Protein AF-C0Q904-F1 (afdb_monomer_lite)

Sequence (671 aa):
MKKGIFNGLVIVTSMVLMISLWGCGSSSTTSKAVPSDNLTGDTSMFPNNDLIASAQYLLDNGASNVNASANSTPIIIDTRSAAAYALGHIPGAINTEWGNFVVWNEPPEKAVLQPVADLETTLGSLGLTREATIVIYDDTLASWGSSGRIFWMLEYLGCTHVKILNGGWDKWEADKLPAQTSVNVLAPAVFTAVLNTDINPDKDHILDRMGDSDFVTVDTRTDAEFNGWTLYGEARGGHISGAVHLPYEWYFNSDHSILGYADLQDLFDSHGISDDKEIVPYCTAGIRSGFFYYLARLMGYDRVSNYDASMWDWAAANSAVYPMEALAHYERLVYPALVNQMMAEEPDLVIVETGWGPVGDNYNSGHLPGAVWVNTDEIEYDCFNPRDNWPVDAGDPPCWDRSTTMEEDLAKGLTPGDALPRNWWNIYPDQYLLPAIAYMGIQKDTPVIVYGEDVTAAARIISTLMYAGVEDVRLLNGGKTAWTTAGFSLSTEPAQRVSLEEFDPDTPGRTTAIYPEYKSEIPHVREVVNGDVTDAVIVDVRSMDEYLGKSAPYGYIPTDGRIPGAVWGLAGSSPWTMEDYTDDQDTTLRSYEEIKTFWVSQGLTPDKHLSFYCGTGWRSSLAWFYAYLMGYPQVSNFDSGWFEWSMGEGSAYAGADPVLNPIVDDDLTLP

InterPro domains:
  IPR001307 Thiosulphate sulfurtransferase, conserved site [PS00380] (363-374)
  IPR001763 Rhodanese-like domain [PF00581] (72-174)
  IPR001763 Rhodanese-like domain [PF00581] (206-316)
  IPR001763 Rhodanese-like domain [PF00581] (361-485)
  IPR001763 Rhodanese-like domain [PF00581] (535-646)
  IPR001763 Rhodanese-like domain [PS50206] (70-181)
  IPR001763 Rhodanese-like domain [PS50206] (211-323)
  IPR001763 Rhodanese-like domain [PS50206] (345-492)
  IPR001763 Rhodanese-like domain [PS50206] (532-654)
  IPR001763 Rhodanese-like domain [SM00450] (55-178)
  IPR001763 Rhodanese-like domain [SM00450] (201-320)
  IPR001763 Rhodanese-like domain [SM00450] (334-489)
  IPR001763 Rhodanese-like domain [SM00450] (514-651)
  IPR036873 Rhodanese-like domain superfamily [G3DSA:3.40.250.10] (46-191)
  IPR036873 Rhodanese-like domain superfamily [G3DSA:3.40.250.10] (199-323)
  IPR036873 Rhodanese-like domain superfamily [G3DSA:3.40.250.10] (327-502)
  IPR036873 Rhodanese-like domain superfamily [G3DSA:3.40.250.10] (516-657)
  IPR036873 Rhodanese-like domain superfamily [SSF52821] (55-196)
  IPR036873 Rhodanese-like domain superfamily [SSF52821] (202-318)
  IPR036873 Rhodanese-like domain superfamily [SSF52821] (333-558)

Radius of gyration: 30.44 Å; chains: 1; bounding box: 101×52×107 Å

pLDDT: mean 87.37, std 17.59, range [23.61, 98.81]

Secondary structure (DSSP, 8-state):
------------------------------PPPPP-SS----GGGSTTGGGEE-HHHHHHHSTT-TTS-TTTPPEEEE-S-HHHHHH-B-TT-EE--GGGGEEEETTTTEEEEPPHHHHHHHHHHTT--TTS-EEEE--GGGGTTHHHHHHHHHHHTT---EEEETTHHHHHHHTT---B-SPP-PPP--------GGG---HHHHHHHTT-TTEEEEE-S-HHHHHT--SS--SS-SEETTPEE--GGGGB-TTSPBPPHHHHHHHHHHTT--TTSEEEEE-SSSSHHHHHHHHHHHTT-SSB---TTHHHHHHHS-TTTS-EE--TTGGGEE-HHHHHHHHHH-TT-EEEEEESSS--HHHHH-B-TTPEEEEGGGTB-SBB--GGGPSPP-TTTT-PBP---HHHHHHTT--TT--B---TTPBPPHHHHHHHHHHTT--TT-EEEEEESSHHHHHHHHHHHHHTT-SEEEEETTHHHHHHHTTPPPB-SPPPP---S-S----TTS-----GGGEE-HHHHHHHHTTS--SEEEEE-S-HHHHTTS----TT-------TTPEE----SSTT--TTTB-TTT-PBPPHHHHHHHHHHTT--TTSEEEEE-SSSHHHHHHHHHHHHTT-SSEEEETTHHHHHTT-TT----SS---------S-TT--

Organism: Desulforapulum autotrophicum (strain ATCC 43914 / DSM 3382 / VKM B-1955 / HRM2) (NCBI:txid177437)

Structure (mmCIF, N/CA/C/O backbone):
data_AF-C0Q904-F1
#
_entry.id   AF-C0Q904-F1
#
loop_
_atom_site.group_PDB
_atom_site.id
_atom_site.type_symbol
_atom_site.label_atom_id
_atom_site.label_alt_id
_atom_site.label_comp_id
_atom_site.label_asym_id
_atom_site.label_entity_id
_atom_site.label_seq_id
_atom_site.pdbx_PDB_ins_code
_atom_site.Cartn_x
_atom_site.Cartn_y
_atom_site.Cartn_z
_atom_site.occupancy
_atom_site.B_iso_or_equiv
_atom_site.auth_seq_id
_atom_site.auth_comp_id
_atom_site.auth_asym_id
_atom_site.auth_atom_id
_atom_site.pdbx_PDB_model_num
ATOM 1 N N . MET A 1 1 ? -63.313 -25.591 -65.771 1.00 35.56 1 MET A N 1
ATOM 2 C CA . MET A 1 1 ? -62.363 -26.690 -66.048 1.00 35.56 1 MET A CA 1
ATOM 3 C C . MET A 1 1 ? -61.285 -26.654 -64.972 1.00 35.56 1 MET A C 1
ATOM 5 O O . MET A 1 1 ? -60.695 -25.609 -64.785 1.00 35.56 1 MET A O 1
ATOM 9 N N . LYS A 1 2 ? -61.168 -27.757 -64.224 1.00 32.22 2 LYS A N 1
ATOM 10 C CA . LYS A 1 2 ? -60.064 -28.254 -63.373 1.00 32.22 2 LYS A CA 1
ATOM 11 C C . LYS A 1 2 ? -58.960 -27.291 -62.857 1.00 32.22 2 LYS A C 1
ATOM 13 O O . LYS A 1 2 ? -58.192 -26.794 -63.660 1.00 32.22 2 LYS A O 1
ATOM 18 N N . LYS A 1 3 ? -58.819 -27.300 -61.512 1.00 32.22 3 LYS A N 1
ATOM 19 C CA . LYS A 1 3 ? -57.593 -27.401 -60.666 1.00 32.22 3 LYS A CA 1
ATOM 20 C C . LYS A 1 3 ? -56.482 -26.345 -60.878 1.00 32.22 3 LYS A C 1
ATOM 22 O O . LYS A 1 3 ? -55.980 -26.226 -61.976 1.00 32.22 3 LYS A O 1
ATOM 27 N N . GLY A 1 4 ? -55.950 -25.644 -59.877 1.00 30.78 4 GLY A N 1
ATOM 28 C CA . GLY A 1 4 ? -56.151 -25.662 -58.432 1.00 30.78 4 GLY A CA 1
ATOM 29 C C . GLY A 1 4 ? -55.091 -24.802 -57.717 1.00 30.78 4 GLY A C 1
ATOM 30 O O . GLY A 1 4 ? -54.062 -24.489 -58.299 1.00 30.78 4 GLY A O 1
ATOM 31 N N . ILE A 1 5 ? -55.380 -24.538 -56.439 1.00 33.69 5 ILE A N 1
ATOM 32 C CA . ILE A 1 5 ? -54.463 -24.324 -55.304 1.00 33.69 5 ILE A CA 1
ATOM 33 C C . ILE A 1 5 ? -53.802 -22.933 -55.163 1.00 33.69 5 ILE A C 1
ATOM 35 O O . ILE A 1 5 ? -52.884 -22.553 -55.879 1.00 33.69 5 ILE A O 1
ATOM 39 N N . PHE A 1 6 ? -54.305 -22.226 -54.143 1.00 33.75 6 PHE A N 1
ATOM 40 C CA . PHE A 1 6 ? -53.702 -21.117 -53.401 1.00 33.75 6 PHE A CA 1
ATOM 41 C C . PHE A 1 6 ? -52.274 -21.437 -52.939 1.00 33.75 6 PHE A C 1
ATOM 43 O O . PHE A 1 6 ? -52.057 -22.513 -52.395 1.00 33.75 6 PHE A O 1
ATOM 50 N N . ASN A 1 7 ? -51.366 -20.460 -53.005 1.00 28.38 7 ASN A N 1
ATOM 51 C CA . ASN A 1 7 ? -50.303 -20.316 -52.011 1.00 28.38 7 ASN A CA 1
ATOM 52 C C . ASN A 1 7 ? -50.032 -18.830 -51.763 1.00 28.38 7 ASN A C 1
ATOM 54 O O . ASN A 1 7 ? -49.841 -18.050 -52.695 1.00 28.38 7 ASN A O 1
ATOM 58 N N . GLY A 1 8 ? -50.116 -18.466 -50.484 1.00 29.12 8 GLY A N 1
ATOM 59 C CA . GLY A 1 8 ? -49.934 -17.121 -49.969 1.00 29.12 8 GLY A CA 1
ATOM 60 C C . GLY A 1 8 ? -48.483 -16.660 -50.037 1.00 29.12 8 GLY A C 1
ATOM 61 O O . GLY A 1 8 ? -47.540 -17.445 -49.972 1.00 29.12 8 GLY A O 1
ATOM 62 N N . LEU A 1 9 ? -48.354 -15.347 -50.165 1.00 27.05 9 LEU A N 1
ATOM 63 C CA . LEU A 1 9 ? -47.123 -14.583 -50.097 1.00 27.05 9 LEU A CA 1
ATOM 64 C C . LEU A 1 9 ? -46.535 -14.705 -48.679 1.00 27.05 9 LEU A C 1
ATOM 66 O O . LEU A 1 9 ? -47.099 -14.165 -47.730 1.00 27.05 9 LEU A O 1
ATOM 70 N N . VAL A 1 10 ? -45.424 -15.427 -48.529 1.00 27.17 10 VAL A N 1
ATOM 71 C CA . VAL A 1 10 ? -44.617 -15.410 -47.302 1.00 27.17 10 VAL A CA 1
ATOM 72 C C . VAL A 1 10 ? -43.613 -14.268 -47.438 1.00 27.17 10 VAL A C 1
ATOM 74 O O . VAL A 1 10 ? -42.671 -14.350 -48.221 1.00 27.17 10 VAL A O 1
ATOM 77 N N . ILE A 1 11 ? -43.838 -13.190 -46.688 1.00 28.50 11 ILE A N 1
ATOM 78 C CA . ILE A 1 11 ? -42.824 -12.172 -46.406 1.00 28.50 11 ILE A CA 1
ATOM 79 C C . ILE A 1 11 ? -41.986 -12.732 -45.253 1.00 28.50 11 ILE A C 1
ATOM 81 O O . ILE A 1 11 ? -42.456 -12.788 -44.120 1.00 28.50 11 ILE A O 1
ATOM 85 N N . VAL A 1 12 ? -40.771 -13.198 -45.549 1.00 26.67 12 VAL A N 1
ATOM 86 C CA . VAL A 1 12 ? -39.767 -13.506 -44.522 1.00 26.67 12 VAL A CA 1
ATOM 87 C C . VAL A 1 12 ? -39.017 -12.212 -44.227 1.00 26.67 12 VAL A C 1
ATOM 89 O O . VAL A 1 12 ? -38.042 -11.872 -44.894 1.00 26.67 12 VAL A O 1
ATOM 92 N N . THR A 1 13 ? -39.496 -11.461 -43.241 1.00 27.38 13 THR A N 1
ATOM 93 C CA . THR A 1 13 ? -38.712 -10.412 -42.591 1.00 27.38 13 THR A CA 1
ATOM 94 C C . THR A 1 13 ? -37.677 -11.119 -41.722 1.00 27.38 13 THR A C 1
ATOM 96 O O . THR A 1 13 ? -38.003 -11.653 -40.664 1.00 27.38 13 THR A O 1
ATOM 99 N N . SER A 1 14 ? -36.435 -11.185 -42.194 1.00 27.05 14 SER A N 1
ATOM 100 C CA . SER A 1 14 ? -35.316 -11.643 -41.372 1.00 27.05 14 SER A CA 1
ATOM 101 C C . SER A 1 14 ? -34.997 -10.526 -40.381 1.00 27.05 14 SER A C 1
ATOM 103 O O . SER A 1 14 ? -34.345 -9.547 -40.733 1.00 27.05 14 SER A O 1
ATOM 105 N N . MET A 1 15 ? -35.533 -10.632 -39.163 1.00 24.58 15 MET A N 1
ATOM 106 C CA . MET A 1 15 ? -35.057 -9.872 -38.010 1.00 24.58 15 MET A CA 1
ATOM 107 C C . MET A 1 15 ? -33.623 -10.322 -37.729 1.00 24.58 15 MET A C 1
ATOM 109 O O . MET A 1 15 ? -33.401 -11.351 -37.096 1.00 24.58 15 MET A O 1
ATOM 113 N N . VAL A 1 16 ? -32.649 -9.566 -38.230 1.00 27.53 16 VAL A N 1
ATOM 114 C CA . VAL A 1 16 ? -31.307 -9.568 -37.652 1.00 27.53 16 VAL A CA 1
ATOM 115 C C . VAL A 1 16 ? -31.447 -8.856 -36.315 1.00 27.53 16 VAL A C 1
ATOM 117 O O . VAL A 1 16 ? -31.695 -7.652 -36.261 1.00 27.53 16 VAL A O 1
ATOM 120 N N . LEU A 1 17 ? -31.392 -9.642 -35.243 1.00 23.89 17 LEU A N 1
ATOM 121 C CA . LEU A 1 17 ? -31.288 -9.156 -33.878 1.00 23.89 17 LEU A CA 1
ATOM 122 C C . LEU A 1 17 ? -29.962 -8.383 -33.794 1.00 23.89 17 LEU A C 1
ATOM 124 O O . LEU A 1 17 ? -28.893 -8.985 -33.735 1.00 23.89 17 LEU A O 1
ATOM 128 N N . MET A 1 18 ? -30.021 -7.052 -33.852 1.00 24.61 18 MET A N 1
ATOM 129 C CA . MET A 1 18 ? -28.941 -6.212 -33.344 1.00 24.61 18 MET A CA 1
ATOM 130 C C . MET A 1 18 ? -28.882 -6.466 -31.841 1.00 24.61 18 MET A C 1
ATOM 132 O O . MET A 1 18 ? -29.652 -5.890 -31.075 1.00 24.61 18 MET A O 1
ATOM 136 N N . ILE A 1 19 ? -28.008 -7.381 -31.429 1.00 25.58 19 ILE A N 1
ATOM 137 C CA . ILE A 1 19 ? -27.522 -7.414 -30.058 1.00 25.58 19 ILE A CA 1
ATOM 138 C C . ILE A 1 19 ? -26.647 -6.172 -29.943 1.00 25.58 19 ILE A C 1
ATOM 140 O O . ILE A 1 19 ? -25.511 -6.141 -30.406 1.00 25.58 19 ILE A O 1
ATOM 144 N N . SER A 1 20 ? -27.231 -5.107 -29.405 1.00 23.61 20 SER A N 1
ATOM 145 C CA . SER A 1 20 ? -26.484 -3.992 -28.853 1.00 23.61 20 SER A CA 1
ATOM 146 C C . SER A 1 20 ? -25.657 -4.542 -27.694 1.00 23.61 20 SER A C 1
ATOM 148 O O . SER A 1 20 ? -26.155 -4.646 -26.573 1.00 23.61 20 SER A O 1
ATOM 150 N N . LEU A 1 21 ? -24.419 -4.942 -27.984 1.00 25.77 21 LEU A N 1
ATOM 151 C CA . LEU A 1 21 ? -23.355 -5.028 -26.995 1.00 25.77 21 LEU A CA 1
ATOM 152 C C . LEU A 1 21 ? -23.156 -3.604 -26.475 1.00 25.77 21 LEU A C 1
ATOM 154 O O . LEU A 1 21 ? -22.443 -2.796 -27.062 1.00 25.77 21 LEU A O 1
ATOM 158 N N . TRP A 1 22 ? -23.899 -3.261 -25.425 1.00 25.59 22 TRP A N 1
ATOM 159 C CA . TRP A 1 22 ? -23.465 -2.220 -24.513 1.00 25.59 22 TRP A CA 1
ATOM 160 C C . TRP A 1 22 ? -22.077 -2.630 -24.033 1.00 25.59 22 TRP A C 1
ATOM 162 O O . TRP A 1 22 ? -21.904 -3.748 -23.549 1.00 25.59 22 TRP A O 1
ATOM 172 N N . GLY A 1 23 ? -21.099 -1.753 -24.250 1.00 24.03 23 GLY A N 1
ATOM 173 C CA . GLY A 1 23 ? -19.755 -1.926 -23.734 1.00 24.03 23 GLY A CA 1
ATOM 174 C C . GLY A 1 23 ? -19.814 -2.062 -22.218 1.00 24.03 23 GLY A C 1
ATOM 175 O O . GLY A 1 23 ? -20.028 -1.082 -21.512 1.00 24.03 23 GLY A O 1
ATOM 176 N N . CYS A 1 24 ? -19.643 -3.289 -21.738 1.00 29.23 24 CYS A N 1
ATOM 177 C CA . CYS A 1 24 ? -19.060 -3.539 -20.434 1.00 29.23 24 CYS A CA 1
ATOM 178 C C . CYS A 1 24 ? -17.552 -3.429 -20.630 1.00 29.23 24 CYS A C 1
ATOM 180 O O . CYS A 1 24 ? -16.945 -4.254 -21.306 1.00 29.23 24 CYS A O 1
ATOM 182 N N . GLY A 1 25 ? -16.996 -2.356 -20.095 1.00 28.02 25 GLY A N 1
ATOM 183 C CA . GLY A 1 25 ? -15.578 -2.042 -20.146 1.00 28.02 25 GLY A CA 1
ATOM 184 C C . GLY A 1 25 ? -15.286 -0.724 -19.443 1.00 28.02 25 GLY A C 1
ATOM 185 O O . GLY A 1 25 ? -14.413 0.012 -19.874 1.00 28.02 25 GLY A O 1
ATOM 186 N N . SER A 1 26 ? -16.051 -0.377 -18.405 1.00 28.97 26 SER A N 1
ATOM 187 C CA . SER A 1 26 ? -15.464 0.382 -17.311 1.00 28.97 26 SER A CA 1
ATOM 188 C C . SER A 1 26 ? -14.732 -0.660 -16.475 1.00 28.97 26 SER A C 1
ATOM 190 O O . SER A 1 26 ? -15.385 -1.473 -15.817 1.00 28.97 26 SER A O 1
ATOM 192 N N . SER A 1 27 ? -13.404 -0.701 -16.554 1.00 35.72 27 SER A N 1
ATOM 193 C CA . SER A 1 27 ? -12.619 -1.225 -15.443 1.00 35.72 27 SER A CA 1
ATOM 194 C C . SER A 1 27 ? -13.073 -0.429 -14.221 1.00 35.72 27 SER A C 1
ATOM 196 O O . SER A 1 27 ? -12.840 0.773 -14.136 1.00 35.72 27 SER A O 1
ATOM 198 N N . SER A 1 28 ? -13.848 -1.044 -13.328 1.00 38.69 28 SER A N 1
ATOM 199 C CA . SER A 1 28 ? -14.083 -0.459 -12.013 1.00 38.69 28 SER A CA 1
ATOM 200 C C . SER A 1 28 ? -12.754 -0.571 -11.282 1.00 38.69 28 SER A C 1
ATOM 202 O O . SER A 1 28 ? -12.436 -1.610 -10.708 1.00 38.69 28 SER A O 1
ATOM 204 N N . THR A 1 29 ? -11.916 0.447 -11.430 1.00 50.28 29 THR A N 1
ATOM 205 C CA . THR A 1 29 ? -10.682 0.580 -10.673 1.00 50.28 29 THR A CA 1
ATOM 206 C C . THR A 1 29 ? -11.063 0.779 -9.208 1.00 50.28 29 THR A C 1
ATOM 208 O O . THR A 1 29 ? -11.683 1.779 -8.859 1.00 50.28 29 THR A O 1
ATOM 211 N N . THR A 1 30 ? -10.748 -0.204 -8.374 1.00 60.69 30 THR A N 1
ATOM 212 C CA . THR A 1 30 ? -10.757 -0.144 -6.912 1.00 60.69 30 THR A CA 1
ATOM 213 C C . THR A 1 30 ? -9.616 0.757 -6.454 1.00 60.69 30 THR A C 1
ATOM 215 O O . THR A 1 30 ? -8.469 0.329 -6.339 1.00 60.69 30 THR A O 1
ATOM 218 N N . SER A 1 31 ? -9.910 2.044 -6.294 1.00 63.22 31 SER A N 1
ATOM 219 C CA . SER A 1 31 ? -8.989 3.004 -5.687 1.00 63.22 31 SER A CA 1
ATOM 220 C C . SER A 1 31 ? -9.230 3.083 -4.184 1.00 63.22 31 SER A C 1
ATOM 222 O O . SER A 1 31 ? -10.323 2.777 -3.690 1.00 63.22 31 SER A O 1
ATOM 224 N N . LYS A 1 32 ? -8.229 3.569 -3.455 1.00 74.31 32 LYS A N 1
ATOM 225 C CA . LYS A 1 32 ? -8.413 4.072 -2.094 1.00 74.31 32 LYS A CA 1
ATOM 226 C C . LYS A 1 32 ? -9.492 5.153 -2.112 1.00 74.31 32 LYS A C 1
ATOM 228 O O . LYS A 1 32 ? -9.654 5.883 -3.095 1.00 74.31 32 LYS A O 1
ATOM 233 N N . ALA A 1 33 ? -10.278 5.236 -1.043 1.00 64.50 33 ALA A N 1
ATOM 234 C CA . ALA A 1 33 ? -11.308 6.262 -0.950 1.00 64.50 33 ALA A CA 1
ATOM 235 C C . ALA A 1 33 ? -10.673 7.658 -0.905 1.00 64.50 33 ALA A C 1
ATOM 237 O O . ALA A 1 33 ? -9.676 7.867 -0.216 1.00 64.50 33 ALA A O 1
ATOM 238 N N . VAL A 1 34 ? -11.280 8.616 -1.609 1.00 60.59 34 VAL A N 1
ATOM 239 C CA . VAL A 1 34 ? -10.880 10.028 -1.577 1.00 60.59 34 VAL A CA 1
ATOM 240 C C . VAL A 1 34 ? -11.409 10.637 -0.275 1.00 60.59 34 VAL A C 1
ATOM 242 O O . VAL A 1 34 ? -12.630 10.690 -0.097 1.00 60.59 34 VAL A O 1
ATOM 245 N N . PRO A 1 35 ? -10.554 11.143 0.632 1.00 61.97 35 PRO A N 1
ATOM 246 C CA . PRO A 1 35 ? -11.024 11.930 1.764 1.00 61.97 35 PRO A CA 1
ATOM 247 C C . PRO A 1 35 ? -11.843 13.125 1.258 1.00 61.97 35 PRO A C 1
ATOM 249 O O . PRO A 1 35 ? -11.365 13.926 0.452 1.00 61.97 35 PRO A O 1
ATOM 252 N N . SER A 1 36 ? -13.089 13.262 1.711 1.00 58.97 36 SER A N 1
ATOM 253 C CA . SER A 1 36 ? -13.951 14.345 1.243 1.00 58.97 36 SER A CA 1
ATOM 254 C C . SER A 1 36 ? -13.637 15.638 1.991 1.00 58.97 36 SER A C 1
ATOM 256 O O . SER A 1 36 ? -13.922 15.767 3.178 1.00 58.97 36 SER A O 1
ATOM 258 N N . ASP A 1 37 ? -13.128 16.652 1.286 1.00 54.53 37 ASP A N 1
ATOM 259 C CA . ASP A 1 37 ? -13.012 18.015 1.835 1.00 54.53 37 ASP A CA 1
ATOM 260 C C . ASP A 1 37 ? -14.390 18.670 2.052 1.00 54.53 37 ASP A C 1
ATOM 262 O O . ASP A 1 37 ? -14.538 19.615 2.834 1.00 54.53 37 ASP A O 1
ATOM 266 N N . ASN A 1 38 ? -15.433 18.152 1.392 1.00 54.06 38 ASN A N 1
ATOM 267 C CA . ASN A 1 38 ? -16.823 18.513 1.660 1.00 54.06 38 ASN A CA 1
ATOM 268 C C . ASN A 1 38 ? -17.355 17.684 2.830 1.00 54.06 38 ASN A C 1
ATOM 270 O O . ASN A 1 38 ? -18.335 16.952 2.694 1.00 54.06 38 ASN A O 1
ATOM 274 N N . LEU A 1 39 ? -16.707 17.839 3.985 1.00 61.47 39 LEU A N 1
ATOM 275 C CA . LEU A 1 39 ? -17.063 17.186 5.238 1.00 61.47 39 LEU A CA 1
ATOM 276 C C . LEU A 1 39 ? -18.515 17.507 5.602 1.00 61.47 39 LEU A C 1
ATOM 278 O O . LEU A 1 39 ? -18.828 18.535 6.214 1.00 61.47 39 LEU A O 1
ATOM 282 N N . THR A 1 40 ? -19.437 16.618 5.247 1.00 53.47 40 THR A N 1
ATOM 283 C CA . THR A 1 40 ? -20.773 16.661 5.815 1.00 53.47 40 THR A CA 1
ATOM 284 C C . THR A 1 40 ? -20.673 15.996 7.175 1.00 53.47 40 THR A C 1
ATOM 286 O O . THR A 1 40 ? -20.747 14.778 7.280 1.00 53.47 40 THR A O 1
ATOM 289 N N . GLY A 1 41 ? -20.567 16.783 8.249 1.00 58.12 41 GLY A N 1
ATOM 290 C CA . GLY A 1 41 ? -20.734 16.274 9.621 1.00 58.12 41 GLY A CA 1
ATOM 291 C C . GLY A 1 41 ? -22.131 15.681 9.901 1.00 58.12 41 GLY A C 1
ATOM 292 O O . GLY A 1 41 ? -22.477 15.427 11.053 1.00 58.12 41 GLY A O 1
ATOM 293 N N . ASP A 1 42 ? -22.948 15.513 8.859 1.00 72.19 42 ASP A N 1
ATOM 294 C CA . ASP A 1 42 ? -24.256 14.893 8.876 1.00 72.19 42 ASP A CA 1
ATOM 295 C C . ASP A 1 42 ? -24.115 13.371 8.775 1.00 72.19 42 ASP A C 1
ATOM 297 O O . ASP A 1 42 ? -23.965 12.792 7.702 1.00 72.19 42 ASP A O 1
ATOM 301 N N . THR A 1 43 ? -24.192 12.718 9.928 1.00 85.06 43 THR A N 1
ATOM 302 C CA . THR A 1 43 ? -24.182 11.259 10.040 1.00 85.06 43 THR A CA 1
ATOM 303 C C . THR A 1 43 ? -25.569 10.648 9.823 1.00 85.06 43 THR A C 1
ATOM 305 O O . THR A 1 43 ? -25.732 9.440 9.974 1.00 85.06 43 THR A O 1
ATOM 308 N N . SER A 1 44 ? -26.594 11.447 9.493 1.00 87.75 44 SER A N 1
ATOM 309 C CA . SER A 1 44 ? -27.978 10.965 9.408 1.00 87.75 44 SER A CA 1
ATOM 310 C C . SER A 1 44 ? -28.230 10.004 8.249 1.00 87.75 44 SER A C 1
ATOM 312 O O . SER A 1 44 ? -29.189 9.237 8.318 1.00 87.75 44 SER A O 1
ATOM 314 N N . MET A 1 45 ? -27.368 10.013 7.225 1.00 91.38 45 MET A N 1
ATOM 315 C CA . MET A 1 45 ? -27.481 9.115 6.073 1.00 91.38 45 MET A CA 1
ATOM 316 C C . MET A 1 45 ? -27.128 7.660 6.401 1.00 91.38 45 MET A C 1
ATOM 318 O O . MET A 1 45 ? -27.579 6.769 5.688 1.00 91.38 45 MET A O 1
ATOM 322 N N . PHE A 1 46 ? -26.365 7.405 7.469 1.00 95.44 46 PHE A N 1
ATOM 323 C CA . PHE A 1 46 ? -26.073 6.038 7.897 1.00 95.44 46 PHE A CA 1
ATOM 324 C C . PHE A 1 46 ? -27.354 5.336 8.374 1.00 95.44 46 PHE A C 1
ATOM 326 O O . PHE A 1 46 ? -28.046 5.885 9.241 1.00 95.44 46 PHE A O 1
ATOM 333 N N . PRO A 1 47 ? -27.670 4.124 7.875 1.00 97.06 47 PRO A N 1
ATOM 334 C CA . PRO A 1 47 ? -28.857 3.383 8.299 1.00 97.06 47 PRO A CA 1
ATOM 335 C C . PRO A 1 47 ? -28.931 3.158 9.812 1.00 97.06 47 PRO A C 1
ATOM 337 O O . PRO A 1 47 ? -30.003 3.317 10.395 1.00 97.06 47 PRO A O 1
ATOM 340 N N . ASN A 1 48 ? -27.787 2.884 10.447 1.00 97.19 48 ASN A N 1
ATOM 341 C CA . ASN A 1 48 ? -27.664 2.704 11.895 1.00 97.19 48 ASN A CA 1
ATOM 342 C C . ASN A 1 48 ? -26.914 3.886 12.539 1.00 97.19 48 ASN A C 1
ATOM 344 O O . ASN A 1 48 ? -25.951 3.712 13.287 1.00 97.19 48 ASN A O 1
ATOM 348 N N . ASN A 1 49 ? -27.329 5.122 12.230 1.00 95.31 49 ASN A N 1
ATOM 349 C CA . ASN A 1 49 ? -26.707 6.352 12.748 1.00 95.31 49 ASN A CA 1
ATOM 350 C C . ASN A 1 49 ? -26.763 6.514 14.281 1.00 95.31 49 ASN A C 1
ATOM 352 O O . ASN A 1 49 ? -26.141 7.419 14.838 1.00 95.31 49 ASN A O 1
ATOM 356 N N . ASP A 1 50 ? -27.473 5.641 14.989 1.00 94.50 50 ASP A N 1
ATOM 357 C CA . ASP A 1 50 ? -27.426 5.546 16.436 1.00 94.50 50 ASP A CA 1
ATOM 358 C C . ASP A 1 50 ? -26.152 4.857 16.945 1.00 94.50 50 ASP A C 1
ATOM 360 O O . ASP A 1 50 ? -25.876 4.959 18.135 1.00 94.50 50 ASP A O 1
ATOM 364 N N . LEU A 1 51 ? -25.332 4.239 16.095 1.00 97.44 51 LEU A N 1
ATOM 365 C CA . LEU A 1 51 ? -24.034 3.670 16.482 1.00 97.44 51 LEU A CA 1
ATOM 366 C C . LEU A 1 51 ? -22.898 4.707 16.493 1.00 97.44 51 LEU A C 1
ATOM 368 O O . LEU A 1 51 ? -21.815 4.439 17.007 1.00 97.44 51 LEU A O 1
ATOM 372 N N . ILE A 1 52 ? -23.134 5.915 15.981 1.00 96.38 52 ILE A N 1
ATOM 373 C CA . ILE A 1 52 ? -22.130 6.980 15.912 1.00 96.38 52 ILE A CA 1
ATOM 374 C C . ILE A 1 52 ? -22.504 8.146 16.833 1.00 96.38 52 ILE A C 1
ATOM 376 O O . ILE A 1 52 ? -23.656 8.576 16.915 1.00 96.38 52 ILE A O 1
ATOM 380 N N . ALA A 1 53 ? -21.527 8.655 17.579 1.00 95.12 53 ALA A N 1
ATOM 381 C CA . ALA A 1 53 ? -21.677 9.825 18.435 1.00 95.12 53 ALA A CA 1
ATOM 382 C C . ALA A 1 53 ? -20.959 11.027 17.816 1.00 95.12 53 ALA A C 1
ATOM 384 O O . ALA A 1 53 ? -19.823 10.919 17.363 1.00 95.12 53 ALA A O 1
ATOM 385 N N . SER A 1 54 ? -21.598 12.197 17.842 1.00 93.00 54 SER A N 1
ATOM 386 C CA . SER A 1 54 ? -20.937 13.462 17.517 1.00 93.00 54 SER A CA 1
ATOM 387 C C . SER A 1 54 ? -20.308 14.088 18.763 1.00 93.00 54 SER A C 1
ATOM 389 O O . SER A 1 54 ? -20.727 13.823 19.895 1.00 93.00 54 SER A O 1
ATOM 391 N N . ALA A 1 55 ? -19.354 14.999 18.569 1.00 92.69 55 ALA A N 1
ATOM 392 C CA . ALA A 1 55 ? -18.847 15.820 19.665 1.00 92.69 55 ALA A CA 1
ATOM 393 C C . ALA A 1 55 ? -19.983 16.581 20.377 1.00 92.69 55 ALA A C 1
ATOM 395 O O . ALA A 1 55 ? -20.037 16.618 21.607 1.00 92.69 55 ALA A O 1
ATOM 396 N N . GLN A 1 56 ? -20.953 17.103 19.614 1.00 90.44 56 GLN A N 1
ATOM 397 C CA . GLN A 1 56 ? -22.126 17.786 20.165 1.00 90.44 56 GLN A CA 1
ATOM 398 C C . GLN A 1 56 ? -22.974 16.859 21.049 1.00 90.44 56 GLN A C 1
ATOM 400 O O . GLN A 1 56 ? -23.401 17.275 22.122 1.00 90.44 56 GLN A O 1
ATOM 405 N N . TYR A 1 57 ? -23.154 15.590 20.666 1.00 91.25 57 TYR A N 1
ATOM 406 C CA . TYR A 1 57 ? -23.851 14.608 21.501 1.00 91.25 57 TYR A CA 1
ATOM 407 C C . TYR A 1 57 ? -23.192 14.457 22.881 1.00 91.25 57 TYR A C 1
ATOM 409 O O . TYR A 1 57 ? -23.897 14.431 23.892 1.00 91.25 57 TYR A O 1
ATOM 417 N N . LEU A 1 58 ? -21.856 14.401 22.948 1.00 92.19 58 LEU A N 1
ATOM 418 C CA . LEU A 1 58 ? -21.129 14.320 24.219 1.00 92.19 58 LEU A CA 1
ATOM 419 C C . LEU A 1 58 ? -21.157 15.632 25.010 1.00 92.19 58 LEU A C 1
ATOM 421 O O . LEU A 1 58 ? -21.229 15.589 26.234 1.00 92.19 58 LEU A O 1
ATOM 425 N N . LEU A 1 59 ? -21.155 16.791 24.353 1.00 90.06 59 LEU A N 1
ATOM 426 C CA . LEU A 1 59 ? -21.335 18.079 25.035 1.00 90.06 59 LEU A CA 1
ATOM 427 C C . LEU A 1 59 ? -22.741 18.215 25.638 1.00 90.06 59 LEU A C 1
ATOM 429 O O . LEU A 1 59 ? -22.891 18.765 26.728 1.00 90.06 59 LEU A O 1
ATOM 433 N N . ASP A 1 60 ? -23.756 17.678 24.959 1.00 87.00 60 ASP A N 1
ATOM 434 C CA . ASP A 1 60 ? -25.153 17.751 25.390 1.00 87.00 60 ASP A CA 1
ATOM 435 C C . ASP A 1 60 ? -25.518 16.692 26.436 1.00 87.00 60 ASP A C 1
ATOM 437 O O . ASP A 1 60 ? -26.408 16.926 27.252 1.00 87.00 60 ASP A O 1
ATOM 441 N N . ASN A 1 61 ? -24.859 15.532 26.448 1.00 85.12 61 ASN A N 1
ATOM 442 C CA . ASN A 1 61 ? -25.244 14.410 27.317 1.00 85.12 61 ASN A CA 1
ATOM 443 C C . ASN A 1 61 ? -24.154 13.991 28.313 1.00 85.12 61 ASN A C 1
ATOM 445 O O . ASN A 1 61 ? -24.449 13.269 29.265 1.00 85.12 61 ASN A O 1
ATOM 449 N N . GLY A 1 62 ? -22.910 14.424 28.113 1.00 77.62 62 GLY A N 1
ATOM 450 C CA . GLY A 1 62 ? -21.752 14.029 28.910 1.00 77.62 62 GLY A CA 1
ATOM 451 C C . GLY A 1 62 ? -21.653 14.726 30.267 1.00 77.62 62 GLY A C 1
ATOM 452 O O . GLY A 1 62 ? -22.445 15.601 30.622 1.00 77.62 62 GLY A O 1
ATOM 453 N N . ALA A 1 63 ? -20.630 14.342 31.035 1.00 69.12 63 ALA A N 1
ATOM 454 C CA . ALA A 1 63 ? -20.425 14.783 32.417 1.00 69.12 63 ALA A CA 1
ATOM 455 C C . ALA A 1 63 ? -20.214 16.304 32.579 1.00 69.12 63 ALA A C 1
ATOM 457 O O . ALA A 1 63 ? -20.351 16.835 33.681 1.00 69.12 63 ALA A O 1
ATOM 458 N N . SER A 1 64 ? -19.889 17.015 31.496 1.00 63.94 64 SER A N 1
ATOM 459 C CA . SER A 1 64 ? -19.749 18.473 31.468 1.00 63.94 64 SER A CA 1
ATOM 460 C C . SER A 1 64 ? -21.091 19.221 31.418 1.00 63.94 64 SER A C 1
ATOM 462 O O . SER A 1 64 ? -21.128 20.406 31.763 1.00 63.94 64 SER A O 1
ATOM 464 N N . ASN A 1 65 ? -22.201 18.565 31.052 1.00 63.94 65 ASN A N 1
ATOM 465 C CA . ASN A 1 65 ? -23.520 19.192 31.060 1.00 63.94 65 ASN A CA 1
ATOM 466 C C . ASN A 1 65 ? -24.175 19.109 32.447 1.00 63.94 65 ASN A C 1
ATOM 468 O O . ASN A 1 65 ? -24.723 18.084 32.849 1.00 63.94 65 ASN A O 1
ATOM 472 N N . VAL A 1 66 ? -24.221 20.246 33.145 1.00 58.97 66 VAL A N 1
ATOM 473 C CA . VAL A 1 66 ? -24.869 20.391 34.463 1.00 58.97 66 VAL A CA 1
ATOM 474 C C . VAL A 1 66 ? -26.384 20.124 34.465 1.00 58.97 66 VAL A C 1
ATOM 476 O O . VAL A 1 66 ? -26.974 20.012 35.537 1.00 58.97 66 VAL A O 1
ATOM 479 N N . ASN A 1 67 ? -27.017 20.041 33.290 1.00 56.66 67 ASN A N 1
ATOM 480 C CA . ASN A 1 67 ? -28.445 19.761 33.126 1.00 56.66 67 ASN A CA 1
ATOM 481 C C . ASN A 1 67 ? -28.740 18.318 32.673 1.00 56.66 67 ASN A C 1
ATOM 483 O O . ASN A 1 67 ? -29.916 17.964 32.557 1.00 56.66 67 ASN A O 1
ATOM 487 N N . ALA A 1 68 ? -27.722 17.490 32.409 1.00 60.06 68 ALA A N 1
ATOM 488 C CA . ALA A 1 68 ? -27.928 16.087 32.062 1.00 60.06 68 ALA A CA 1
ATOM 489 C C . ALA A 1 68 ? -28.425 15.302 33.289 1.00 60.06 68 ALA A C 1
ATOM 491 O O . ALA A 1 68 ? -27.939 15.479 34.408 1.00 60.06 68 ALA A O 1
ATOM 492 N N . SER A 1 69 ? -29.424 14.435 33.102 1.00 56.19 69 SER A N 1
ATOM 493 C CA . SER A 1 69 ? -29.877 13.557 34.183 1.00 56.19 69 SER A CA 1
ATOM 494 C C . SER A 1 69 ? -28.869 12.422 34.388 1.00 56.19 69 SER A C 1
ATOM 496 O O . SER A 1 69 ? -28.378 11.860 33.414 1.00 56.19 69 SER A O 1
ATOM 498 N N . ALA A 1 70 ? -28.609 12.020 35.636 1.00 56.06 70 ALA A N 1
ATOM 499 C CA . ALA A 1 70 ? -27.661 10.937 35.938 1.00 56.06 70 ALA A CA 1
ATOM 500 C C . ALA A 1 70 ? -28.020 9.583 35.283 1.00 56.06 70 ALA A C 1
ATOM 502 O O . ALA A 1 70 ? -27.152 8.735 35.127 1.00 56.06 70 ALA A O 1
ATOM 503 N N . ASN A 1 71 ? -29.283 9.388 34.878 1.00 52.38 71 ASN A N 1
ATOM 504 C CA . ASN A 1 71 ? -29.754 8.182 34.186 1.00 52.38 71 ASN A CA 1
ATOM 505 C C . ASN A 1 71 ? -29.668 8.280 32.648 1.00 52.38 71 ASN A C 1
ATOM 507 O O . ASN A 1 71 ? -30.038 7.328 31.969 1.00 52.38 71 ASN A O 1
ATOM 511 N N . SER A 1 72 ? -29.238 9.419 32.097 1.00 64.62 72 SER A N 1
ATOM 512 C CA . SER A 1 72 ? -29.101 9.660 30.652 1.00 64.62 72 SER A CA 1
ATOM 513 C C . SER A 1 72 ? -27.670 10.018 30.232 1.00 64.62 72 SER A C 1
ATOM 515 O O . SER A 1 72 ? -27.437 10.295 29.059 1.00 64.62 72 SER A O 1
ATOM 517 N N . THR A 1 73 ? -26.723 10.055 31.172 1.00 84.62 73 THR A N 1
ATOM 518 C CA . THR A 1 73 ? -25.312 10.341 30.888 1.00 84.62 73 THR A CA 1
ATOM 519 C C . THR A 1 73 ? -24.619 9.073 30.379 1.00 84.62 73 THR A C 1
ATOM 521 O O . THR A 1 73 ? -24.637 8.065 31.090 1.00 84.62 73 THR A O 1
ATOM 524 N N . PRO A 1 74 ? -24.010 9.086 29.180 1.00 93.25 74 PRO A N 1
ATOM 525 C CA . PRO A 1 74 ? -23.275 7.936 28.676 1.00 93.25 74 PRO A CA 1
ATOM 526 C C . PRO A 1 74 ? -21.989 7.703 29.480 1.00 93.25 74 PRO A C 1
ATOM 528 O O . PRO A 1 74 ? -21.348 8.652 29.937 1.00 93.25 74 PRO A O 1
ATOM 531 N N . ILE A 1 75 ? -21.579 6.441 29.600 1.00 95.62 75 ILE A N 1
ATOM 532 C CA . ILE A 1 75 ? -20.229 6.081 30.043 1.00 95.62 75 ILE A CA 1
ATOM 533 C C . ILE A 1 75 ? -19.285 6.321 28.866 1.00 95.62 75 ILE A C 1
ATOM 535 O O . ILE A 1 75 ? -19.463 5.727 27.804 1.00 95.62 75 ILE A O 1
ATOM 539 N N . ILE A 1 76 ? -18.296 7.194 29.049 1.00 98.00 76 ILE A N 1
ATOM 540 C CA . ILE A 1 76 ? -17.309 7.516 28.015 1.00 98.00 76 ILE A CA 1
ATOM 541 C C . ILE A 1 76 ? -16.042 6.696 28.282 1.00 98.00 76 ILE A C 1
ATOM 543 O O . ILE A 1 76 ? -15.508 6.734 29.392 1.00 98.00 76 ILE A O 1
ATOM 547 N N . ILE A 1 77 ? -15.571 5.962 27.277 1.00 98.38 77 ILE A N 1
ATOM 548 C CA . ILE A 1 77 ? -14.397 5.089 27.348 1.00 98.38 77 ILE A CA 1
ATOM 549 C C . ILE A 1 77 ? -13.328 5.640 26.408 1.00 98.38 77 ILE A C 1
ATOM 551 O O . ILE A 1 77 ? -13.522 5.666 25.196 1.00 98.38 77 ILE A O 1
ATOM 555 N N . ASP A 1 78 ? -12.209 6.062 26.987 1.00 98.44 78 ASP A N 1
ATOM 556 C CA . ASP A 1 78 ? -10.974 6.368 26.273 1.00 98.44 78 ASP A CA 1
ATOM 557 C C . ASP A 1 78 ? -10.131 5.098 26.163 1.00 98.44 78 ASP A C 1
ATOM 559 O O . ASP A 1 78 ? -9.696 4.552 27.187 1.00 98.44 78 ASP A O 1
ATOM 563 N N . THR A 1 79 ? -9.903 4.635 24.938 1.00 97.88 79 THR A N 1
ATOM 564 C CA . THR A 1 79 ? -9.174 3.389 24.685 1.00 97.88 79 THR A CA 1
ATOM 565 C C . THR A 1 79 ? -7.707 3.589 24.338 1.00 97.88 79 THR A C 1
ATOM 567 O O . THR A 1 79 ? -7.038 2.620 23.970 1.00 97.88 79 THR A O 1
ATOM 570 N N . ARG A 1 80 ? -7.214 4.830 24.411 1.00 97.62 80 ARG A N 1
ATOM 571 C CA . ARG A 1 80 ? -5.804 5.163 24.195 1.00 97.62 80 ARG A CA 1
ATOM 572 C C . ARG A 1 80 ? -4.964 4.711 25.383 1.00 97.62 80 ARG A C 1
ATOM 574 O O . ARG A 1 80 ? -5.482 4.367 26.450 1.00 97.62 80 ARG A O 1
ATOM 581 N N . SER A 1 81 ? -3.645 4.773 25.214 1.00 96.00 81 SER A N 1
ATOM 582 C CA . SER A 1 81 ? -2.714 4.456 26.296 1.00 96.00 81 SER A CA 1
ATOM 583 C C . SER A 1 81 ? -2.974 5.296 27.551 1.00 96.00 81 SER A C 1
ATOM 585 O O . SER A 1 81 ? -3.325 6.479 27.470 1.00 96.00 81 SER A O 1
ATOM 587 N N . ALA A 1 82 ? -2.702 4.728 28.727 1.00 95.56 82 ALA A N 1
ATOM 588 C CA . ALA A 1 82 ? -2.783 5.471 29.989 1.00 95.56 82 ALA A CA 1
ATOM 589 C C . ALA A 1 82 ? -1.939 6.767 29.987 1.00 95.56 82 ALA A C 1
ATOM 591 O O . ALA A 1 82 ? -2.289 7.749 30.649 1.00 95.56 82 ALA A O 1
ATOM 592 N N . ALA A 1 83 ? -0.834 6.789 29.230 1.00 96.12 83 ALA A N 1
ATOM 593 C CA . ALA A 1 83 ? 0.003 7.973 29.055 1.00 96.12 83 ALA A CA 1
ATOM 594 C C . ALA A 1 83 ? -0.709 9.073 28.247 1.00 96.12 83 ALA A C 1
ATOM 596 O O . ALA A 1 83 ? -0.714 10.225 28.681 1.00 96.12 83 ALA A O 1
ATOM 597 N N . ALA A 1 84 ? -1.346 8.726 27.124 1.00 96.38 84 ALA A N 1
ATOM 598 C CA . ALA A 1 84 ? -2.124 9.668 26.317 1.00 96.38 84 ALA A CA 1
ATOM 599 C C . ALA A 1 84 ? -3.329 10.218 27.100 1.00 96.38 84 ALA A C 1
ATOM 601 O O . ALA A 1 84 ? -3.523 11.432 27.164 1.00 96.38 84 ALA A O 1
ATOM 602 N N . TYR A 1 85 ? -4.066 9.349 27.801 1.00 97.56 85 TYR A N 1
ATOM 603 C CA . TYR A 1 85 ? -5.178 9.748 28.672 1.00 97.56 85 TYR A CA 1
ATOM 604 C C . TYR A 1 85 ? -4.755 10.758 29.754 1.00 97.56 85 TYR A C 1
ATOM 606 O O . TYR A 1 85 ? -5.475 11.717 30.047 1.00 97.56 85 TYR A O 1
ATOM 614 N N . ALA A 1 86 ? -3.580 10.564 30.363 1.00 97.12 86 ALA A N 1
ATOM 615 C CA . ALA A 1 86 ? -3.069 11.448 31.409 1.00 97.12 86 ALA A CA 1
ATOM 616 C C . ALA A 1 86 ? -2.653 12.837 30.889 1.00 97.12 86 ALA A C 1
ATOM 618 O O . ALA A 1 86 ? -2.697 13.806 31.653 1.00 97.12 86 ALA A O 1
ATOM 619 N N . LEU A 1 87 ? -2.259 12.945 29.614 1.00 96.88 87 LEU A N 1
ATOM 620 C CA . LEU A 1 87 ? -1.951 14.228 28.970 1.00 96.88 87 LEU A CA 1
ATOM 621 C C . LEU A 1 87 ? -3.217 15.057 28.720 1.00 96.88 87 LEU A C 1
ATOM 623 O O . LEU A 1 87 ? -3.187 16.280 28.866 1.00 96.88 87 LEU A O 1
ATOM 627 N N . GLY A 1 88 ? -4.332 14.395 28.421 1.00 97.38 88 GLY A N 1
ATOM 628 C CA . GLY A 1 88 ? -5.642 15.014 28.270 1.00 97.38 88 GLY A CA 1
ATOM 629 C C . GLY A 1 88 ? -6.662 14.020 27.730 1.00 97.38 88 GLY A C 1
ATOM 630 O O . GLY A 1 88 ? -6.333 13.183 26.896 1.00 97.38 88 GLY A O 1
ATOM 631 N N . HIS A 1 89 ? -7.900 14.107 28.207 1.00 98.00 89 HIS A N 1
ATOM 632 C CA . HIS A 1 89 ? -9.008 13.247 27.786 1.00 98.00 89 HIS A CA 1
ATOM 633 C C . HIS A 1 89 ? -10.350 13.986 27.830 1.00 98.00 89 HIS A C 1
ATOM 635 O O . HIS A 1 89 ? -10.480 15.054 28.436 1.00 98.00 89 HIS A O 1
ATOM 641 N N . ILE A 1 90 ? -11.373 13.408 27.200 1.00 97.56 90 ILE A N 1
ATOM 642 C CA . ILE A 1 90 ? -12.739 13.944 27.207 1.00 97.56 90 ILE A CA 1
ATOM 643 C C . ILE A 1 90 ? -13.291 13.938 28.647 1.00 97.56 90 ILE A C 1
ATOM 645 O O . ILE A 1 90 ? -13.232 12.900 29.311 1.00 97.56 90 ILE A O 1
ATOM 649 N N . PRO A 1 91 ? -13.847 15.052 29.165 1.00 96.00 91 PRO A N 1
ATOM 650 C CA . PRO A 1 91 ? -14.341 15.134 30.536 1.00 96.00 91 PRO A CA 1
ATOM 651 C C . PRO A 1 91 ? -15.321 14.016 30.908 1.00 96.00 91 PRO A C 1
ATOM 653 O O . PRO A 1 91 ? -16.304 13.767 30.212 1.00 96.00 91 PRO A O 1
ATOM 656 N N . GLY A 1 92 ? -15.062 13.365 32.043 1.00 94.38 92 GLY A N 1
ATOM 657 C CA . GLY A 1 92 ? -15.827 12.209 32.521 1.00 94.38 92 GLY A CA 1
ATOM 658 C C . GLY A 1 92 ? -15.430 10.854 31.923 1.00 94.38 92 GLY A C 1
ATOM 659 O O . GLY A 1 92 ? -15.935 9.840 32.402 1.00 94.38 92 GLY A O 1
ATOM 660 N N . ALA A 1 93 ? -14.526 10.799 30.938 1.00 97.69 93 ALA A N 1
ATOM 661 C CA . ALA A 1 93 ? -14.062 9.534 30.374 1.00 97.69 93 ALA A CA 1
ATOM 662 C C . ALA A 1 93 ? -13.238 8.718 31.374 1.00 97.69 93 ALA A C 1
ATOM 664 O O . ALA A 1 93 ? -12.356 9.260 32.052 1.00 97.69 93 ALA A O 1
ATOM 665 N N . ILE A 1 94 ? -13.503 7.414 31.436 1.00 97.75 94 ILE A N 1
ATOM 666 C CA . ILE A 1 94 ? -12.616 6.421 32.055 1.00 97.75 94 ILE A CA 1
ATOM 667 C C . ILE A 1 94 ? -11.636 5.884 31.007 1.00 97.75 94 ILE A C 1
ATOM 669 O O . ILE A 1 94 ? -11.919 5.958 29.814 1.00 97.75 94 ILE A O 1
ATOM 673 N N . ASN A 1 95 ? -10.508 5.327 31.445 1.00 97.94 95 ASN A N 1
ATOM 674 C CA . ASN A 1 95 ? -9.505 4.747 30.554 1.00 97.94 95 ASN A CA 1
ATOM 675 C C . ASN A 1 95 ? -9.446 3.223 30.691 1.00 97.94 95 ASN A C 1
ATOM 677 O O . ASN A 1 95 ? -9.400 2.701 31.806 1.00 97.94 95 ASN A O 1
ATOM 681 N N . THR A 1 96 ? -9.435 2.522 29.560 1.00 97.31 96 THR A N 1
ATOM 682 C CA . THR A 1 96 ? -9.096 1.096 29.484 1.00 97.31 96 THR A CA 1
ATOM 683 C C . THR A 1 96 ? -8.646 0.750 28.075 1.00 97.31 96 THR A C 1
ATOM 685 O O . THR A 1 96 ? -9.272 1.155 27.106 1.00 97.31 96 THR A O 1
ATOM 688 N N . GLU A 1 97 ? -7.599 -0.053 27.955 1.00 95.06 97 GLU A N 1
ATOM 689 C CA . GLU A 1 97 ? -7.049 -0.463 26.665 1.00 95.06 97 GLU A CA 1
ATOM 690 C C . GLU A 1 97 ? -7.630 -1.818 26.245 1.00 95.06 97 GLU A C 1
ATOM 692 O O . GLU A 1 97 ? -7.986 -2.640 27.095 1.00 95.06 97 GLU A O 1
ATOM 697 N N . TRP A 1 98 ? -7.704 -2.078 24.936 1.00 93.19 98 TRP A N 1
ATOM 698 C CA . TRP A 1 98 ? -8.199 -3.353 24.401 1.00 93.19 98 TRP A CA 1
ATOM 699 C C . TRP A 1 98 ? -7.422 -4.558 24.962 1.00 93.19 98 TRP A C 1
ATOM 701 O O . TRP A 1 98 ? -8.002 -5.616 25.211 1.00 93.19 98 TRP A O 1
ATOM 711 N N . GLY A 1 99 ? -6.124 -4.370 25.236 1.00 92.50 99 GLY A N 1
ATOM 712 C CA . GLY A 1 99 ? -5.233 -5.379 25.808 1.00 92.50 99 GLY A CA 1
ATOM 713 C C . GLY A 1 99 ? -5.667 -5.891 27.188 1.00 92.50 99 GLY A C 1
ATOM 714 O O . GLY A 1 99 ? -5.278 -6.989 27.581 1.00 92.50 99 GLY A O 1
ATOM 715 N N . ASN A 1 100 ? -6.517 -5.150 27.908 1.00 94.12 100 ASN A N 1
ATOM 716 C CA . ASN A 1 100 ? -7.062 -5.579 29.199 1.00 94.12 100 ASN A CA 1
ATOM 717 C C . ASN A 1 100 ? -8.131 -6.675 29.072 1.00 94.12 100 ASN A C 1
ATOM 719 O O . ASN A 1 100 ? -8.476 -7.295 30.078 1.00 94.12 100 ASN A O 1
ATOM 723 N N . PHE A 1 101 ? -8.656 -6.913 27.866 1.00 95.38 101 PHE A N 1
ATOM 724 C CA . PHE A 1 101 ? -9.764 -7.837 27.605 1.00 95.38 101 PHE A CA 1
ATOM 725 C C . PHE A 1 101 ? -9.344 -9.115 26.875 1.00 95.38 101 PHE A C 1
ATOM 727 O O . PHE A 1 101 ? -10.192 -9.941 26.537 1.00 95.38 101 PHE A O 1
ATOM 734 N N . VAL A 1 102 ? -8.046 -9.298 26.632 1.00 92.56 102 VAL A N 1
ATOM 735 C CA . VAL A 1 102 ? -7.516 -10.445 25.887 1.00 92.56 102 VAL A CA 1
ATOM 736 C C . VAL A 1 1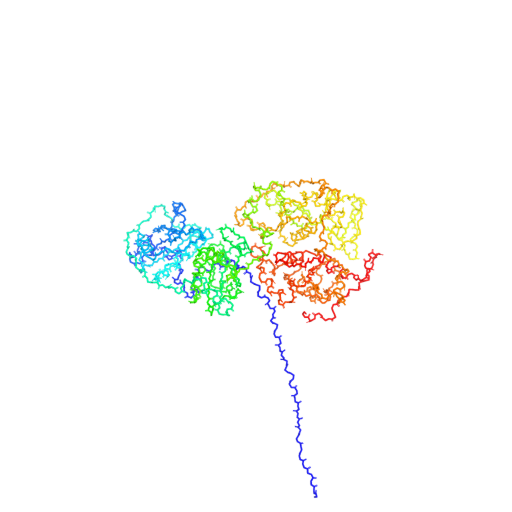02 ? -6.658 -11.344 26.769 1.00 92.56 102 VAL A C 1
ATOM 738 O O . VAL A 1 102 ? -6.124 -10.921 27.800 1.00 92.56 102 VAL A O 1
ATOM 741 N N . VAL A 1 103 ? -6.544 -12.607 26.372 1.00 88.12 103 VAL A N 1
ATOM 742 C CA . VAL A 1 103 ? -5.519 -13.528 26.867 1.00 88.12 103 VAL A CA 1
ATOM 743 C C . VAL A 1 103 ? -4.448 -13.638 25.801 1.00 88.12 103 VAL A C 1
ATOM 745 O O . VAL A 1 103 ? -4.757 -13.913 24.645 1.00 88.12 103 VAL A O 1
ATOM 748 N N . TRP A 1 104 ? -3.199 -13.458 26.220 1.00 81.62 104 TRP A N 1
ATOM 749 C CA . TRP A 1 104 ? -2.016 -13.694 25.406 1.00 81.62 104 TRP A CA 1
ATOM 750 C C . TRP A 1 104 ? -1.595 -15.155 25.565 1.00 81.62 104 TRP A C 1
ATOM 752 O O . TRP A 1 104 ? -1.142 -15.563 26.636 1.00 81.62 104 TRP A O 1
ATOM 762 N N . ASN A 1 105 ? -1.805 -15.963 24.527 1.00 69.94 105 ASN A N 1
ATOM 763 C CA . ASN A 1 105 ? -1.344 -17.352 24.516 1.00 69.94 105 ASN A CA 1
ATOM 764 C C . ASN A 1 105 ? 0.111 -17.427 24.029 1.00 69.94 105 ASN A C 1
ATOM 766 O O . ASN A 1 105 ? 0.455 -16.785 23.052 1.00 69.94 105 ASN A O 1
ATOM 770 N N . GLU A 1 106 ? 0.951 -18.227 24.685 1.00 56.12 106 GLU A N 1
ATOM 771 C CA . GLU A 1 106 ? 2.333 -18.526 24.260 1.00 56.12 106 GLU A CA 1
ATOM 772 C C . GLU A 1 106 ? 2.347 -19.741 23.293 1.00 56.12 106 GLU A C 1
ATOM 774 O O . GLU A 1 106 ? 1.453 -20.587 23.375 1.00 56.12 106 GLU A O 1
ATOM 779 N N . PRO A 1 107 ? 3.350 -19.882 22.400 1.00 57.09 107 PRO A N 1
ATOM 780 C CA . PRO A 1 107 ? 3.172 -19.894 20.945 1.00 57.09 107 PRO A CA 1
ATOM 781 C C . PRO A 1 107 ? 2.193 -20.927 20.346 1.00 57.09 107 PRO A C 1
ATOM 783 O O . PRO A 1 107 ? 2.200 -22.094 20.754 1.00 57.09 107 PRO A O 1
ATOM 786 N N . PRO A 1 108 ? 1.456 -20.564 19.273 1.00 53.56 108 PRO A N 1
ATOM 787 C CA . PRO A 1 108 ? 1.491 -19.267 18.585 1.00 53.56 108 PRO A CA 1
ATOM 788 C C . PRO A 1 108 ? 0.805 -18.165 19.401 1.00 53.56 108 PRO A C 1
ATOM 790 O O . PRO A 1 108 ? -0.208 -18.429 20.054 1.00 53.56 108 PRO A O 1
ATOM 793 N N . GLU A 1 109 ? 1.378 -16.956 19.360 1.00 62.19 109 GLU A N 1
ATOM 794 C CA . GLU A 1 109 ? 0.787 -15.762 19.968 1.00 62.19 109 GLU A CA 1
ATOM 795 C C . GLU A 1 109 ? -0.634 -15.597 19.446 1.00 62.19 109 GLU A C 1
ATOM 797 O O . GLU A 1 109 ? -0.845 -15.527 18.245 1.00 62.19 109 GLU A O 1
ATOM 802 N N . LYS A 1 110 ? -1.625 -15.609 20.336 1.00 67.12 110 LYS A N 1
ATOM 803 C CA . LYS A 1 110 ? -3.006 -15.251 20.004 1.00 67.12 110 LYS A CA 1
ATOM 804 C C . LYS A 1 110 ? -3.486 -14.288 21.067 1.00 67.12 110 LYS A C 1
ATOM 806 O O . LYS A 1 110 ? -3.464 -14.662 22.238 1.00 67.12 110 LYS A O 1
ATOM 811 N N . ALA A 1 111 ? -3.942 -13.108 20.658 1.00 79.44 111 ALA A N 1
ATOM 812 C CA . ALA A 1 111 ? -4.729 -12.221 21.503 1.00 79.44 111 ALA A CA 1
ATOM 813 C C . ALA A 1 111 ? -6.208 -12.435 21.188 1.00 79.44 111 ALA A C 1
ATOM 815 O O . ALA A 1 111 ? -6.772 -11.766 20.323 1.00 79.44 111 ALA A O 1
ATOM 816 N N . VAL A 1 112 ? -6.812 -13.391 21.888 1.00 86.88 112 VAL A N 1
ATOM 817 C CA . VAL A 1 112 ? -8.256 -13.655 21.827 1.00 86.88 112 VAL A CA 1
ATOM 818 C C . VAL A 1 112 ? -8.932 -13.142 23.086 1.00 86.88 112 VAL A C 1
ATOM 820 O O . VAL A 1 112 ? -8.275 -12.989 24.121 1.00 86.88 112 VAL A O 1
ATOM 823 N N . LEU A 1 113 ? -10.240 -12.906 23.017 1.00 93.31 113 LEU A N 1
ATOM 824 C CA . LEU A 1 113 ? -11.033 -12.520 24.182 1.00 93.31 113 LEU A CA 1
ATOM 825 C C . LEU A 1 113 ? -10.780 -13.420 25.402 1.00 93.31 113 LEU A C 1
ATOM 827 O O . LEU A 1 113 ? -10.676 -14.647 25.310 1.00 93.31 113 LEU A O 1
ATOM 831 N N . GLN A 1 114 ? -10.729 -12.788 26.574 1.00 94.50 114 GLN A N 1
ATOM 832 C CA . GLN A 1 114 ? -10.741 -13.484 27.856 1.00 94.50 114 GLN A CA 1
ATOM 833 C C . GLN A 1 114 ? -11.987 -14.365 28.016 1.00 94.50 114 GLN A C 1
ATOM 835 O O . GLN A 1 114 ? -13.032 -14.098 27.411 1.00 94.50 114 GLN A O 1
ATOM 840 N N . PRO A 1 115 ? -11.923 -15.400 28.876 1.00 94.94 115 PRO A N 1
ATOM 841 C CA . PRO A 1 115 ? -13.116 -16.112 29.304 1.00 94.94 115 PRO A CA 1
ATOM 842 C C . PRO A 1 115 ? -14.203 -15.137 29.768 1.00 94.94 115 PRO A C 1
ATOM 844 O O . PRO A 1 115 ? -13.924 -14.161 30.460 1.00 94.94 115 PRO A O 1
ATOM 847 N N . VAL A 1 116 ? -15.463 -15.426 29.436 1.00 97.19 116 VAL A N 1
ATOM 848 C CA . VAL A 1 116 ? -16.594 -14.516 29.701 1.00 97.19 116 VAL A CA 1
ATOM 849 C C . VAL A 1 116 ? -16.673 -14.088 31.170 1.00 97.19 116 VAL A C 1
ATOM 851 O O . VAL A 1 116 ? -16.922 -12.922 31.441 1.00 97.19 116 VAL A O 1
ATOM 854 N N . ALA A 1 117 ? -16.389 -14.986 32.117 1.00 97.75 117 ALA A N 1
ATOM 855 C CA . ALA A 1 117 ? -16.392 -14.659 33.547 1.00 97.75 117 ALA A CA 1
ATOM 856 C C . ALA A 1 117 ? -15.332 -13.606 33.936 1.00 97.75 117 ALA A C 1
ATOM 858 O O . ALA A 1 117 ? -15.560 -12.785 34.830 1.00 97.75 117 ALA A O 1
ATOM 859 N N . ASP A 1 118 ? -14.184 -13.612 33.258 1.00 97.50 118 ASP A N 1
ATOM 860 C CA . ASP A 1 118 ? -13.120 -12.633 33.472 1.00 97.50 118 ASP A CA 1
ATOM 861 C C . ASP A 1 118 ? -13.508 -11.294 32.830 1.00 97.50 118 ASP A C 1
ATOM 863 O O . ASP A 1 118 ? -13.372 -10.256 33.473 1.00 97.50 118 ASP A O 1
ATOM 867 N N . LEU A 1 119 ? -14.112 -11.311 31.634 1.00 98.00 119 LEU A N 1
ATOM 868 C CA . LEU A 1 119 ? -14.678 -10.111 31.001 1.00 98.00 119 LEU A CA 1
ATOM 869 C C . LEU A 1 119 ? -15.771 -9.465 31.865 1.00 98.00 119 LEU A C 1
ATOM 871 O O . LEU A 1 119 ? -15.734 -8.257 32.091 1.00 98.00 119 LEU A O 1
ATOM 875 N N . GLU A 1 120 ? -16.713 -10.253 32.394 1.00 98.38 120 GLU A N 1
ATOM 876 C CA . GLU A 1 120 ? -17.753 -9.781 33.321 1.00 98.38 120 GLU A CA 1
ATOM 877 C C . GLU A 1 120 ? -17.137 -9.117 34.561 1.00 98.38 120 GLU A C 1
ATOM 879 O O . GLU A 1 120 ? -17.583 -8.051 34.995 1.00 98.38 120 GLU A O 1
ATOM 884 N N . THR A 1 121 ? -16.076 -9.715 35.108 1.00 98.06 121 THR A N 1
ATOM 885 C CA . THR A 1 121 ? -15.353 -9.176 36.265 1.00 98.06 121 THR A CA 1
ATOM 886 C C . THR A 1 121 ? -14.648 -7.862 35.923 1.00 98.06 121 THR A C 1
ATOM 888 O O . THR A 1 121 ? -14.803 -6.874 36.645 1.00 98.06 121 THR A O 1
ATOM 891 N N . THR A 1 122 ? -13.904 -7.825 34.816 1.00 97.62 122 THR A N 1
ATOM 892 C CA . THR A 1 122 ? -13.144 -6.653 34.367 1.00 97.62 122 THR A CA 1
ATOM 893 C C . THR A 1 122 ? -14.079 -5.487 34.048 1.00 97.62 122 THR A C 1
ATOM 895 O O . THR A 1 122 ? -13.922 -4.408 34.622 1.00 97.62 122 THR A O 1
ATOM 898 N N . LEU A 1 123 ? -15.112 -5.700 33.226 1.00 98.12 123 LEU A N 1
ATOM 899 C CA . LEU A 1 123 ? -16.096 -4.672 32.864 1.00 98.12 123 LEU A CA 1
ATOM 900 C C . LEU A 1 123 ? -16.895 -4.189 34.083 1.00 98.12 123 LEU A C 1
ATOM 902 O O . LEU A 1 123 ? -17.082 -2.984 34.264 1.00 98.12 123 LEU A O 1
ATOM 906 N N . GLY A 1 124 ? -17.307 -5.104 34.966 1.00 97.69 124 GLY A N 1
ATOM 907 C CA . GLY A 1 124 ? -17.979 -4.750 36.216 1.00 97.69 124 GLY A CA 1
ATOM 908 C C . GLY A 1 124 ? -17.104 -3.888 37.132 1.00 97.69 124 GLY A C 1
ATOM 909 O O . GLY A 1 124 ? -17.584 -2.916 37.718 1.00 97.69 124 GLY A O 1
ATOM 910 N N . SER A 1 125 ? -15.797 -4.167 37.209 1.00 97.50 125 SER A N 1
ATOM 911 C CA . SER A 1 125 ? -14.847 -3.364 37.997 1.00 97.50 125 SER A CA 1
ATOM 912 C C . SER A 1 125 ? -14.682 -1.931 37.474 1.00 97.50 125 SER A C 1
ATOM 914 O O . SER A 1 125 ? -14.462 -1.014 38.265 1.00 97.50 125 SER A O 1
ATOM 916 N N . LEU A 1 126 ? -14.873 -1.737 36.166 1.00 96.75 126 LEU A N 1
ATOM 917 C CA . LEU A 1 126 ? -14.886 -0.436 35.496 1.00 96.75 126 LEU A CA 1
ATOM 918 C C . LEU A 1 126 ? -16.231 0.302 35.642 1.00 96.75 126 LEU A C 1
ATOM 920 O O . LEU A 1 126 ? -16.366 1.425 35.163 1.00 96.75 126 LEU A O 1
ATOM 924 N N . GLY A 1 127 ? -17.222 -0.302 36.307 1.00 95.75 127 GLY A N 1
ATOM 925 C CA . GLY A 1 127 ? -18.548 0.282 36.520 1.00 95.75 127 GLY A CA 1
ATOM 926 C C . GLY A 1 127 ? -19.503 0.146 35.332 1.00 95.75 127 GLY A C 1
ATOM 927 O O . GLY A 1 127 ? -20.543 0.806 35.315 1.00 95.75 127 GLY A O 1
ATOM 928 N N . LEU A 1 128 ? -19.179 -0.695 34.344 1.00 96.31 128 LEU A N 1
ATOM 929 C CA . LEU A 1 128 ? -20.041 -0.937 33.189 1.00 96.31 128 LEU A CA 1
ATOM 930 C C . LEU A 1 128 ? -21.174 -1.908 33.540 1.00 96.31 128 LEU A C 1
ATOM 932 O O . LEU A 1 128 ? -21.021 -2.838 34.331 1.00 96.31 128 LEU A O 1
ATOM 936 N N . THR A 1 129 ? -22.312 -1.714 32.877 1.00 95.44 129 THR A N 1
ATOM 937 C CA . THR A 1 129 ? -23.438 -2.657 32.848 1.00 95.44 129 THR A CA 1
ATOM 938 C C . THR A 1 129 ? -23.864 -2.854 31.400 1.00 95.44 129 THR A C 1
ATOM 940 O O . THR A 1 129 ? -23.617 -1.983 30.564 1.00 95.44 129 THR A O 1
ATOM 943 N N . ARG A 1 130 ? -24.514 -3.978 31.093 1.00 95.31 130 ARG A N 1
ATOM 944 C CA . ARG A 1 130 ? -24.940 -4.305 29.725 1.00 95.31 130 ARG A CA 1
ATOM 945 C C . ARG A 1 130 ? -25.991 -3.327 29.182 1.00 95.31 130 ARG A C 1
ATOM 947 O O . ARG A 1 130 ? -26.097 -3.117 27.979 1.00 95.31 130 ARG A O 1
ATOM 954 N N . GLU A 1 131 ? -26.769 -2.720 30.073 1.00 94.06 131 GLU A N 1
ATOM 955 C CA . GLU A 1 131 ? -27.829 -1.764 29.752 1.00 94.06 131 GLU A CA 1
ATOM 956 C C . GLU A 1 131 ? -27.332 -0.312 29.639 1.00 94.06 131 GLU A C 1
ATOM 958 O O . GLU A 1 131 ? -28.104 0.558 29.230 1.00 94.06 131 GLU A O 1
ATOM 963 N N . ALA A 1 132 ? -26.075 -0.030 30.002 1.00 93.19 132 ALA A N 1
ATOM 964 C CA . ALA A 1 132 ? -25.517 1.315 29.930 1.00 93.19 132 ALA A CA 1
ATOM 965 C C . ALA A 1 132 ? -25.429 1.814 28.480 1.00 93.19 132 ALA A C 1
ATOM 967 O O . ALA A 1 132 ? -25.140 1.054 27.559 1.00 93.19 132 ALA A O 1
ATOM 968 N N . THR A 1 133 ? -25.622 3.120 28.287 1.00 95.38 133 THR A N 1
ATOM 969 C CA . THR A 1 133 ? -25.204 3.786 27.049 1.00 95.38 133 THR A CA 1
ATOM 970 C C . THR A 1 133 ? -23.709 4.060 27.125 1.00 95.38 133 THR A C 1
ATOM 972 O O . THR A 1 133 ? -23.257 4.726 28.057 1.00 95.38 133 THR A O 1
ATOM 975 N N . ILE A 1 134 ? -22.949 3.548 26.163 1.00 97.62 134 ILE A N 1
ATOM 976 C CA . ILE A 1 134 ? -21.486 3.602 26.138 1.00 97.62 134 ILE A CA 1
ATOM 977 C C . ILE A 1 134 ? -21.045 4.371 24.892 1.00 97.62 134 ILE A C 1
ATOM 979 O O . ILE A 1 134 ? -21.542 4.110 23.800 1.00 97.62 134 ILE A O 1
ATOM 983 N N . VAL A 1 135 ? -20.114 5.312 25.049 1.00 98.50 135 VAL A N 1
ATOM 984 C CA . VAL A 1 135 ? -19.437 5.992 23.936 1.00 98.50 135 VAL A CA 1
ATOM 985 C C . VAL A 1 135 ? -17.946 5.718 24.038 1.00 98.50 135 VAL A C 1
ATOM 987 O O . VAL A 1 135 ? -17.332 6.017 25.059 1.00 98.50 135 VAL A O 1
ATOM 990 N N . ILE A 1 136 ? -17.371 5.155 22.986 1.00 98.69 136 ILE A N 1
ATOM 991 C CA . ILE A 1 136 ? -15.971 4.746 22.916 1.00 98.69 136 ILE A CA 1
ATOM 992 C C . ILE A 1 136 ? -15.232 5.701 21.983 1.00 98.69 136 ILE A C 1
ATOM 994 O O . ILE A 1 136 ? -15.786 6.128 20.969 1.00 98.69 136 ILE A O 1
ATOM 998 N N . TYR A 1 137 ? -13.992 6.041 22.310 1.00 98.50 137 TYR A N 1
ATOM 999 C CA . TYR A 1 137 ? -13.118 6.773 21.404 1.00 98.50 137 TYR A CA 1
ATOM 1000 C C . TYR A 1 137 ? -11.657 6.366 21.580 1.00 98.50 137 TYR A C 1
ATOM 1002 O O . TYR A 1 137 ? -11.246 5.899 22.645 1.00 98.50 137 TYR A O 1
ATOM 1010 N N . ASP A 1 138 ? -10.889 6.588 20.524 1.00 97.25 138 ASP A N 1
ATOM 1011 C CA . ASP A 1 138 ? -9.447 6.403 20.447 1.00 97.25 138 ASP A CA 1
ATOM 1012 C C . ASP A 1 138 ? -8.787 7.603 19.737 1.00 97.25 138 ASP A C 1
ATOM 1014 O O . ASP A 1 138 ? -9.415 8.648 19.572 1.00 97.25 138 ASP A O 1
ATOM 1018 N N . ASP A 1 139 ? -7.515 7.481 19.367 1.00 93.44 139 ASP A N 1
ATOM 1019 C CA . ASP A 1 139 ? -6.739 8.393 18.512 1.00 93.44 139 ASP A CA 1
ATOM 1020 C C . ASP A 1 139 ? -6.679 7.898 17.052 1.00 93.44 139 ASP A C 1
ATOM 1022 O O . ASP A 1 139 ? -5.630 7.900 16.408 1.00 93.44 139 ASP A O 1
ATOM 1026 N N . THR A 1 140 ? -7.815 7.406 16.542 1.00 91.75 140 THR A N 1
ATOM 1027 C CA . THR A 1 140 ? -8.063 7.061 15.134 1.00 91.75 140 THR A CA 1
ATOM 1028 C C . THR A 1 140 ? -6.925 6.254 14.499 1.00 91.75 140 THR A C 1
ATOM 1030 O O . THR A 1 140 ? -6.768 5.072 14.828 1.00 91.75 140 THR A O 1
ATOM 1033 N N . LEU A 1 141 ? -6.118 6.859 13.624 1.00 86.62 141 LEU A N 1
ATOM 1034 C CA . LEU A 1 141 ? -5.014 6.236 12.890 1.00 86.62 141 LEU A CA 1
ATOM 1035 C C . LEU A 1 141 ? -3.909 5.693 13.814 1.00 86.62 141 LEU A C 1
ATOM 1037 O O . LEU A 1 141 ? -3.326 4.652 13.517 1.00 86.62 141 LEU A O 1
ATOM 1041 N N . ALA A 1 142 ? -3.654 6.326 14.963 1.00 86.44 142 ALA A N 1
ATOM 1042 C CA . ALA A 1 142 ? -2.620 5.884 15.905 1.00 86.44 142 ALA A CA 1
ATOM 1043 C C . ALA A 1 142 ? -3.048 4.678 16.770 1.00 86.44 142 ALA A C 1
ATOM 1045 O O . ALA A 1 142 ? -2.197 4.001 17.349 1.00 86.44 142 ALA A O 1
ATOM 1046 N N . SER A 1 143 ? -4.350 4.378 16.831 1.00 85.88 143 SER A N 1
ATOM 1047 C CA . SER A 1 143 ? -4.925 3.378 17.746 1.00 85.88 143 SER A CA 1
ATOM 1048 C C . SER A 1 143 ? -5.046 1.956 17.188 1.00 85.88 143 SER A C 1
ATOM 1050 O O . SER A 1 143 ? -5.370 1.027 17.934 1.00 85.88 143 SER A O 1
ATOM 1052 N N . TRP A 1 144 ? -4.894 1.802 15.868 1.00 88.06 144 TRP A N 1
ATOM 1053 C CA . TRP A 1 144 ? -5.231 0.588 15.109 1.00 88.06 144 TRP A CA 1
ATOM 1054 C C . TRP A 1 144 ? -6.702 0.135 15.230 1.00 88.06 144 TRP A C 1
ATOM 1056 O O . TRP A 1 144 ? -7.000 -1.043 15.035 1.00 88.06 144 TRP A O 1
ATOM 1066 N N . GLY A 1 145 ? -7.636 1.029 15.568 1.00 93.06 145 GLY A N 1
ATOM 1067 C CA . GLY A 1 145 ? -9.067 0.714 15.669 1.00 93.06 145 GLY A CA 1
ATOM 1068 C C . GLY A 1 145 ? -9.479 0.100 17.008 1.00 93.06 145 GLY A C 1
ATOM 1069 O O . GLY A 1 145 ? -10.420 -0.697 17.072 1.00 93.06 145 GLY A O 1
ATOM 1070 N N . SER A 1 146 ? -8.779 0.450 18.093 1.00 95.56 146 SER A N 1
ATOM 1071 C CA . SER A 1 146 ? -9.059 -0.030 19.458 1.00 95.56 146 SER A CA 1
ATOM 1072 C C . SER A 1 146 ? -10.522 0.195 19.874 1.00 95.56 146 SER A C 1
ATOM 1074 O O . SER A 1 146 ? -11.143 -0.688 20.480 1.00 95.56 146 SER A O 1
ATOM 1076 N N . SER A 1 147 ? -11.113 1.330 19.477 1.00 97.56 147 SER A N 1
ATOM 1077 C CA . SER A 1 147 ? -12.529 1.623 19.724 1.00 97.56 147 SER A CA 1
ATOM 1078 C C . SER A 1 147 ? -13.466 0.601 19.075 1.00 97.56 147 SER A C 1
ATOM 1080 O O . SER A 1 147 ? -14.415 0.140 19.713 1.00 97.56 147 SER A O 1
ATOM 1082 N N . GLY A 1 148 ? -13.156 0.181 17.848 1.00 97.69 148 GLY A N 1
ATOM 1083 C CA . GLY A 1 148 ? -13.886 -0.836 17.096 1.00 97.69 148 GLY A CA 1
ATOM 1084 C C . GLY A 1 148 ? -13.808 -2.219 17.733 1.00 97.69 148 GLY A C 1
ATOM 1085 O O . GLY A 1 148 ? -14.822 -2.903 17.871 1.00 97.69 148 GLY A O 1
ATOM 1086 N N . ARG A 1 149 ? -12.625 -2.619 18.215 1.00 96.88 149 ARG A N 1
ATOM 1087 C CA . ARG A 1 149 ? -12.474 -3.890 18.941 1.00 96.88 149 ARG A CA 1
ATOM 1088 C C . ARG A 1 149 ? -13.341 -3.946 20.195 1.00 96.88 149 ARG A C 1
ATOM 1090 O O . ARG A 1 149 ? -14.011 -4.950 20.440 1.00 96.88 149 ARG A O 1
ATOM 1097 N N . ILE A 1 150 ? -13.329 -2.880 20.996 1.00 98.25 150 ILE A N 1
ATOM 1098 C CA . ILE A 1 150 ? -14.139 -2.813 22.219 1.00 98.25 150 ILE A CA 1
ATOM 1099 C C . ILE A 1 150 ? -15.631 -2.717 21.872 1.00 98.25 150 ILE A C 1
ATOM 1101 O O . ILE A 1 150 ? -16.438 -3.351 22.551 1.00 98.25 150 ILE A O 1
ATOM 1105 N N . PHE A 1 151 ? -16.003 -2.002 20.804 1.00 98.62 151 PHE A N 1
ATOM 1106 C CA . PHE A 1 151 ? -17.375 -1.972 20.289 1.00 98.62 151 PHE A CA 1
ATOM 1107 C C . PHE A 1 151 ? -17.882 -3.387 19.979 1.00 98.62 151 PHE A C 1
ATOM 1109 O O . PHE A 1 151 ? -18.886 -3.818 20.548 1.00 98.62 151 PHE A O 1
ATOM 1116 N N . TRP A 1 152 ? -17.144 -4.133 19.151 1.00 98.56 152 TRP A N 1
ATOM 1117 C CA . TRP A 1 152 ? -17.483 -5.507 18.784 1.00 98.56 152 TRP A CA 1
ATOM 1118 C C . TRP A 1 152 ? -17.591 -6.419 20.013 1.00 98.56 152 TRP A C 1
ATOM 1120 O O . TRP A 1 152 ? -18.572 -7.146 20.161 1.00 98.56 152 TRP A O 1
ATOM 1130 N N . MET A 1 153 ? -16.630 -6.342 20.940 1.00 98.44 153 MET A N 1
ATOM 1131 C CA . MET A 1 153 ? -16.660 -7.135 22.172 1.00 98.44 153 MET A CA 1
ATOM 1132 C C . MET A 1 153 ? -17.909 -6.834 23.013 1.00 98.44 153 MET A C 1
ATOM 1134 O O . MET A 1 153 ? -18.521 -7.749 23.564 1.00 98.44 153 MET A O 1
ATOM 1138 N N . LEU A 1 154 ? -18.302 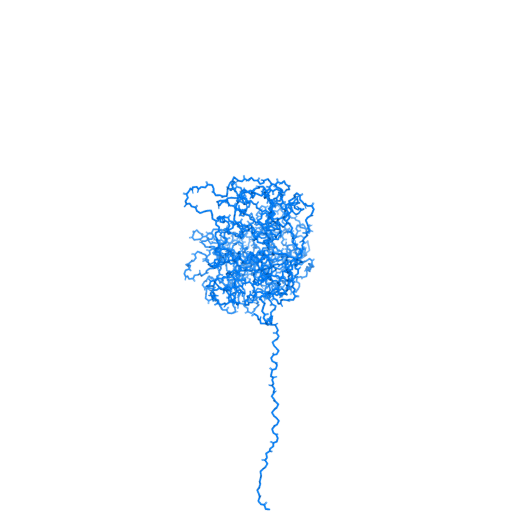-5.565 23.144 1.00 98.69 154 LEU A N 1
ATOM 1139 C CA . LEU A 1 154 ? -19.489 -5.198 23.915 1.00 98.69 154 LEU A CA 1
ATOM 1140 C C . LEU A 1 154 ? -20.773 -5.722 23.258 1.00 98.69 154 LEU A C 1
ATOM 1142 O O . LEU A 1 154 ? -21.639 -6.222 23.976 1.00 98.69 154 LEU A O 1
ATOM 1146 N N . GLU A 1 155 ? -20.888 -5.680 21.927 1.00 98.31 155 GLU A N 1
ATOM 1147 C CA . GLU A 1 155 ? -22.007 -6.322 21.219 1.00 98.31 155 GLU A CA 1
ATOM 1148 C C . GLU A 1 155 ? -21.982 -7.851 21.371 1.00 98.31 155 GLU A C 1
ATOM 1150 O O . GLU A 1 155 ? -23.027 -8.457 21.618 1.00 98.31 155 GLU A O 1
ATOM 1155 N N . TYR A 1 156 ? -20.798 -8.477 21.336 1.00 98.50 156 TYR A N 1
ATOM 1156 C CA . TYR A 1 156 ? -20.625 -9.914 21.588 1.00 98.50 156 TYR A CA 1
ATOM 1157 C C . TYR A 1 156 ? -21.124 -10.301 22.984 1.00 98.50 156 TYR A C 1
ATOM 1159 O O . TYR A 1 156 ? -21.711 -11.365 23.161 1.00 98.50 156 TYR A O 1
ATOM 1167 N N . LEU A 1 157 ? -20.954 -9.421 23.973 1.00 98.62 157 LEU A N 1
ATOM 1168 C CA . LEU A 1 157 ? -21.442 -9.598 25.344 1.00 98.62 157 LEU A CA 1
ATOM 1169 C C . LEU A 1 157 ? -22.908 -9.155 25.547 1.00 98.62 157 LEU A C 1
ATOM 1171 O O . LEU A 1 157 ? -23.431 -9.253 26.665 1.00 98.62 157 LEU A O 1
ATOM 1175 N N . GLY A 1 158 ? -23.582 -8.693 24.490 1.00 98.19 158 GLY A N 1
ATOM 1176 C CA . GLY A 1 158 ? -25.010 -8.373 24.480 1.00 98.19 158 GLY A CA 1
ATOM 1177 C C . GLY A 1 158 ? -25.366 -6.943 24.890 1.00 98.19 158 GLY A C 1
ATOM 1178 O O . GLY A 1 158 ? -26.512 -6.698 25.290 1.00 98.19 158 GLY A O 1
ATOM 1179 N N . CYS A 1 159 ? -24.413 -6.007 24.846 1.00 98.06 159 CYS A N 1
ATOM 1180 C CA . CYS A 1 159 ? -24.690 -4.575 24.961 1.00 98.06 159 CYS A CA 1
ATOM 1181 C C . CYS A 1 159 ? -25.370 -4.073 23.681 1.00 98.06 159 CYS A C 1
ATOM 1183 O O . CYS A 1 159 ? -24.942 -4.406 22.584 1.00 98.06 159 CYS A O 1
ATOM 1185 N N . THR A 1 160 ? -26.405 -3.240 23.817 1.00 95.56 160 THR A N 1
ATOM 1186 C CA . THR A 1 160 ? -27.206 -2.754 22.672 1.00 95.56 160 THR A CA 1
ATOM 1187 C C . THR A 1 160 ? -27.173 -1.236 22.489 1.00 95.56 160 THR A C 1
ATOM 1189 O O . THR A 1 160 ? -27.862 -0.713 21.624 1.00 95.56 160 THR A O 1
ATOM 1192 N N . HIS A 1 161 ? -26.439 -0.508 23.335 1.00 96.19 161 HIS A N 1
ATOM 1193 C CA . HIS A 1 161 ? -26.371 0.959 23.312 1.00 96.19 161 HIS A CA 1
ATOM 1194 C C . HIS A 1 161 ? -24.914 1.428 23.297 1.00 96.19 161 HIS A C 1
ATOM 1196 O O . HIS A 1 161 ? -24.480 2.180 24.172 1.00 96.19 161 HIS A O 1
ATOM 1202 N N . VAL A 1 162 ? -24.148 0.936 22.328 1.00 98.12 162 VAL A N 1
ATOM 1203 C CA . VAL A 1 162 ? -22.726 1.249 22.169 1.00 98.12 162 VAL A CA 1
ATOM 1204 C C . VAL A 1 162 ? -22.563 2.194 20.985 1.00 98.12 162 VAL A C 1
ATOM 1206 O O . VAL A 1 162 ? -23.227 2.028 19.966 1.00 98.12 162 VAL A O 1
ATOM 1209 N N . LYS A 1 163 ? -21.713 3.209 21.133 1.00 98.19 163 LYS A N 1
ATOM 1210 C CA . LYS A 1 163 ? -21.408 4.182 20.085 1.00 98.19 163 LYS A CA 1
ATOM 1211 C C . LYS A 1 163 ? -19.907 4.410 19.972 1.00 98.19 163 LYS A C 1
ATOM 1213 O O . LYS A 1 163 ? -19.217 4.344 20.990 1.00 98.19 163 LYS A O 1
ATOM 1218 N N . ILE A 1 164 ? -19.425 4.783 18.791 1.00 98.50 164 ILE A N 1
ATOM 1219 C CA . ILE A 1 164 ? -18.068 5.324 18.607 1.00 98.50 164 ILE A CA 1
ATOM 1220 C C . ILE A 1 164 ? -18.143 6.831 18.339 1.00 98.50 164 ILE A C 1
ATOM 1222 O O . ILE A 1 164 ? -19.027 7.304 17.621 1.00 98.50 164 ILE A O 1
ATOM 1226 N N . LEU A 1 165 ? -17.249 7.607 18.953 1.00 97.81 165 LEU A N 1
ATOM 1227 C CA . LEU A 1 165 ? -17.124 9.043 18.702 1.00 97.81 165 LEU A CA 1
ATOM 1228 C C . LEU A 1 165 ? -16.518 9.297 17.318 1.00 97.81 165 LEU A C 1
ATOM 1230 O O . LEU A 1 165 ? -15.379 8.916 17.056 1.00 97.81 165 LEU A O 1
ATOM 1234 N N . ASN A 1 166 ? -17.250 10.008 16.462 1.00 95.50 166 ASN A N 1
ATOM 1235 C CA . ASN A 1 166 ? -16.762 10.402 15.147 1.00 95.50 166 ASN A CA 1
ATOM 1236 C C . ASN A 1 166 ? -15.572 11.369 15.271 1.00 95.50 166 ASN A C 1
ATOM 1238 O O . ASN A 1 166 ? -15.733 12.468 15.809 1.00 95.50 166 ASN A O 1
ATOM 1242 N N . GLY A 1 167 ? -14.403 10.968 14.770 1.00 94.12 167 GLY A N 1
ATOM 1243 C CA . GLY A 1 167 ? -13.171 11.757 14.844 1.00 94.12 167 GLY A CA 1
ATOM 1244 C C . GLY A 1 167 ? -12.287 11.498 16.064 1.00 94.12 167 GLY A C 1
ATOM 1245 O O . GLY A 1 167 ? -11.200 12.065 16.151 1.00 94.12 167 GLY A O 1
ATOM 1246 N N . GLY A 1 168 ? -12.735 10.661 17.006 1.00 96.56 168 GLY A N 1
ATOM 1247 C CA . GLY A 1 168 ? -11.939 10.286 18.172 1.00 96.56 168 GLY A CA 1
ATOM 1248 C C . GLY A 1 168 ? -11.424 11.476 18.997 1.00 96.56 168 GLY A C 1
ATOM 1249 O O . GLY A 1 168 ? -12.051 12.537 19.079 1.00 96.56 168 GLY A O 1
ATOM 1250 N N . TRP A 1 169 ? -10.271 11.281 19.635 1.00 97.50 169 TRP A N 1
ATOM 1251 C CA . TRP A 1 169 ? -9.542 12.323 20.356 1.00 97.50 169 TRP A CA 1
ATOM 1252 C C . TRP A 1 169 ? -8.931 13.358 19.413 1.00 97.50 169 TRP A C 1
ATOM 1254 O O . TRP A 1 169 ? -8.958 14.544 19.737 1.00 97.50 169 TRP A O 1
ATOM 1264 N N . ASP A 1 170 ? -8.414 12.929 18.261 1.00 95.44 170 ASP A N 1
ATOM 1265 C CA . ASP A 1 170 ? -7.667 13.797 17.342 1.00 95.44 170 ASP A CA 1
ATOM 1266 C C . ASP A 1 170 ? -8.528 14.969 16.879 1.00 95.44 170 ASP A C 1
ATOM 1268 O O . ASP A 1 170 ? -8.142 16.136 17.000 1.00 95.44 170 ASP A O 1
ATOM 1272 N N . LYS A 1 171 ? -9.762 14.674 16.457 1.00 94.94 171 LYS A N 1
ATOM 1273 C CA . LYS A 1 171 ? -10.729 15.707 16.097 1.00 94.94 171 LYS A CA 1
ATOM 1274 C C . LYS A 1 171 ? -11.175 16.528 17.306 1.00 94.94 171 LYS A C 1
ATOM 1276 O O . LYS A 1 171 ? -11.297 17.746 17.199 1.00 94.94 171 LYS A O 1
ATOM 1281 N N . TRP A 1 172 ? -11.409 15.897 18.461 1.00 96.44 172 TRP A N 1
ATOM 1282 C CA . TRP A 1 172 ? -11.816 16.599 19.687 1.00 96.44 172 TRP A CA 1
ATOM 1283 C C . TRP A 1 172 ? -10.788 17.660 20.113 1.00 96.44 172 TRP A C 1
ATOM 1285 O O . TRP A 1 172 ? -11.149 18.784 20.482 1.00 96.44 172 TRP A O 1
ATOM 1295 N N . GLU A 1 173 ? -9.505 17.308 20.043 1.00 96.38 173 GLU A N 1
ATOM 1296 C CA . GLU A 1 173 ? -8.384 18.196 20.330 1.00 96.38 173 GLU A CA 1
ATOM 1297 C C . GLU A 1 173 ? -8.233 19.283 19.257 1.00 96.38 173 GLU A C 1
ATOM 1299 O O . GLU A 1 173 ? -8.121 20.466 19.601 1.00 96.38 173 GLU A O 1
ATOM 1304 N N . ALA A 1 174 ? -8.311 18.921 17.971 1.00 95.31 174 ALA A N 1
ATOM 1305 C CA . ALA A 1 174 ? -8.253 19.868 16.857 1.00 95.31 174 ALA A CA 1
ATOM 1306 C C . ALA A 1 174 ? -9.376 20.924 16.919 1.00 95.31 174 ALA A C 1
ATOM 1308 O O . ALA A 1 174 ? -9.125 22.118 16.712 1.00 95.31 174 ALA A O 1
ATOM 1309 N N . ASP A 1 175 ? -10.586 20.508 17.304 1.00 94.88 175 ASP A N 1
ATOM 1310 C CA . ASP A 1 175 ? -11.759 21.368 17.504 1.00 94.88 175 ASP A CA 1
ATOM 1311 C C . ASP A 1 175 ? -11.679 22.200 18.805 1.00 94.88 175 ASP A C 1
ATOM 1313 O O . ASP A 1 175 ? -12.537 23.051 19.065 1.00 94.88 175 ASP A O 1
ATOM 1317 N N . LYS A 1 176 ? -10.625 22.016 19.616 1.00 96.75 176 LYS A N 1
ATOM 1318 C CA . LYS A 1 176 ? -10.357 22.743 20.874 1.00 96.75 176 LYS A CA 1
ATOM 1319 C C . LYS A 1 176 ? -11.488 22.609 21.892 1.00 96.75 176 LYS A C 1
ATOM 1321 O O . LYS A 1 176 ? -11.833 23.567 22.596 1.00 96.75 176 LYS A O 1
ATOM 1326 N N . LEU A 1 177 ? -12.074 21.419 21.964 1.00 95.38 177 LEU A N 1
ATOM 1327 C CA . LEU A 1 177 ? -13.150 21.109 22.894 1.00 95.38 177 LEU A CA 1
ATOM 1328 C C . LEU A 1 177 ? -12.620 20.903 24.326 1.00 95.38 177 LEU A C 1
ATOM 1330 O O . LEU A 1 177 ? -11.418 20.722 24.534 1.00 95.38 177 LEU A O 1
ATOM 1334 N N . PRO A 1 178 ? -13.488 20.970 25.357 1.00 96.00 178 PRO A N 1
ATOM 1335 C CA . PRO A 1 178 ? -13.056 20.839 26.746 1.00 96.00 178 PRO A CA 1
ATOM 1336 C C . PRO A 1 178 ? -12.303 19.530 27.003 1.00 96.00 178 PRO A C 1
ATOM 1338 O O . PRO A 1 178 ? -12.774 18.465 26.619 1.00 96.00 178 PRO A O 1
ATOM 1341 N N . ALA A 1 179 ? -11.176 19.611 27.709 1.00 96.06 179 ALA A N 1
ATOM 1342 C CA . ALA A 1 179 ? -10.359 18.469 28.107 1.00 96.06 179 ALA A CA 1
ATOM 1343 C C . ALA A 1 179 ? -10.202 18.407 29.634 1.00 96.06 179 ALA A C 1
ATOM 1345 O O . ALA A 1 179 ? -10.253 19.426 30.330 1.00 96.06 179 ALA A O 1
ATOM 1346 N N . GLN A 1 180 ? -9.994 17.202 30.152 1.00 96.44 180 GLN A N 1
ATOM 1347 C CA . GLN A 1 180 ? -9.742 16.894 31.553 1.00 96.44 180 GLN A CA 1
ATOM 1348 C C . GLN A 1 180 ? -8.414 16.132 31.685 1.00 96.44 180 GLN A C 1
ATOM 1350 O O . GLN A 1 180 ? -7.999 15.435 30.768 1.00 96.44 180 GLN A O 1
ATOM 1355 N N . THR A 1 181 ? -7.741 16.272 32.830 1.00 96.81 181 THR A N 1
ATOM 1356 C CA . THR A 1 181 ? -6.519 15.513 33.170 1.00 96.81 181 THR A CA 1
ATOM 1357 C C . THR A 1 181 ? -6.639 14.732 34.481 1.00 96.81 181 THR A C 1
ATOM 1359 O O . THR A 1 181 ? -5.828 13.855 34.766 1.00 96.81 181 THR A O 1
ATOM 1362 N N . SER A 1 182 ? -7.656 15.012 35.304 1.00 95.50 182 SER A N 1
ATOM 1363 C CA . SER A 1 182 ? -7.949 14.215 36.497 1.00 95.50 182 SER A CA 1
ATOM 1364 C C . SER A 1 182 ? -8.517 12.853 36.115 1.00 95.50 182 SER A C 1
ATOM 1366 O O . SER A 1 182 ? -9.443 12.783 35.318 1.00 95.50 182 SER A O 1
ATOM 1368 N N . VAL A 1 183 ? -8.017 11.782 36.727 1.00 93.81 183 VAL A N 1
ATOM 1369 C CA . VAL A 1 183 ? -8.515 10.420 36.490 1.00 93.81 183 VAL A CA 1
ATOM 1370 C C . VAL A 1 183 ? -9.971 10.288 36.944 1.00 93.81 183 VAL A C 1
ATOM 1372 O O . VAL A 1 183 ? -10.305 10.677 38.067 1.00 93.81 183 VAL A O 1
ATOM 1375 N N . ASN A 1 184 ? -10.818 9.698 36.100 1.00 94.94 184 ASN A N 1
ATOM 1376 C CA . ASN A 1 184 ? -12.184 9.317 36.459 1.00 94.94 184 ASN A CA 1
ATOM 1377 C C . ASN A 1 184 ? -12.251 7.830 36.820 1.00 94.94 184 ASN A C 1
ATOM 1379 O O . ASN A 1 184 ? -11.646 6.992 36.158 1.00 94.94 184 ASN A O 1
ATOM 1383 N N . VAL A 1 185 ? -13.014 7.504 37.864 1.00 93.06 185 VAL A N 1
ATOM 1384 C CA . VAL A 1 185 ? -13.288 6.126 38.288 1.00 93.06 185 VAL A CA 1
ATOM 1385 C C . VAL A 1 185 ? -14.775 6.013 38.596 1.00 93.06 185 VAL A C 1
ATOM 1387 O O . VAL A 1 185 ? -15.316 6.829 39.347 1.00 93.06 185 VAL A O 1
ATOM 1390 N N . LEU A 1 186 ? -15.434 5.009 38.022 1.00 94.00 186 LEU A N 1
ATOM 1391 C CA . LEU A 1 186 ? -16.829 4.695 38.317 1.00 94.00 186 LEU A CA 1
ATOM 1392 C C . LEU A 1 186 ? -16.926 3.734 39.505 1.00 94.00 186 LEU A C 1
ATOM 1394 O O . LEU A 1 186 ? -15.994 2.994 39.818 1.00 94.00 186 LEU A O 1
ATOM 1398 N N . ALA A 1 187 ? -18.071 3.746 40.187 1.00 94.19 187 ALA A N 1
ATOM 1399 C CA . ALA A 1 187 ? -18.349 2.732 41.195 1.00 94.19 187 ALA A CA 1
ATOM 1400 C C . ALA A 1 187 ? -18.500 1.362 40.505 1.00 94.19 187 ALA A C 1
ATOM 1402 O O . ALA A 1 187 ? -19.216 1.291 39.504 1.00 94.19 187 ALA A O 1
ATOM 1403 N N . PRO A 1 188 ? -17.888 0.284 41.033 1.00 96.25 188 PRO A N 1
ATOM 1404 C CA . PRO A 1 188 ? -18.049 -1.049 40.466 1.00 96.25 188 PRO A CA 1
ATOM 1405 C C . PRO A 1 188 ? -19.520 -1.458 40.354 1.00 96.25 188 PRO A C 1
ATOM 1407 O O . PRO A 1 188 ? -20.325 -1.188 41.252 1.00 96.25 188 PRO A O 1
ATOM 1410 N N . ALA A 1 189 ? -19.845 -2.151 39.270 1.00 95.69 189 ALA A N 1
ATOM 1411 C CA . ALA A 1 189 ? -21.171 -2.654 38.956 1.00 95.69 189 ALA A CA 1
ATOM 1412 C C . ALA A 1 189 ? -21.126 -4.160 38.663 1.00 95.69 189 ALA A C 1
ATOM 1414 O O . ALA A 1 189 ? -20.061 -4.765 38.548 1.00 95.69 189 ALA A O 1
ATOM 1415 N N . VAL A 1 190 ? -22.302 -4.781 38.570 1.00 96.88 190 VAL A N 1
ATOM 1416 C CA . VAL A 1 190 ? -22.418 -6.163 38.094 1.00 96.88 190 VAL A CA 1
ATOM 1417 C C . VAL A 1 190 ? -22.636 -6.119 36.590 1.00 96.88 190 VAL A C 1
ATOM 1419 O O . VAL A 1 190 ? -23.647 -5.587 36.132 1.00 96.88 190 VAL A O 1
ATOM 1422 N N . PHE A 1 191 ? -21.706 -6.700 35.840 1.00 98.12 191 PHE A N 1
ATOM 1423 C CA . PHE A 1 191 ? -21.872 -6.953 34.418 1.00 98.12 191 PHE A CA 1
ATOM 1424 C C . PHE A 1 191 ? -22.322 -8.407 34.232 1.00 98.12 191 PHE A C 1
ATOM 1426 O O . PHE A 1 191 ? -21.732 -9.316 34.810 1.00 98.12 191 PHE A O 1
ATOM 1433 N N . THR A 1 192 ? -23.392 -8.632 33.472 1.00 97.44 192 THR A N 1
ATOM 1434 C CA . THR A 1 192 ? -23.900 -9.978 33.163 1.00 97.44 192 THR A CA 1
ATOM 1435 C C . THR A 1 192 ? -24.095 -10.088 31.662 1.00 97.44 192 THR A C 1
ATOM 1437 O O . THR A 1 192 ? -24.964 -9.411 31.101 1.00 97.44 192 THR A O 1
ATOM 1440 N N . ALA A 1 193 ? -23.269 -10.914 31.028 1.00 97.75 193 ALA A N 1
ATOM 1441 C CA . ALA A 1 193 ? -23.216 -11.052 29.584 1.00 97.75 193 ALA A CA 1
ATOM 1442 C C . ALA A 1 193 ? -24.395 -11.875 29.041 1.00 97.75 193 ALA A C 1
ATOM 1444 O O . ALA A 1 193 ? -24.869 -12.827 29.665 1.00 97.75 193 ALA A O 1
ATOM 1445 N N . VAL A 1 194 ? -24.837 -11.528 27.834 1.00 98.00 194 VAL A N 1
ATOM 1446 C CA . VAL A 1 194 ? -25.722 -12.352 27.002 1.00 98.00 194 VAL A CA 1
ATOM 1447 C C . VAL A 1 194 ? -25.036 -12.494 25.656 1.00 98.00 194 VAL A C 1
ATOM 1449 O O . VAL A 1 194 ? -24.993 -11.541 24.889 1.00 98.00 194 VAL A O 1
ATOM 1452 N N . LEU A 1 195 ? -24.452 -13.665 25.405 1.00 97.81 195 LEU A N 1
ATOM 1453 C CA . LEU A 1 195 ? -23.547 -13.834 24.274 1.00 97.81 195 LEU A CA 1
ATOM 1454 C C . LEU A 1 195 ? -24.278 -13.802 22.930 1.00 97.81 195 LEU A C 1
ATOM 1456 O O . LEU A 1 195 ? -25.276 -14.503 22.752 1.00 97.81 195 LEU A O 1
ATOM 1460 N N . ASN A 1 196 ? -23.713 -13.059 21.983 1.00 97.19 196 ASN A N 1
ATOM 1461 C CA . ASN A 1 196 ? -24.002 -13.156 20.560 1.00 97.19 196 ASN A CA 1
ATOM 1462 C C . ASN A 1 196 ? -22.819 -13.840 19.864 1.00 97.19 196 ASN A C 1
ATOM 1464 O O . ASN A 1 196 ? -21.873 -13.189 19.435 1.00 97.19 196 ASN A O 1
ATOM 1468 N N . THR A 1 197 ? -22.835 -15.168 19.798 1.00 95.38 197 THR A N 1
ATOM 1469 C CA . THR A 1 197 ? -21.725 -15.943 19.221 1.00 95.38 197 THR A CA 1
ATOM 1470 C C . THR A 1 197 ? -21.636 -15.846 17.701 1.00 95.38 197 THR A C 1
ATOM 1472 O O . THR A 1 197 ? -20.582 -16.143 17.151 1.00 95.38 197 THR A O 1
ATOM 1475 N N . ASP A 1 198 ? -22.700 -15.396 17.032 1.00 96.44 198 ASP A N 1
ATOM 1476 C CA . ASP A 1 198 ? -22.778 -15.344 15.567 1.00 96.44 198 ASP A CA 1
ATOM 1477 C C . ASP A 1 198 ? -21.828 -14.291 14.969 1.00 96.44 198 ASP A C 1
ATOM 1479 O O . ASP A 1 198 ? -21.501 -14.345 13.788 1.00 96.44 198 ASP A O 1
ATOM 1483 N N . ILE A 1 199 ? -21.336 -13.357 15.791 1.00 97.69 199 ILE A N 1
ATOM 1484 C CA . ILE A 1 199 ? -20.407 -12.302 15.369 1.00 97.69 199 ILE A CA 1
ATOM 1485 C C . ILE A 1 199 ? -18.933 -12.609 15.689 1.00 97.69 199 ILE A C 1
ATOM 1487 O O . ILE A 1 199 ? -18.096 -11.722 15.540 1.00 97.69 199 ILE A O 1
ATOM 1491 N N . ASN A 1 200 ? -18.597 -13.834 16.115 1.00 96.50 200 ASN A N 1
ATOM 1492 C CA . ASN A 1 200 ? -17.224 -14.268 16.414 1.00 96.50 200 ASN A CA 1
ATOM 1493 C C . ASN A 1 200 ? -16.886 -15.609 15.724 1.00 96.50 200 ASN A C 1
ATOM 1495 O O . ASN A 1 200 ? -16.813 -16.638 16.405 1.00 96.50 200 ASN A O 1
ATOM 1499 N N . PRO A 1 201 ? -16.741 -15.639 14.386 1.00 96.62 201 PRO A N 1
ATOM 1500 C CA . PRO A 1 201 ? -16.405 -16.854 13.655 1.00 96.62 201 PRO A CA 1
ATOM 1501 C C . PRO A 1 201 ? -14.991 -17.331 13.991 1.00 96.62 201 PRO A C 1
ATOM 1503 O O . PRO A 1 201 ? -14.113 -16.545 14.352 1.00 96.62 201 PRO A O 1
ATOM 1506 N N . ASP A 1 202 ? -14.756 -18.626 13.807 1.00 94.75 202 ASP A N 1
ATOM 1507 C CA . ASP A 1 202 ? -13.416 -19.199 13.794 1.00 94.75 202 ASP A CA 1
ATOM 1508 C C . ASP A 1 202 ? -12.916 -19.415 12.354 1.00 94.75 202 ASP A C 1
ATOM 1510 O O . ASP A 1 202 ? -13.619 -19.180 11.366 1.00 94.75 202 ASP A O 1
ATOM 1514 N N . LYS A 1 203 ? -11.665 -19.859 12.222 1.00 95.88 203 LYS A N 1
ATOM 1515 C CA . LYS A 1 203 ? -11.071 -20.155 10.915 1.00 95.88 203 LYS A CA 1
ATOM 1516 C C . LYS A 1 203 ? -11.743 -21.297 10.160 1.00 95.88 203 LYS A C 1
ATOM 1518 O O . LYS A 1 203 ? -11.620 -21.332 8.940 1.00 95.88 203 LYS A O 1
ATOM 1523 N N . ASP A 1 204 ? -12.398 -22.231 10.850 1.00 97.81 204 ASP A N 1
ATOM 1524 C CA . ASP A 1 204 ? -13.049 -23.364 10.190 1.00 97.81 204 ASP A CA 1
ATOM 1525 C C . ASP A 1 204 ? -14.305 -22.874 9.467 1.00 97.81 204 ASP A C 1
ATOM 1527 O O . ASP A 1 204 ? -14.517 -23.226 8.312 1.00 97.81 204 ASP A O 1
ATOM 1531 N N . HIS A 1 205 ? -15.054 -21.953 10.082 1.00 98.12 205 HIS A N 1
ATOM 1532 C CA . HIS A 1 205 ? -16.160 -21.256 9.422 1.00 98.12 205 HIS A CA 1
ATOM 1533 C C . HIS A 1 205 ? -15.717 -20.507 8.156 1.00 98.12 205 HIS A C 1
ATOM 1535 O O . HIS A 1 205 ? -16.347 -20.637 7.109 1.00 98.12 205 HIS A O 1
ATOM 1541 N N . ILE A 1 206 ? -14.613 -19.755 8.225 1.00 98.31 206 ILE A N 1
ATOM 1542 C CA . ILE A 1 206 ? -14.072 -19.030 7.059 1.00 98.31 206 ILE A CA 1
ATOM 1543 C C . ILE A 1 206 ? -13.641 -20.010 5.961 1.00 98.31 206 ILE A C 1
ATOM 1545 O O . ILE A 1 206 ? -13.945 -19.793 4.790 1.00 98.31 206 ILE A O 1
ATOM 1549 N N . LEU A 1 207 ? -12.952 -21.095 6.327 1.00 98.31 207 LEU A N 1
ATOM 1550 C CA . LEU A 1 207 ? -12.517 -22.122 5.382 1.00 98.31 207 LEU A CA 1
ATOM 1551 C C . LEU A 1 207 ? -13.708 -22.798 4.687 1.00 98.31 207 LEU A C 1
ATOM 1553 O O . LEU A 1 207 ? -13.664 -22.997 3.475 1.00 98.31 207 LEU A O 1
ATOM 1557 N N . ASP A 1 208 ? -14.767 -23.117 5.433 1.00 98.31 208 ASP A N 1
ATOM 1558 C CA . ASP A 1 208 ? -15.968 -23.781 4.913 1.00 98.31 208 ASP A CA 1
ATOM 1559 C C . ASP A 1 208 ? -16.762 -22.901 3.931 1.00 98.31 208 ASP A C 1
ATOM 1561 O O . ASP A 1 208 ? -17.451 -23.433 3.060 1.00 98.31 208 ASP A O 1
ATOM 1565 N N . ARG A 1 209 ? -16.670 -21.571 4.063 1.00 98.00 209 ARG A N 1
ATOM 1566 C CA . ARG A 1 209 ? -17.363 -20.585 3.211 1.00 98.00 209 ARG A CA 1
ATOM 1567 C C . ARG A 1 209 ? -16.501 -20.021 2.083 1.00 98.00 209 ARG A C 1
ATOM 1569 O O . ARG A 1 209 ? -17.003 -19.315 1.208 1.00 98.00 209 ARG A O 1
ATOM 1576 N N . MET A 1 210 ? -15.202 -20.306 2.091 1.00 95.62 210 MET A N 1
ATOM 1577 C CA . MET A 1 210 ? -14.256 -19.789 1.108 1.00 95.62 210 MET A CA 1
ATOM 1578 C C . MET A 1 210 ? -14.669 -20.178 -0.320 1.00 95.62 210 MET A C 1
ATOM 1580 O O . MET A 1 210 ? -14.802 -21.355 -0.652 1.00 95.62 210 MET A O 1
ATOM 1584 N N . GLY A 1 211 ? -14.833 -19.171 -1.183 1.00 93.69 211 GLY A N 1
ATOM 1585 C CA . GLY A 1 211 ? -15.252 -19.342 -2.578 1.00 93.69 211 GLY A CA 1
ATOM 1586 C C . GLY A 1 211 ? -16.766 -19.293 -2.815 1.00 93.69 211 GLY A C 1
ATOM 1587 O O . GLY A 1 211 ? -17.184 -19.287 -3.976 1.00 93.69 211 GLY A O 1
ATOM 1588 N N . ASP A 1 212 ? -17.589 -19.215 -1.765 1.00 97.81 212 ASP A N 1
ATOM 1589 C CA . ASP A 1 212 ? -19.023 -18.960 -1.912 1.00 97.81 212 ASP A CA 1
ATOM 1590 C C . ASP A 1 212 ? -19.267 -17.544 -2.456 1.00 97.81 212 ASP A C 1
ATOM 1592 O O . ASP A 1 212 ? -18.656 -16.570 -2.023 1.00 97.81 212 ASP A O 1
ATOM 1596 N N . SER A 1 213 ? -20.214 -17.400 -3.388 1.00 95.88 213 SER A N 1
ATOM 1597 C CA . SER A 1 213 ? -20.518 -16.099 -4.006 1.00 95.88 213 SER A CA 1
ATOM 1598 C C . SER A 1 213 ? -21.136 -15.081 -3.040 1.00 95.88 213 SER A C 1
ATOM 1600 O O . SER A 1 213 ? -21.136 -13.888 -3.335 1.00 95.88 213 SER A O 1
ATOM 1602 N N . ASP A 1 214 ? -21.700 -15.555 -1.925 1.00 97.44 214 ASP A N 1
ATOM 1603 C CA . ASP A 1 214 ? -22.337 -14.743 -0.884 1.00 97.44 214 ASP A CA 1
ATOM 1604 C C . ASP A 1 214 ? -21.443 -14.555 0.354 1.00 97.44 214 ASP A C 1
ATOM 1606 O O . ASP A 1 214 ? -21.944 -14.210 1.422 1.00 97.44 214 ASP A O 1
ATOM 1610 N N . PHE A 1 215 ? -20.137 -14.801 0.235 1.00 98.38 215 PHE A N 1
ATOM 1611 C CA . PHE A 1 215 ? -19.168 -14.675 1.317 1.00 98.38 215 PHE A CA 1
ATOM 1612 C C . PHE A 1 215 ? -17.975 -13.829 0.874 1.00 98.38 215 PHE A C 1
ATOM 1614 O O . PHE A 1 215 ? -17.507 -13.931 -0.260 1.00 98.38 215 PHE A O 1
ATOM 1621 N N . VAL A 1 216 ? -17.469 -12.990 1.773 1.00 97.81 216 VAL A N 1
ATOM 1622 C CA . VAL A 1 216 ? -16.238 -12.233 1.559 1.00 97.81 216 VAL A CA 1
ATOM 1623 C C . VAL A 1 216 ? -15.447 -12.136 2.856 1.00 97.81 216 VAL A C 1
ATOM 1625 O O . VAL A 1 216 ? -15.977 -11.848 3.930 1.00 97.81 216 VAL A O 1
ATOM 1628 N N . THR A 1 217 ? -14.148 -12.384 2.744 1.00 98.06 217 THR A N 1
ATOM 1629 C CA . THR A 1 217 ? -13.190 -12.141 3.821 1.00 98.06 217 THR A CA 1
ATOM 1630 C C . THR A 1 217 ? -12.449 -10.841 3.518 1.00 98.06 217 THR A C 1
ATOM 1632 O O . THR A 1 217 ? -12.064 -10.624 2.371 1.00 98.06 217 THR A O 1
ATOM 1635 N N . VAL A 1 218 ? -12.264 -9.977 4.519 1.00 98.44 218 VAL A N 1
ATOM 1636 C CA . VAL A 1 218 ? -11.661 -8.645 4.331 1.00 98.44 218 VAL A CA 1
ATOM 1637 C C . VAL A 1 218 ? -10.391 -8.513 5.169 1.00 98.44 218 VAL A C 1
ATOM 1639 O O . VAL A 1 218 ? -10.442 -8.605 6.394 1.00 98.44 218 VAL A O 1
ATOM 1642 N N . ASP A 1 219 ? -9.250 -8.293 4.524 1.00 98.50 219 ASP A N 1
ATOM 1643 C CA . ASP A 1 219 ? -7.986 -7.981 5.185 1.00 98.50 219 ASP A CA 1
ATOM 1644 C C . ASP A 1 219 ? -7.907 -6.478 5.456 1.00 98.50 219 ASP A C 1
ATOM 1646 O O . ASP A 1 219 ? -7.819 -5.678 4.524 1.00 98.50 219 ASP A O 1
ATOM 1650 N N . THR A 1 220 ? -7.929 -6.087 6.730 1.00 97.81 220 THR A N 1
ATOM 1651 C CA . THR A 1 220 ? -7.893 -4.669 7.118 1.00 97.81 220 THR A CA 1
ATOM 1652 C C . THR A 1 220 ? -6.493 -4.177 7.484 1.00 97.81 220 THR A C 1
ATOM 1654 O O . THR A 1 220 ? -6.349 -3.192 8.217 1.00 97.81 220 THR A O 1
ATOM 1657 N N . ARG A 1 221 ? -5.451 -4.922 7.101 1.00 97.38 221 ARG A N 1
ATOM 1658 C CA . ARG A 1 221 ? -4.052 -4.603 7.407 1.00 97.38 221 ARG A CA 1
ATOM 1659 C C . ARG A 1 221 ? -3.426 -3.703 6.345 1.00 97.38 221 ARG A C 1
ATOM 1661 O O . ARG A 1 221 ? -4.035 -3.419 5.323 1.00 97.38 221 ARG A O 1
ATOM 1668 N N . THR A 1 222 ? -2.199 -3.255 6.589 1.00 94.81 222 THR A N 1
ATOM 1669 C CA . THR A 1 222 ? -1.448 -2.413 5.644 1.00 94.81 222 THR A CA 1
ATOM 1670 C C . THR A 1 222 ? -1.073 -3.168 4.361 1.00 94.81 222 THR A C 1
ATOM 1672 O O . THR A 1 222 ? -1.002 -4.399 4.363 1.00 94.81 222 THR A O 1
ATOM 1675 N N . ASP A 1 223 ? -0.749 -2.439 3.286 1.00 94.56 223 ASP A N 1
ATOM 1676 C CA . ASP A 1 223 ? -0.227 -3.001 2.026 1.00 94.56 223 ASP A CA 1
ATOM 1677 C C . ASP A 1 223 ? 0.965 -3.945 2.273 1.00 94.56 223 ASP A C 1
ATOM 1679 O O . ASP A 1 223 ? 1.052 -5.017 1.680 1.00 94.56 223 ASP A O 1
ATOM 1683 N N . ALA A 1 224 ? 1.878 -3.587 3.185 1.00 96.75 224 ALA A N 1
ATOM 1684 C CA . ALA A 1 224 ? 3.044 -4.411 3.507 1.00 96.75 224 ALA A CA 1
ATOM 1685 C C . ALA A 1 224 ? 2.641 -5.782 4.079 1.00 96.75 224 ALA A C 1
ATOM 1687 O O . ALA A 1 224 ? 3.138 -6.817 3.628 1.00 96.75 224 ALA A O 1
ATOM 1688 N N . GLU A 1 225 ? 1.718 -5.795 5.041 1.00 97.88 225 GLU A N 1
ATOM 1689 C CA . GLU A 1 225 ? 1.215 -7.021 5.668 1.00 97.88 225 GLU A CA 1
ATOM 1690 C C . GLU A 1 225 ? 0.439 -7.903 4.681 1.00 97.88 225 GLU A C 1
ATOM 1692 O O . GLU A 1 225 ? 0.599 -9.127 4.697 1.00 97.88 225 GLU A O 1
ATOM 1697 N N . PHE A 1 226 ? -0.377 -7.288 3.816 1.00 97.88 226 PHE A N 1
ATOM 1698 C CA . PHE A 1 226 ? -1.129 -7.985 2.771 1.00 97.88 226 PHE A CA 1
ATOM 1699 C C . PHE A 1 226 ? -0.196 -8.612 1.729 1.00 97.88 226 PHE A C 1
ATOM 1701 O O . PHE A 1 226 ? -0.358 -9.781 1.377 1.00 97.88 226 PHE A O 1
ATOM 1708 N N . ASN A 1 227 ? 0.822 -7.870 1.286 1.00 97.75 227 ASN A N 1
ATOM 1709 C CA . ASN A 1 227 ? 1.755 -8.320 0.255 1.00 97.75 227 ASN A CA 1
ATOM 1710 C C . ASN A 1 227 ? 2.661 -9.466 0.714 1.00 97.75 227 ASN A C 1
ATOM 1712 O O . ASN A 1 227 ? 3.076 -10.263 -0.122 1.00 97.75 227 ASN A O 1
ATOM 1716 N N . GLY A 1 228 ? 2.971 -9.583 2.009 1.00 97.88 228 GLY A N 1
ATOM 1717 C CA . GLY A 1 228 ? 3.810 -10.685 2.490 1.00 97.88 228 GLY A CA 1
ATOM 1718 C C . GLY A 1 228 ? 4.612 -10.422 3.759 1.00 97.88 228 GLY A C 1
ATOM 1719 O O . GLY A 1 228 ? 5.122 -11.368 4.355 1.00 97.88 228 GLY A O 1
ATOM 1720 N N . TRP A 1 229 ? 4.739 -9.173 4.208 1.00 98.06 229 TRP A N 1
ATOM 1721 C CA . TRP A 1 229 ? 5.580 -8.849 5.358 1.00 98.06 229 TRP A CA 1
ATOM 1722 C C . TRP A 1 229 ? 4.951 -9.307 6.683 1.00 98.06 229 TRP A C 1
ATOM 1724 O O . TRP A 1 229 ? 3.782 -9.050 6.962 1.00 98.06 229 TRP A O 1
ATOM 1734 N N . THR A 1 230 ? 5.747 -9.954 7.536 1.00 96.00 230 THR A N 1
ATOM 1735 C CA . THR A 1 230 ? 5.355 -10.360 8.897 1.00 96.00 230 THR A CA 1
ATOM 1736 C C . THR A 1 230 ? 5.821 -9.312 9.906 1.00 96.00 230 THR A C 1
ATOM 1738 O O . THR A 1 230 ? 6.941 -9.389 10.419 1.00 96.00 230 THR A O 1
ATOM 1741 N N . LEU A 1 231 ? 4.998 -8.293 10.151 1.00 94.56 231 LEU A N 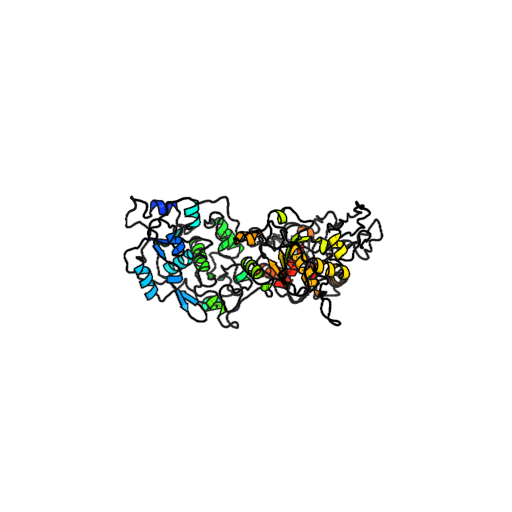1
ATOM 1742 C CA . LEU A 1 231 ? 5.381 -7.138 10.975 1.00 94.56 231 LEU A CA 1
ATOM 1743 C C . LEU A 1 231 ? 5.226 -7.381 12.480 1.00 94.56 231 LEU A C 1
ATOM 1745 O O . LEU A 1 231 ? 5.825 -6.668 13.284 1.00 94.56 231 LEU A O 1
ATOM 1749 N N . TYR A 1 232 ? 4.446 -8.392 12.865 1.00 91.75 232 TYR A N 1
ATOM 1750 C CA . TYR A 1 232 ? 4.033 -8.630 14.248 1.00 91.75 232 TYR A CA 1
ATOM 1751 C C . TYR A 1 232 ? 4.229 -10.093 14.666 1.00 91.75 232 TYR A C 1
ATOM 1753 O O . TYR A 1 232 ? 3.474 -10.626 15.479 1.00 91.75 232 TYR A O 1
ATOM 1761 N N . GLY A 1 233 ? 5.239 -10.761 14.100 1.00 89.00 233 GLY A N 1
ATOM 1762 C CA . GLY A 1 233 ? 5.625 -12.123 14.485 1.00 89.00 233 GLY A CA 1
ATOM 1763 C C . GLY A 1 233 ? 4.705 -13.226 13.956 1.00 89.00 233 GLY A C 1
ATOM 1764 O O . GLY A 1 233 ? 4.722 -14.342 14.479 1.00 89.00 233 GLY A O 1
ATOM 1765 N N . GLU A 1 234 ? 3.900 -12.946 12.929 1.00 92.38 234 GLU A N 1
ATOM 1766 C CA . GLU A 1 234 ? 3.062 -13.948 12.276 1.00 92.38 234 GLU A CA 1
ATOM 1767 C C . GLU A 1 234 ? 3.907 -15.112 11.726 1.00 92.38 234 GLU A C 1
ATOM 1769 O O . GLU A 1 234 ? 4.971 -14.918 11.143 1.00 92.38 234 GLU A O 1
ATOM 1774 N N . ALA A 1 235 ? 3.421 -16.350 11.873 1.00 93.19 235 ALA A N 1
ATOM 1775 C CA . ALA A 1 235 ? 4.173 -17.546 11.469 1.00 93.19 235 ALA A CA 1
ATOM 1776 C C . ALA A 1 235 ? 4.354 -17.690 9.943 1.00 93.19 235 ALA A C 1
ATOM 1778 O O . ALA A 1 235 ? 5.233 -18.423 9.486 1.00 93.19 235 ALA A O 1
ATOM 1779 N N . ARG A 1 236 ? 3.488 -17.034 9.164 1.00 95.00 236 ARG A N 1
ATOM 1780 C CA . ARG A 1 236 ? 3.489 -16.967 7.699 1.00 95.00 236 ARG A CA 1
ATOM 1781 C C . ARG A 1 236 ? 3.028 -15.570 7.287 1.00 95.00 236 ARG A C 1
ATOM 1783 O O . ARG A 1 236 ? 2.071 -15.059 7.864 1.00 95.00 236 ARG A O 1
ATOM 1790 N N . GLY A 1 237 ? 3.701 -14.987 6.302 1.00 96.25 237 GLY A N 1
ATOM 1791 C CA . GLY A 1 237 ? 3.336 -13.702 5.711 1.00 96.25 237 GLY A CA 1
ATOM 1792 C C . GLY A 1 237 ? 2.308 -13.835 4.592 1.00 96.25 237 GLY A C 1
ATOM 1793 O O . GLY A 1 237 ? 2.108 -14.932 4.069 1.00 96.25 237 GLY A O 1
ATOM 1794 N N . GLY A 1 238 ? 1.673 -12.722 4.233 1.00 97.62 238 GLY A N 1
ATOM 1795 C CA . GLY A 1 238 ? 0.613 -12.668 3.227 1.00 97.62 238 GLY A CA 1
ATOM 1796 C C . GLY A 1 238 ? -0.770 -12.612 3.858 1.00 97.62 238 GLY A C 1
ATOM 1797 O O . GLY A 1 238 ? -0.903 -12.298 5.042 1.00 97.62 238 GLY A O 1
ATOM 1798 N N . HIS A 1 239 ? -1.797 -12.937 3.086 1.00 98.38 239 HIS A N 1
ATOM 1799 C CA . HIS A 1 239 ? -3.211 -12.815 3.435 1.00 98.38 239 HIS A CA 1
ATOM 1800 C C . HIS A 1 239 ? -3.967 -14.136 3.230 1.00 98.38 239 HIS A C 1
ATOM 1802 O O . HIS A 1 239 ? -3.444 -15.090 2.653 1.00 98.38 239 HIS A O 1
ATOM 1808 N N . ILE A 1 240 ? -5.195 -14.221 3.747 1.00 98.19 240 ILE A N 1
ATOM 1809 C CA . ILE A 1 240 ? -6.094 -15.360 3.517 1.00 98.19 240 ILE A CA 1
ATOM 1810 C C . ILE A 1 240 ? -6.455 -15.404 2.030 1.00 98.19 240 ILE A C 1
ATOM 1812 O O . ILE A 1 240 ? -6.820 -14.378 1.465 1.00 98.19 240 ILE A O 1
ATOM 1816 N N . SER A 1 241 ? -6.374 -16.576 1.395 1.00 96.12 241 SER A N 1
ATOM 1817 C CA . SER A 1 241 ? -6.630 -16.682 -0.047 1.00 96.12 241 SER A CA 1
ATOM 1818 C C . SER A 1 241 ? -8.022 -16.181 -0.441 1.00 96.12 241 SER A C 1
ATOM 1820 O O . SER A 1 241 ? -9.018 -16.554 0.182 1.00 96.12 241 SER A O 1
ATOM 1822 N N . GLY A 1 242 ? -8.081 -15.353 -1.486 1.00 93.12 242 GLY A N 1
ATOM 1823 C CA . GLY A 1 242 ? -9.313 -14.706 -1.951 1.00 93.12 242 GLY A CA 1
ATOM 1824 C C . GLY A 1 242 ? -9.839 -13.572 -1.059 1.00 93.12 242 GLY A C 1
ATOM 1825 O O . GLY A 1 242 ? -10.974 -13.134 -1.259 1.00 93.12 242 GLY A O 1
ATOM 1826 N N . ALA A 1 243 ? -9.065 -13.107 -0.072 1.00 96.56 243 ALA A N 1
ATOM 1827 C CA . ALA A 1 243 ? -9.439 -11.949 0.734 1.00 96.56 243 ALA A CA 1
ATOM 1828 C C . ALA A 1 243 ? -9.401 -10.651 -0.085 1.00 96.56 243 ALA A C 1
ATOM 1830 O O . ALA A 1 243 ? -8.516 -10.430 -0.908 1.00 96.56 243 ALA A O 1
ATOM 1831 N N . VAL A 1 244 ? -10.350 -9.764 0.202 1.00 95.00 244 VAL A N 1
ATOM 1832 C CA . VAL A 1 244 ? -10.363 -8.385 -0.290 1.00 95.00 244 VAL A CA 1
ATOM 1833 C C . VAL A 1 244 ? -9.504 -7.528 0.632 1.00 95.00 244 VAL A C 1
ATOM 1835 O O . VAL A 1 244 ? -9.630 -7.625 1.852 1.00 95.00 244 VAL A O 1
ATOM 1838 N N . HIS A 1 245 ? -8.647 -6.678 0.073 1.00 94.69 245 HIS A N 1
ATOM 1839 C CA . HIS A 1 245 ? -7.794 -5.781 0.850 1.00 94.69 245 HIS A CA 1
ATOM 1840 C C . HIS A 1 245 ? -8.462 -4.418 1.038 1.00 94.69 245 HIS A C 1
ATOM 1842 O O . HIS A 1 245 ? -8.786 -3.754 0.062 1.00 94.69 245 HIS A O 1
ATOM 1848 N N . LEU A 1 246 ? -8.675 -4.008 2.289 1.00 94.25 246 LEU A N 1
ATOM 1849 C CA . LEU A 1 246 ? -9.179 -2.679 2.643 1.00 94.25 246 LEU A CA 1
ATOM 1850 C C . LEU A 1 246 ? -8.489 -2.204 3.927 1.00 94.25 246 LEU A C 1
ATOM 1852 O O . LEU A 1 246 ? -9.035 -2.422 5.007 1.00 94.25 246 LEU A O 1
ATOM 1856 N N . PRO A 1 247 ? -7.306 -1.578 3.859 1.00 93.62 247 PRO A N 1
ATOM 1857 C CA . PRO A 1 247 ? -6.607 -1.043 5.023 1.00 93.62 247 PRO A CA 1
ATOM 1858 C C . PRO A 1 247 ? -7.464 -0.140 5.912 1.00 93.62 247 PRO A C 1
ATOM 1860 O O . PRO A 1 247 ? -8.288 0.647 5.444 1.00 93.62 247 PRO A O 1
ATOM 1863 N N . TYR A 1 248 ? -7.221 -0.229 7.219 1.00 95.00 248 TYR A N 1
ATOM 1864 C CA . TYR A 1 248 ? -7.896 0.569 8.245 1.00 95.00 248 TYR A CA 1
ATOM 1865 C C . TYR A 1 248 ? -7.794 2.081 8.006 1.00 95.00 248 TYR A C 1
ATOM 1867 O O . TYR A 1 248 ? -8.723 2.835 8.291 1.00 95.00 248 TYR A O 1
ATOM 1875 N N . GLU A 1 249 ? -6.663 2.521 7.471 1.00 89.69 249 GLU A N 1
ATOM 1876 C CA . GLU A 1 249 ? -6.337 3.920 7.235 1.00 89.69 249 GLU A CA 1
ATOM 1877 C C . GLU A 1 249 ? -7.256 4.571 6.189 1.00 89.69 249 GLU A C 1
ATOM 1879 O O . GLU A 1 249 ? -7.386 5.792 6.172 1.00 89.69 249 GLU A O 1
ATOM 1884 N N . TRP A 1 250 ? -7.933 3.780 5.349 1.00 90.69 250 TRP A N 1
ATOM 1885 C CA . TRP A 1 250 ? -8.750 4.286 4.241 1.00 90.69 250 TRP A CA 1
ATOM 1886 C C . TRP A 1 250 ? -10.159 4.702 4.661 1.00 90.69 250 TRP A C 1
ATOM 1888 O O . TRP A 1 250 ? -10.924 5.177 3.832 1.00 90.69 250 TRP A O 1
ATOM 1898 N N . TYR A 1 251 ? -10.542 4.514 5.925 1.00 91.56 251 TYR A N 1
ATOM 1899 C CA . TYR A 1 251 ? -11.913 4.772 6.380 1.00 91.56 251 TYR A CA 1
ATOM 1900 C C . TYR A 1 251 ? -12.137 6.190 6.912 1.00 91.56 251 TYR A C 1
ATOM 1902 O O . TYR A 1 251 ? -13.225 6.492 7.412 1.00 91.56 251 TYR A O 1
ATOM 1910 N N . PHE A 1 252 ? -11.123 7.052 6.841 1.00 91.06 252 PHE A N 1
ATOM 1911 C CA . PHE A 1 252 ? -11.118 8.355 7.494 1.00 91.06 252 PHE A CA 1
ATOM 1912 C C . PHE A 1 252 ? -10.980 9.505 6.496 1.00 91.06 252 PHE A C 1
ATOM 1914 O O . PHE A 1 252 ? -10.255 9.429 5.509 1.00 91.06 252 PHE A O 1
ATOM 1921 N N . ASN A 1 253 ? -11.648 10.610 6.806 1.00 90.25 253 ASN A N 1
ATOM 1922 C CA . ASN A 1 253 ? -11.390 11.904 6.203 1.00 90.25 253 ASN A CA 1
ATOM 1923 C C . ASN A 1 253 ? -10.101 12.526 6.767 1.00 90.25 253 ASN A C 1
ATOM 1925 O O . ASN A 1 253 ? -9.591 12.132 7.818 1.00 90.25 253 ASN A O 1
ATOM 1929 N N . SER A 1 254 ? -9.636 13.596 6.119 1.00 86.62 254 SER A N 1
ATOM 1930 C CA . SER A 1 254 ? -8.463 14.373 6.540 1.00 86.62 254 SER A CA 1
ATOM 1931 C C . SER A 1 254 ? -8.590 15.007 7.935 1.00 86.62 254 SER A C 1
ATOM 1933 O O . SER A 1 254 ? -7.579 15.314 8.561 1.00 86.62 254 SER A O 1
ATOM 1935 N N . ASP A 1 255 ? -9.811 15.188 8.451 1.00 89.25 255 ASP A N 1
ATOM 1936 C CA . ASP A 1 255 ? -10.082 15.691 9.805 1.00 89.25 255 ASP A CA 1
ATOM 1937 C C . ASP A 1 255 ? -10.273 14.580 10.856 1.00 89.25 255 ASP A C 1
ATOM 1939 O O . ASP A 1 255 ? -10.787 14.849 11.945 1.00 89.25 255 ASP A O 1
ATOM 1943 N N . HIS A 1 256 ? -9.882 13.345 10.521 1.00 91.38 256 HIS A N 1
ATOM 1944 C CA . HIS A 1 256 ? -10.025 12.122 11.319 1.00 91.38 256 HIS A CA 1
ATOM 1945 C C . HIS A 1 256 ? -11.463 11.625 11.515 1.00 91.38 256 HIS A C 1
ATOM 1947 O O . HIS A 1 256 ? -11.665 10.570 12.119 1.00 91.38 256 HIS A O 1
ATOM 1953 N N . SER A 1 257 ? -12.482 12.338 11.022 1.00 92.94 257 SER A N 1
ATOM 1954 C CA . SER A 1 257 ? -13.839 11.787 10.994 1.00 92.94 257 SER A CA 1
ATOM 1955 C C . SER A 1 257 ? -13.911 10.581 10.061 1.00 92.94 257 SER A C 1
ATOM 1957 O O . SER A 1 257 ? -13.125 10.455 9.129 1.00 92.94 257 SER A O 1
ATOM 1959 N N . ILE A 1 258 ? -14.855 9.680 10.304 1.00 92.75 258 ILE A N 1
ATOM 1960 C CA . ILE A 1 258 ? -15.112 8.560 9.398 1.00 92.75 258 ILE A CA 1
ATOM 1961 C C . ILE A 1 258 ? -15.650 9.122 8.073 1.00 92.75 258 ILE A C 1
ATOM 1963 O O . ILE A 1 258 ? -16.419 10.089 8.089 1.00 92.75 258 ILE A O 1
ATOM 1967 N N . LEU A 1 259 ? -15.276 8.508 6.948 1.00 91.94 259 LEU A N 1
ATOM 1968 C CA . LEU A 1 259 ? -15.847 8.788 5.628 1.00 91.94 259 LEU A CA 1
ATOM 1969 C C . LEU A 1 259 ? -17.385 8.833 5.661 1.00 91.94 259 LEU A C 1
ATOM 1971 O O . LEU A 1 259 ? -18.031 8.145 6.453 1.00 91.94 259 LEU A O 1
ATOM 1975 N N . GLY A 1 260 ? -17.982 9.657 4.794 1.00 91.00 260 GLY A N 1
ATOM 1976 C CA . GLY A 1 260 ? -19.437 9.764 4.680 1.00 91.00 260 GLY A CA 1
ATOM 1977 C C . GLY A 1 260 ? -20.073 8.491 4.112 1.00 91.00 260 GLY A C 1
ATOM 1978 O O . GLY A 1 260 ? -19.406 7.677 3.484 1.00 91.00 260 GLY A O 1
ATOM 1979 N N . TYR A 1 261 ? -21.390 8.329 4.290 1.00 92.25 261 TYR A N 1
ATOM 1980 C CA . TYR A 1 261 ? -22.108 7.133 3.818 1.00 92.25 261 TYR A CA 1
ATOM 1981 C C . TYR A 1 261 ? -21.912 6.858 2.317 1.00 92.25 261 TYR A C 1
ATOM 1983 O O . TYR A 1 261 ? -21.722 5.710 1.945 1.00 92.25 261 TYR A O 1
ATOM 1991 N N . ALA A 1 262 ? -21.939 7.891 1.465 1.00 90.56 262 ALA A N 1
ATOM 1992 C CA . ALA A 1 262 ? -21.743 7.715 0.024 1.00 90.56 262 ALA A CA 1
ATOM 1993 C C . ALA A 1 262 ? -20.323 7.225 -0.301 1.00 90.56 262 ALA A C 1
ATOM 1995 O O . ALA A 1 262 ? -20.178 6.237 -1.008 1.00 90.56 262 ALA A O 1
ATOM 1996 N N . ASP A 1 263 ? -19.302 7.849 0.290 1.00 89.81 263 ASP A N 1
ATOM 1997 C CA . ASP A 1 263 ? -17.900 7.490 0.049 1.00 89.81 263 ASP A CA 1
ATOM 1998 C C . ASP A 1 263 ? -17.574 6.085 0.592 1.00 89.81 263 ASP A C 1
ATOM 2000 O O . ASP A 1 263 ? -16.875 5.315 -0.060 1.00 89.81 263 ASP A O 1
ATOM 2004 N N . LEU A 1 264 ? -18.126 5.705 1.756 1.00 92.25 264 LEU A N 1
ATOM 2005 C CA . LEU A 1 264 ? -18.006 4.338 2.282 1.00 92.25 264 LEU A CA 1
ATOM 2006 C C . LEU A 1 264 ? -18.753 3.312 1.429 1.00 92.25 264 LEU A C 1
ATOM 2008 O O . LEU A 1 264 ? -18.255 2.202 1.256 1.00 92.25 264 LEU A O 1
ATOM 2012 N N . GLN A 1 265 ? -19.935 3.659 0.911 1.00 92.69 265 GLN A N 1
ATOM 2013 C CA . GLN A 1 265 ? -20.688 2.779 0.018 1.00 92.69 265 GLN A CA 1
ATOM 2014 C C . GLN A 1 265 ? -19.910 2.545 -1.281 1.00 92.69 265 GLN A C 1
ATOM 2016 O O . GLN A 1 265 ? -19.741 1.396 -1.673 1.00 92.69 265 GLN A O 1
ATOM 2021 N N . ASP A 1 266 ? -19.364 3.601 -1.889 1.00 90.81 266 ASP A N 1
ATOM 2022 C CA . ASP A 1 266 ? -18.542 3.501 -3.099 1.00 90.81 266 ASP A CA 1
ATOM 2023 C C . ASP A 1 266 ? -17.250 2.697 -2.841 1.00 90.81 266 ASP A C 1
ATOM 2025 O O . ASP A 1 266 ? -16.856 1.858 -3.661 1.00 90.81 266 ASP A O 1
ATOM 2029 N N . LEU A 1 267 ? -16.611 2.883 -1.677 1.00 91.19 267 LEU A N 1
ATOM 2030 C CA . LEU A 1 267 ? -15.445 2.096 -1.264 1.00 91.19 267 LEU A CA 1
ATOM 2031 C C . LEU A 1 267 ? -15.784 0.604 -1.140 1.00 91.19 267 LEU A C 1
ATOM 2033 O O . LEU A 1 267 ? -15.052 -0.237 -1.658 1.00 91.19 267 LEU A O 1
ATOM 2037 N N . PHE A 1 268 ? -16.888 0.260 -0.477 1.00 94.62 268 PHE A N 1
ATOM 2038 C CA . PHE A 1 268 ? -17.301 -1.134 -0.302 1.00 94.62 268 PHE A CA 1
ATOM 2039 C C . PHE A 1 268 ? -17.744 -1.768 -1.627 1.00 94.62 268 PHE A C 1
ATOM 2041 O O . PHE A 1 268 ? -17.258 -2.848 -1.973 1.00 94.62 268 PHE A O 1
ATOM 2048 N N . ASP A 1 269 ? -18.580 -1.081 -2.409 1.00 93.19 269 ASP A N 1
ATOM 2049 C CA . ASP A 1 269 ? -19.108 -1.588 -3.680 1.00 93.19 269 ASP A CA 1
ATOM 2050 C C . ASP A 1 269 ? -18.000 -1.825 -4.706 1.00 93.19 269 ASP A C 1
ATOM 2052 O O . ASP A 1 269 ? -17.994 -2.861 -5.378 1.00 93.19 269 ASP A O 1
ATOM 2056 N N . SER A 1 270 ? -17.035 -0.901 -4.811 1.00 89.06 270 SER A N 1
ATOM 2057 C CA . SER A 1 270 ? -15.898 -1.062 -5.724 1.00 89.06 270 SER A CA 1
ATOM 2058 C C . SER A 1 270 ? -15.092 -2.321 -5.400 1.00 89.06 270 SER A C 1
ATOM 2060 O O . SER A 1 270 ? -14.676 -3.023 -6.318 1.00 89.06 270 SER A O 1
ATOM 2062 N N . HIS A 1 271 ? -14.967 -2.673 -4.119 1.00 91.19 271 HIS A N 1
ATOM 2063 C CA . HIS A 1 271 ? -14.251 -3.859 -3.643 1.00 91.19 271 HIS A CA 1
ATOM 2064 C C . HIS A 1 271 ? -15.146 -5.108 -3.522 1.00 91.19 271 HIS A C 1
ATOM 2066 O O . HIS A 1 271 ? -14.745 -6.130 -2.959 1.00 91.19 271 HIS A O 1
ATOM 2072 N N . GLY A 1 272 ? -16.370 -5.055 -4.060 1.00 91.94 272 GLY A N 1
ATOM 2073 C CA . GLY A 1 272 ? -17.295 -6.184 -4.083 1.00 91.94 272 GLY A CA 1
ATOM 2074 C C . GLY A 1 272 ? -17.829 -6.582 -2.705 1.00 91.94 272 GLY A C 1
ATOM 2075 O O . GLY A 1 272 ? -18.169 -7.754 -2.504 1.00 91.94 272 GLY A O 1
ATOM 2076 N N . ILE A 1 273 ? -17.890 -5.643 -1.763 1.00 95.62 273 ILE A N 1
ATOM 2077 C CA . ILE A 1 273 ? -18.474 -5.810 -0.432 1.00 95.62 273 ILE A CA 1
ATOM 2078 C C . ILE A 1 273 ? -19.861 -5.170 -0.440 1.00 95.62 273 ILE A C 1
ATOM 2080 O O . ILE A 1 273 ? -20.006 -3.986 -0.714 1.00 95.62 273 ILE A O 1
ATOM 2084 N N . SER A 1 274 ? -20.880 -5.960 -0.121 1.00 95.69 274 SER A N 1
ATOM 2085 C CA . SER A 1 274 ? -22.284 -5.556 -0.202 1.00 95.69 274 SER A CA 1
ATOM 2086 C C . SER A 1 274 ? -23.120 -6.261 0.870 1.00 95.69 274 SER A C 1
ATOM 2088 O O . SER A 1 274 ? -22.701 -7.271 1.440 1.00 95.69 274 SER A O 1
ATOM 2090 N N . ASP A 1 275 ? -24.307 -5.727 1.159 1.00 95.62 275 ASP A N 1
ATOM 2091 C CA . ASP A 1 275 ? -25.182 -6.175 2.251 1.00 95.62 275 ASP A CA 1
ATOM 2092 C C . ASP A 1 275 ? -25.829 -7.558 2.032 1.00 95.62 275 ASP A C 1
ATOM 2094 O O . ASP A 1 275 ? -26.321 -8.176 2.980 1.00 95.62 275 ASP A O 1
ATOM 2098 N N . ASP A 1 276 ? -25.805 -8.080 0.803 1.00 96.38 276 ASP A N 1
ATOM 2099 C CA . ASP A 1 276 ? -26.248 -9.436 0.474 1.00 96.38 276 ASP A CA 1
ATOM 2100 C C . ASP A 1 276 ? -25.218 -10.516 0.852 1.00 96.38 276 ASP A C 1
ATOM 2102 O O . ASP A 1 276 ? -25.572 -11.699 0.965 1.00 96.38 276 ASP A O 1
ATOM 2106 N N . LYS A 1 277 ? -23.968 -10.118 1.112 1.00 97.94 277 LYS A N 1
ATOM 2107 C CA . LYS A 1 277 ? -22.877 -11.017 1.489 1.00 97.94 277 LYS A CA 1
ATOM 2108 C C . LYS A 1 277 ? -22.730 -11.152 2.995 1.00 97.94 277 LYS A C 1
ATOM 2110 O O . LYS A 1 277 ? -23.056 -10.270 3.781 1.00 97.94 277 LYS A O 1
ATOM 2115 N N . GLU A 1 278 ? -22.178 -12.282 3.394 1.00 98.50 278 GLU A N 1
ATOM 2116 C CA . GLU A 1 278 ? -21.572 -12.448 4.699 1.00 98.50 278 GLU A CA 1
ATOM 2117 C C . GLU A 1 278 ? -20.136 -11.957 4.691 1.00 98.50 278 GLU A C 1
ATOM 2119 O O . GLU A 1 278 ? -19.346 -12.351 3.833 1.00 98.50 278 GLU A O 1
ATOM 2124 N N . ILE A 1 279 ? -19.813 -11.099 5.651 1.00 98.75 279 ILE A N 1
ATOM 2125 C CA . ILE A 1 279 ? -18.560 -10.360 5.677 1.00 98.75 279 ILE A CA 1
ATOM 2126 C C . ILE A 1 279 ? -17.788 -10.723 6.942 1.00 98.75 279 ILE A C 1
ATOM 2128 O O . ILE A 1 279 ? -18.273 -10.543 8.065 1.00 98.75 279 ILE A O 1
ATOM 2132 N N . VAL A 1 280 ? -16.570 -11.227 6.753 1.00 98.75 280 VAL A N 1
ATOM 2133 C CA . VAL A 1 280 ? -15.662 -11.597 7.842 1.00 98.75 280 VAL A CA 1
ATOM 2134 C C . VAL A 1 280 ? -14.346 -10.826 7.696 1.00 98.75 280 VAL A C 1
ATOM 2136 O O . VAL A 1 280 ? -13.431 -11.280 7.007 1.00 98.75 280 VAL A O 1
ATOM 2139 N N . PRO A 1 281 ? -14.227 -9.638 8.307 1.00 98.62 281 PRO A N 1
ATOM 2140 C CA . PRO A 1 281 ? -12.975 -8.918 8.382 1.00 98.62 281 PRO A CA 1
ATOM 2141 C C . PRO A 1 281 ? -12.007 -9.592 9.362 1.00 98.62 281 PRO A C 1
ATOM 2143 O O . PRO A 1 281 ? -12.407 -10.179 10.376 1.00 98.62 281 PRO A O 1
ATOM 2146 N N . TYR A 1 282 ? -10.717 -9.439 9.093 1.00 98.50 282 TYR A N 1
ATOM 2147 C CA . TYR A 1 282 ? -9.631 -9.831 9.982 1.00 98.50 282 TYR A CA 1
ATOM 2148 C C . TYR A 1 282 ? -8.469 -8.836 9.894 1.00 98.50 282 TYR A C 1
ATOM 2150 O O . TYR A 1 282 ? -8.344 -8.065 8.944 1.00 98.50 282 TYR A O 1
ATOM 2158 N N . CYS A 1 283 ? -7.597 -8.857 10.900 1.00 97.00 283 CYS A N 1
ATOM 2159 C CA . CYS A 1 283 ? -6.316 -8.165 10.835 1.00 97.00 283 CYS A CA 1
ATOM 2160 C C . CYS A 1 283 ? -5.208 -9.055 11.416 1.00 97.00 283 CYS A C 1
ATOM 2162 O O . CYS A 1 283 ? -5.266 -10.273 11.299 1.00 97.00 283 CYS A O 1
ATOM 2164 N N . THR A 1 284 ? -4.184 -8.494 12.057 1.00 95.00 284 THR A N 1
ATOM 2165 C CA . THR A 1 284 ? -3.195 -9.275 12.822 1.00 95.00 284 THR A CA 1
ATOM 2166 C C . THR A 1 284 ? -3.835 -10.026 13.994 1.00 95.00 284 THR A C 1
ATOM 2168 O O . THR A 1 284 ? -3.602 -11.218 14.179 1.00 95.00 284 THR A O 1
ATOM 2171 N N . ALA A 1 285 ? -4.682 -9.327 14.759 1.00 92.38 285 ALA A N 1
ATOM 2172 C CA . ALA A 1 285 ? -5.171 -9.763 16.064 1.00 92.38 285 ALA A CA 1
ATOM 2173 C C . ALA A 1 285 ? -6.613 -9.304 16.367 1.00 92.38 285 ALA A C 1
ATOM 2175 O O . ALA A 1 285 ? -6.924 -9.060 17.524 1.00 92.38 285 ALA A O 1
ATOM 2176 N N . GLY A 1 286 ? -7.468 -9.076 15.366 1.00 94.44 286 GLY A N 1
ATOM 2177 C CA . GLY A 1 286 ? -8.883 -8.736 15.586 1.00 94.44 286 GLY A CA 1
ATOM 2178 C C . GLY A 1 286 ? -9.184 -7.285 15.998 1.00 94.44 286 GLY A C 1
ATOM 2179 O O . GLY A 1 286 ? -10.286 -7.007 16.470 1.00 94.44 286 GLY A O 1
ATOM 2180 N N . ILE A 1 287 ? -8.215 -6.366 15.881 1.00 95.38 287 ILE A N 1
ATOM 2181 C CA . ILE A 1 287 ? -8.341 -4.959 16.311 1.00 95.38 287 ILE A CA 1
ATOM 2182 C C . ILE A 1 287 ? -8.923 -4.086 15.191 1.00 95.38 287 ILE A C 1
ATOM 2184 O O . ILE A 1 287 ? -10.076 -3.669 15.281 1.00 95.38 287 ILE A O 1
ATOM 2188 N N . ARG A 1 288 ? -8.158 -3.883 14.109 1.00 97.62 288 ARG A N 1
ATOM 2189 C CA . ARG A 1 288 ? -8.564 -3.100 12.926 1.00 97.62 288 ARG A CA 1
ATOM 2190 C C . ARG A 1 288 ? -9.852 -3.648 12.302 1.00 97.62 288 ARG A C 1
ATOM 2192 O O . ARG A 1 288 ? -10.756 -2.890 11.962 1.00 97.62 288 ARG A O 1
ATOM 2199 N N . SER A 1 289 ? -9.989 -4.971 12.269 1.00 98.12 289 SER A N 1
ATOM 2200 C CA . SER A 1 289 ? -11.190 -5.652 11.783 1.00 98.12 289 SER A CA 1
ATOM 2201 C C . SER A 1 289 ? -12.411 -5.470 12.684 1.00 98.12 289 SER A C 1
ATOM 2203 O O . SER A 1 289 ? -13.533 -5.455 12.186 1.00 98.12 289 SER A O 1
ATOM 2205 N N . GLY A 1 290 ? -12.219 -5.244 13.988 1.00 97.94 290 GLY A N 1
ATOM 2206 C CA . GLY A 1 290 ? -13.298 -4.837 14.889 1.00 97.94 290 GLY A CA 1
ATOM 2207 C C . GLY A 1 290 ? -13.860 -3.458 14.529 1.00 97.94 290 GLY A C 1
ATOM 2208 O O . GLY A 1 290 ? -15.061 -3.223 14.650 1.00 97.94 290 GLY A O 1
ATOM 2209 N N . PHE A 1 291 ? -13.017 -2.551 14.025 1.00 98.44 291 PHE A N 1
ATOM 2210 C CA . PHE A 1 291 ? -13.481 -1.267 13.499 1.00 98.44 291 PHE A CA 1
ATOM 2211 C C . PHE A 1 291 ? -14.211 -1.423 12.165 1.00 98.44 291 PHE A C 1
ATOM 2213 O O . PHE A 1 291 ? -15.277 -0.837 11.999 1.00 98.44 291 PHE A O 1
ATOM 2220 N N . PHE A 1 292 ? -13.727 -2.279 11.260 1.00 98.56 292 PHE A N 1
ATOM 2221 C CA . PHE A 1 292 ? -14.482 -2.620 10.050 1.00 98.56 292 PHE A CA 1
ATOM 2222 C C . PHE A 1 292 ? -15.859 -3.214 10.383 1.00 98.56 292 PHE A C 1
ATOM 2224 O O . PHE A 1 292 ? -16.857 -2.805 9.794 1.00 98.56 292 PHE A O 1
ATOM 2231 N N . TYR A 1 293 ? -15.944 -4.130 11.358 1.00 98.69 293 TYR A N 1
ATOM 2232 C CA . TYR A 1 293 ? -17.221 -4.657 11.852 1.00 98.69 293 TYR A CA 1
ATOM 2233 C C . TYR A 1 293 ? -18.168 -3.519 12.255 1.00 98.69 293 TYR A C 1
ATOM 2235 O O . TYR A 1 293 ? -19.316 -3.487 11.816 1.00 98.69 293 TYR A O 1
ATOM 2243 N N . TYR A 1 294 ? -17.678 -2.548 13.032 1.00 98.62 294 TYR A N 1
ATOM 2244 C CA . TYR A 1 294 ? -18.451 -1.361 13.392 1.00 98.62 294 TYR A CA 1
ATOM 2245 C C . TYR A 1 294 ? -18.913 -0.562 12.159 1.00 98.62 294 TYR A C 1
ATOM 2247 O O . TYR A 1 294 ? -20.082 -0.183 12.100 1.00 98.62 294 TYR A O 1
ATOM 2255 N N . LEU A 1 295 ? -18.048 -0.338 11.164 1.00 98.19 295 LEU A N 1
ATOM 2256 C CA . LEU A 1 295 ? -18.418 0.379 9.938 1.00 98.19 295 LEU A CA 1
ATOM 2257 C C . LEU A 1 295 ? -19.501 -0.354 9.149 1.00 98.19 295 LEU A C 1
ATOM 2259 O O . LEU A 1 295 ? -20.500 0.253 8.778 1.00 98.19 295 LEU A O 1
ATOM 2263 N N . ALA A 1 296 ? -19.361 -1.662 8.948 1.00 98.38 296 ALA A N 1
ATOM 2264 C CA . ALA A 1 296 ? -20.374 -2.471 8.280 1.00 98.38 296 ALA A CA 1
ATOM 2265 C C . ALA A 1 296 ? -21.718 -2.422 9.030 1.00 98.38 296 ALA A C 1
ATOM 2267 O O . ALA A 1 296 ? -22.767 -2.224 8.418 1.00 98.38 296 ALA A O 1
ATOM 2268 N N . ARG A 1 297 ? -21.698 -2.497 10.370 1.00 98.25 297 ARG A N 1
ATOM 2269 C CA . ARG A 1 297 ? -22.901 -2.302 11.196 1.00 98.25 297 ARG A CA 1
ATOM 2270 C C . ARG A 1 297 ? -23.488 -0.903 11.015 1.00 98.25 297 ARG A C 1
ATOM 2272 O O . ARG A 1 297 ? -24.696 -0.791 10.836 1.00 98.25 297 ARG A O 1
ATOM 2279 N N . LEU A 1 298 ? -22.673 0.152 11.017 1.00 98.19 298 LEU A N 1
ATOM 2280 C CA . LEU A 1 298 ? -23.103 1.538 10.788 1.00 98.19 298 LEU A CA 1
ATOM 2281 C C . LEU A 1 298 ? -23.767 1.712 9.406 1.00 98.19 298 LEU A C 1
ATOM 2283 O O . LEU A 1 298 ? -24.800 2.379 9.298 1.00 98.19 298 LEU A O 1
ATOM 2287 N N . MET A 1 299 ? -23.219 1.048 8.382 1.00 97.69 299 MET A N 1
ATOM 2288 C CA . MET A 1 299 ? -23.739 0.983 7.009 1.00 97.69 299 MET A CA 1
ATOM 2289 C C . MET A 1 299 ? -25.025 0.153 6.868 1.00 97.69 299 MET A C 1
ATOM 2291 O O . MET A 1 299 ? -25.652 0.186 5.813 1.00 97.69 299 MET A O 1
ATOM 2295 N N . GLY A 1 300 ? -25.459 -0.550 7.920 1.00 97.88 300 GLY A N 1
ATOM 2296 C CA . GLY A 1 300 ? -26.681 -1.358 7.913 1.00 97.88 300 GLY A CA 1
ATOM 2297 C C . GLY A 1 300 ? -26.484 -2.815 7.497 1.00 97.88 300 GLY A C 1
ATOM 2298 O O . GLY A 1 300 ? -27.466 -3.485 7.195 1.00 97.88 300 GLY A O 1
ATOM 2299 N N . TYR A 1 301 ? -25.248 -3.317 7.462 1.00 97.88 301 TYR A N 1
ATOM 2300 C CA . TYR A 1 301 ? -24.974 -4.688 7.037 1.00 97.88 301 TYR A CA 1
ATOM 2301 C C . TYR A 1 301 ? -25.201 -5.642 8.213 1.00 97.88 301 TYR A C 1
ATOM 2303 O O . TYR A 1 301 ? -24.584 -5.525 9.276 1.00 97.88 301 TYR A O 1
ATOM 2311 N N . ASP A 1 302 ? -26.118 -6.591 8.030 1.00 92.38 302 ASP A N 1
ATOM 2312 C CA . ASP A 1 302 ? -26.576 -7.475 9.107 1.00 92.38 302 ASP A CA 1
ATOM 2313 C C . ASP A 1 302 ? -25.771 -8.778 9.216 1.00 92.38 302 ASP A C 1
ATOM 2315 O O . ASP A 1 302 ? -25.728 -9.384 10.286 1.00 92.38 302 ASP A O 1
ATOM 2319 N N . ARG A 1 303 ? -25.113 -9.213 8.133 1.00 97.88 303 ARG A N 1
ATOM 2320 C CA . ARG A 1 303 ? -24.312 -10.449 8.075 1.00 97.88 303 ARG A CA 1
ATOM 2321 C C . ARG A 1 303 ? -22.815 -10.164 8.225 1.00 97.88 303 ARG A C 1
ATOM 2323 O O . ARG A 1 303 ? -22.008 -10.631 7.428 1.00 97.88 303 ARG A O 1
ATOM 2330 N N . VAL A 1 304 ? -22.438 -9.384 9.232 1.00 98.44 304 VAL A N 1
ATOM 2331 C CA . VAL A 1 304 ? -21.031 -9.074 9.519 1.00 98.44 304 VAL A CA 1
ATOM 2332 C C . VAL A 1 304 ? -20.614 -9.628 10.874 1.00 98.44 304 VAL A C 1
ATOM 2334 O O . VAL A 1 304 ? -21.400 -9.676 11.816 1.00 98.44 304 VAL A O 1
ATOM 2337 N N . SER A 1 305 ? -19.363 -10.059 10.967 1.00 98.50 305 SER A N 1
ATOM 2338 C CA . SER A 1 305 ? -18.750 -10.571 12.193 1.00 98.50 305 SER A CA 1
ATOM 2339 C C . SER A 1 305 ? -17.314 -10.050 12.329 1.00 98.50 305 SER A C 1
ATOM 2341 O O . SER A 1 305 ? -16.918 -9.193 11.550 1.00 98.50 305 SER A O 1
ATOM 2343 N N . ASN A 1 306 ? -16.536 -10.478 13.324 1.00 98.31 306 ASN A N 1
ATOM 2344 C CA . ASN A 1 306 ? -15.109 -10.146 13.424 1.00 98.31 306 ASN A CA 1
ATOM 2345 C C . ASN A 1 306 ? -14.322 -11.416 13.741 1.00 98.31 306 ASN A C 1
ATOM 2347 O O . ASN A 1 306 ? -14.570 -12.050 14.768 1.00 98.31 306 ASN A O 1
ATOM 2351 N N . TYR A 1 307 ? -13.361 -11.776 12.890 1.00 97.69 307 TYR A N 1
ATOM 2352 C CA . TYR A 1 307 ? -12.480 -12.906 13.164 1.00 97.69 307 TYR A CA 1
ATOM 2353 C C . TYR A 1 307 ? -11.386 -12.493 14.162 1.00 97.69 307 TYR A C 1
ATOM 2355 O O . TYR A 1 307 ? -10.289 -12.072 13.788 1.00 97.69 307 TYR A O 1
ATOM 2363 N N . ASP A 1 308 ? -11.704 -12.606 15.455 1.00 94.44 308 ASP A N 1
ATOM 2364 C CA . ASP A 1 308 ? -10.891 -12.127 16.587 1.00 94.44 308 ASP A CA 1
ATOM 2365 C C . ASP A 1 308 ? -9.464 -12.695 16.584 1.00 94.44 308 ASP A C 1
ATOM 2367 O O . ASP A 1 308 ? -8.485 -11.965 16.732 1.00 94.44 308 ASP A O 1
ATOM 2371 N N . ALA A 1 309 ? -9.338 -14.005 16.352 1.00 93.12 309 ALA A N 1
ATOM 2372 C CA . ALA A 1 309 ? -8.050 -14.695 16.373 1.00 93.12 309 ALA A CA 1
ATOM 2373 C C . ALA A 1 309 ? -7.166 -14.359 15.157 1.00 93.12 309 ALA A C 1
ATOM 2375 O O . ALA A 1 309 ? -5.938 -14.409 15.268 1.00 93.12 309 ALA A O 1
ATOM 2376 N N . SER A 1 310 ? -7.788 -13.946 14.042 1.00 95.94 310 SER A N 1
ATOM 2377 C CA . SER A 1 310 ? -7.138 -13.213 12.951 1.00 95.94 310 SER A CA 1
ATOM 2378 C C . SER A 1 310 ? -5.899 -13.928 12.362 1.00 95.94 310 SER A C 1
ATOM 2380 O O . SER A 1 310 ? -5.805 -15.163 12.386 1.00 95.94 310 SER A O 1
ATOM 2382 N N . MET A 1 311 ? -4.958 -13.186 11.763 1.00 95.94 311 MET A N 1
ATOM 2383 C CA . MET A 1 311 ? -3.776 -13.763 11.109 1.00 95.94 311 MET A CA 1
ATOM 2384 C C . MET A 1 311 ? -2.872 -14.549 12.045 1.00 95.94 311 MET A C 1
ATOM 2386 O O . MET A 1 311 ? -2.297 -15.546 11.621 1.00 95.94 311 MET A O 1
ATOM 2390 N N . TRP A 1 312 ? -2.780 -14.178 13.316 1.00 93.06 312 TRP A N 1
ATOM 2391 C CA . TRP A 1 312 ? -2.044 -14.968 14.298 1.00 93.06 312 TRP A CA 1
ATOM 2392 C C . TRP A 1 312 ? -2.546 -16.416 14.425 1.00 93.06 312 TRP A C 1
ATOM 2394 O O . TRP A 1 312 ? -1.739 -17.338 14.570 1.00 93.06 312 TRP A O 1
ATOM 2404 N N . ASP A 1 313 ? -3.854 -16.660 14.292 1.00 93.62 313 ASP A N 1
ATOM 2405 C CA . ASP A 1 313 ? -4.394 -18.024 14.251 1.00 93.62 313 ASP A CA 1
ATOM 2406 C C . ASP A 1 313 ? -4.340 -18.661 12.855 1.00 93.62 313 ASP A C 1
ATOM 2408 O O . ASP A 1 313 ? -3.971 -19.835 12.738 1.00 93.62 313 ASP A O 1
ATOM 2412 N N . TRP A 1 314 ? -4.663 -17.914 11.795 1.00 96.00 314 TRP A N 1
ATOM 2413 C CA . TRP A 1 314 ? -4.659 -18.453 10.427 1.00 96.00 314 TRP A CA 1
ATOM 2414 C C . TRP A 1 314 ? -3.244 -18.818 9.956 1.00 96.00 314 TRP A C 1
ATOM 2416 O O . TRP A 1 314 ? -2.986 -19.938 9.502 1.00 96.00 314 TRP A O 1
ATOM 2426 N N . ALA A 1 315 ? -2.286 -17.907 10.133 1.00 95.44 315 ALA A N 1
ATOM 2427 C CA . ALA A 1 315 ? -0.898 -18.089 9.725 1.00 95.44 315 ALA A CA 1
ATOM 2428 C C . ALA A 1 315 ? -0.210 -19.225 10.492 1.00 95.44 315 ALA A C 1
ATOM 2430 O O . ALA A 1 315 ? 0.610 -19.938 9.919 1.00 95.44 315 ALA A O 1
ATOM 2431 N N . ALA A 1 316 ? -0.571 -19.454 11.756 1.00 93.44 316 ALA A N 1
ATOM 2432 C CA . ALA A 1 316 ? -0.020 -20.553 12.547 1.00 93.44 316 ALA A CA 1
ATOM 2433 C C . ALA A 1 316 ? -0.663 -21.924 12.254 1.00 93.44 316 ALA A C 1
ATOM 2435 O O . ALA A 1 316 ? -0.168 -22.954 12.721 1.00 93.44 316 ALA A O 1
ATOM 2436 N N . ALA A 1 317 ? -1.774 -21.962 11.513 1.00 93.44 317 ALA A N 1
ATOM 2437 C CA . ALA A 1 317 ? -2.463 -23.199 11.171 1.00 93.44 317 ALA A CA 1
ATOM 2438 C C . ALA A 1 317 ? -1.730 -24.005 10.077 1.00 93.44 317 ALA A C 1
ATOM 2440 O O . ALA A 1 317 ? -0.803 -23.526 9.424 1.00 93.44 317 ALA A O 1
ATOM 2441 N N . ASN A 1 318 ? -2.146 -25.262 9.871 1.00 94.88 318 ASN A N 1
ATOM 2442 C CA . ASN A 1 318 ? -1.543 -26.143 8.867 1.00 94.88 318 ASN A CA 1
ATOM 2443 C C . ASN A 1 318 ? -1.700 -25.553 7.456 1.00 94.88 318 ASN A C 1
ATOM 2445 O O . ASN A 1 318 ? -2.815 -25.478 6.940 1.00 94.88 318 ASN A O 1
ATOM 2449 N N . SER A 1 319 ? -0.585 -25.209 6.811 1.00 94.81 319 SER A N 1
ATOM 2450 C CA . SER A 1 319 ? -0.576 -24.572 5.491 1.00 94.81 319 SER A CA 1
ATOM 2451 C C . SER A 1 319 ? -1.161 -25.424 4.366 1.00 94.81 319 SER A C 1
ATOM 2453 O O . SER A 1 319 ? -1.578 -24.876 3.354 1.00 94.81 319 SER A O 1
ATOM 2455 N N . ALA A 1 320 ? -1.248 -26.747 4.542 1.00 95.25 320 ALA A N 1
ATOM 2456 C CA . ALA A 1 320 ? -1.911 -27.633 3.585 1.00 95.25 320 ALA A CA 1
ATOM 2457 C C . ALA A 1 320 ? -3.451 -27.572 3.652 1.00 95.25 320 ALA A C 1
ATOM 2459 O O . ALA A 1 320 ? -4.111 -28.157 2.797 1.00 95.25 320 ALA A O 1
ATOM 2460 N N . VAL A 1 321 ? -4.013 -26.935 4.686 1.00 97.06 321 VAL A N 1
ATOM 2461 C CA . VAL A 1 321 ? -5.463 -26.845 4.930 1.00 97.06 321 VAL A CA 1
ATOM 2462 C C . VAL A 1 321 ? -5.936 -25.391 4.897 1.00 97.06 321 VAL A C 1
ATOM 2464 O O . VAL A 1 321 ? -6.979 -25.124 4.319 1.00 97.06 321 VAL A O 1
ATOM 2467 N N . TYR A 1 322 ? -5.163 -24.461 5.466 1.00 97.06 322 TYR A N 1
ATOM 2468 C CA . TYR A 1 322 ? -5.506 -23.036 5.533 1.00 97.06 322 TYR A CA 1
ATOM 2469 C C . TYR A 1 322 ? -4.633 -22.247 4.547 1.00 97.06 322 TYR A C 1
ATOM 2471 O O . TYR A 1 322 ? -3.476 -21.918 4.881 1.00 97.06 322 TYR A O 1
ATOM 2479 N N . PRO A 1 323 ? -5.143 -22.006 3.322 1.00 97.06 323 PRO A N 1
ATOM 2480 C CA . PRO A 1 323 ? -4.374 -21.398 2.250 1.00 97.06 323 PRO A CA 1
ATOM 2481 C C . PRO A 1 323 ? -4.135 -19.912 2.530 1.00 97.06 323 PRO A C 1
ATOM 2483 O O . PRO A 1 323 ? -4.912 -19.246 3.219 1.00 97.06 323 PRO A O 1
ATOM 2486 N N . MET A 1 324 ? -3.001 -19.425 2.042 1.00 97.31 324 MET A N 1
ATOM 2487 C CA . MET A 1 324 ? -2.619 -18.022 2.091 1.00 97.31 324 MET A CA 1
ATOM 2488 C C . MET A 1 324 ? -1.988 -17.636 0.760 1.00 97.31 324 MET A C 1
ATOM 2490 O O . MET A 1 324 ? -1.347 -18.472 0.118 1.00 97.31 324 MET A O 1
ATOM 2494 N N . GLU A 1 325 ? -2.155 -16.377 0.384 1.00 96.88 325 GLU A N 1
ATOM 2495 C CA . GLU A 1 325 ? -1.565 -15.758 -0.800 1.00 96.88 325 GLU A CA 1
ATOM 2496 C C . GLU A 1 325 ? -0.621 -14.629 -0.375 1.00 96.88 325 GLU A C 1
ATOM 2498 O O . GLU A 1 325 ? -0.774 -14.035 0.692 1.00 96.88 325 GLU A O 1
ATOM 2503 N N . ALA A 1 326 ? 0.417 -14.401 -1.172 1.00 97.06 326 ALA A N 1
ATOM 2504 C CA . ALA A 1 326 ? 1.398 -13.344 -0.982 1.00 97.06 326 ALA A CA 1
ATOM 2505 C C . ALA A 1 326 ? 2.043 -13.026 -2.333 1.00 97.06 326 ALA A C 1
ATOM 2507 O O . ALA A 1 326 ? 2.117 -13.884 -3.221 1.00 97.06 326 ALA A O 1
ATOM 2508 N N . LEU A 1 327 ? 2.579 -11.819 -2.453 1.00 97.12 327 LEU A N 1
ATOM 2509 C CA . LEU A 1 327 ? 3.443 -11.435 -3.556 1.00 97.12 327 LEU A CA 1
ATOM 2510 C C . LEU A 1 327 ? 4.742 -12.254 -3.466 1.00 97.12 327 LEU A C 1
ATOM 2512 O O . LEU A 1 327 ? 5.358 -12.318 -2.406 1.00 97.12 327 LEU A O 1
ATOM 2516 N N . ALA A 1 328 ? 5.164 -12.915 -4.545 1.00 98.06 328 ALA A N 1
ATOM 2517 C CA . ALA A 1 328 ? 6.278 -13.871 -4.496 1.00 98.06 328 ALA A CA 1
ATOM 2518 C C . ALA A 1 328 ? 7.626 -13.225 -4.128 1.00 98.06 328 ALA A C 1
ATOM 2520 O O . ALA A 1 328 ? 8.446 -13.860 -3.464 1.00 98.06 328 ALA A O 1
ATOM 2521 N N . HIS A 1 329 ? 7.833 -11.975 -4.549 1.00 98.25 329 HIS A N 1
ATOM 2522 C CA . HIS A 1 329 ? 9.010 -11.164 -4.234 1.00 98.25 329 HIS A CA 1
ATOM 2523 C C . HIS A 1 329 ? 8.627 -9.902 -3.448 1.00 98.25 329 HIS A C 1
ATOM 2525 O O . HIS A 1 329 ? 9.074 -8.796 -3.766 1.00 98.25 329 HIS A O 1
ATOM 2531 N N . TYR A 1 330 ? 7.764 -10.045 -2.431 1.00 98.00 330 TYR A N 1
ATOM 2532 C CA . TYR A 1 330 ? 7.316 -8.931 -1.581 1.00 98.00 330 TYR A CA 1
ATOM 2533 C C . TYR A 1 330 ? 8.473 -8.146 -0.949 1.00 98.00 330 TYR A C 1
ATOM 2535 O O . TYR A 1 330 ? 8.331 -6.954 -0.682 1.00 98.00 330 TYR A O 1
ATOM 2543 N N . GLU A 1 331 ? 9.633 -8.776 -0.746 1.00 98.06 331 GLU A N 1
ATOM 2544 C CA . GLU A 1 331 ? 10.824 -8.144 -0.183 1.00 98.06 331 GLU A CA 1
ATOM 2545 C C . GLU A 1 331 ? 11.395 -7.021 -1.061 1.00 98.06 331 GLU A C 1
ATOM 2547 O O . GLU A 1 331 ? 12.133 -6.165 -0.574 1.00 98.06 331 GLU A O 1
ATOM 2552 N N . ARG A 1 332 ? 11.029 -6.997 -2.348 1.00 98.44 332 ARG A N 1
ATOM 2553 C CA . ARG A 1 332 ? 11.440 -5.970 -3.315 1.00 98.44 332 ARG A CA 1
ATOM 2554 C C . ARG A 1 332 ? 10.514 -4.758 -3.321 1.00 98.44 332 ARG A C 1
ATOM 2556 O O . ARG A 1 332 ? 10.846 -3.751 -3.939 1.00 98.44 332 ARG A O 1
ATOM 2563 N N . LEU A 1 333 ? 9.385 -4.831 -2.617 1.00 98.44 333 LEU A N 1
ATOM 2564 C CA . LEU A 1 333 ? 8.454 -3.728 -2.414 1.00 98.44 333 LEU A CA 1
ATOM 2565 C C . LEU A 1 333 ? 8.488 -3.320 -0.935 1.00 98.44 333 LEU A C 1
ATOM 2567 O O . LEU A 1 333 ? 7.810 -3.899 -0.083 1.00 98.44 333 LEU A O 1
ATOM 2571 N N . VAL A 1 334 ? 9.338 -2.342 -0.619 1.00 98.50 334 VAL A N 1
ATOM 2572 C CA . VAL A 1 334 ? 9.603 -1.899 0.756 1.00 98.50 334 VAL A CA 1
ATOM 2573 C C . VAL A 1 334 ? 8.707 -0.730 1.157 1.00 98.50 334 VAL A C 1
ATOM 2575 O O . VAL A 1 334 ? 8.156 -0.022 0.318 1.00 98.50 334 VAL A O 1
ATOM 2578 N N . TYR A 1 335 ? 8.569 -0.518 2.464 1.00 97.62 335 TYR A N 1
ATOM 2579 C CA . TYR A 1 335 ? 7.730 0.520 3.066 1.00 97.62 335 TYR A CA 1
ATOM 2580 C C . TYR A 1 335 ? 8.571 1.451 3.962 1.00 97.62 335 TYR A C 1
ATOM 2582 O O . TYR A 1 335 ? 9.651 1.051 4.411 1.00 97.62 335 TYR A O 1
ATOM 2590 N N . PRO A 1 336 ? 8.099 2.676 4.269 1.00 97.75 336 PRO A N 1
ATOM 2591 C CA . PRO A 1 336 ? 8.906 3.707 4.928 1.00 97.75 336 PRO A CA 1
ATOM 2592 C C . PRO A 1 336 ? 9.629 3.272 6.208 1.00 97.75 336 PRO A C 1
ATOM 2594 O O . PRO A 1 336 ? 10.814 3.552 6.369 1.00 97.75 336 PRO A O 1
ATOM 2597 N N . ALA A 1 337 ? 8.950 2.556 7.110 1.00 97.25 337 ALA A N 1
ATOM 2598 C CA . ALA A 1 337 ? 9.554 2.142 8.377 1.00 97.25 337 ALA A CA 1
ATOM 2599 C C . ALA A 1 337 ? 10.714 1.146 8.189 1.00 97.25 337 ALA A C 1
ATOM 2601 O O . ALA A 1 337 ? 11.711 1.248 8.903 1.00 97.25 337 ALA A O 1
ATOM 2602 N N . LEU A 1 338 ? 10.624 0.246 7.202 1.00 98.06 338 LEU A N 1
ATOM 2603 C CA . LEU A 1 338 ? 11.729 -0.644 6.845 1.00 98.06 338 LEU A CA 1
ATOM 2604 C C . LEU A 1 338 ? 12.889 0.136 6.227 1.00 98.06 338 LEU A C 1
ATOM 2606 O O . LEU A 1 338 ? 14.028 -0.075 6.623 1.00 98.06 338 LEU A O 1
ATOM 2610 N N . VAL A 1 339 ? 12.614 1.072 5.314 1.00 98.38 339 VAL A N 1
ATOM 2611 C CA . VAL A 1 339 ? 13.666 1.915 4.722 1.00 98.38 339 VAL A CA 1
ATOM 2612 C C . VAL A 1 339 ? 14.401 2.705 5.805 1.00 98.38 339 VAL A C 1
ATOM 2614 O O . VAL A 1 339 ? 15.627 2.691 5.847 1.00 98.38 339 VAL A O 1
ATOM 2617 N N . ASN A 1 340 ? 13.673 3.314 6.745 1.00 97.75 340 ASN A N 1
ATOM 2618 C CA . ASN A 1 340 ? 14.271 4.034 7.867 1.00 97.75 340 ASN A CA 1
ATOM 2619 C C . ASN A 1 340 ? 15.130 3.123 8.768 1.00 97.75 340 ASN A C 1
ATOM 2621 O O . ASN A 1 340 ? 16.158 3.562 9.280 1.00 97.75 340 ASN A O 1
ATOM 2625 N N . GLN A 1 341 ? 14.731 1.861 8.960 1.00 97.12 341 GLN A N 1
ATOM 2626 C CA . GLN A 1 341 ? 15.550 0.870 9.662 1.00 97.12 341 GLN A CA 1
ATOM 2627 C C . GLN A 1 341 ? 16.817 0.523 8.865 1.00 97.12 341 GLN A C 1
ATOM 2629 O O . GLN A 1 341 ? 17.913 0.591 9.417 1.00 97.12 341 GLN A O 1
ATOM 2634 N N . MET A 1 342 ? 16.689 0.208 7.572 1.00 97.56 342 MET A N 1
ATOM 2635 C CA . MET A 1 342 ? 17.821 -0.131 6.701 1.00 97.56 342 MET A CA 1
ATOM 2636 C C . MET A 1 342 ? 18.845 1.006 6.653 1.00 97.56 342 MET A C 1
ATOM 2638 O O . MET A 1 342 ? 20.033 0.761 6.796 1.00 97.56 342 MET A O 1
ATOM 2642 N N . MET A 1 343 ? 18.400 2.263 6.586 1.00 96.00 343 MET A N 1
ATOM 2643 C CA . MET A 1 343 ? 19.276 3.441 6.661 1.00 96.00 343 MET A CA 1
ATOM 2644 C C . MET A 1 343 ? 20.144 3.495 7.925 1.00 96.00 343 MET A C 1
ATOM 2646 O O . MET A 1 343 ? 21.219 4.095 7.914 1.00 96.00 343 MET A O 1
ATOM 2650 N N . ALA A 1 344 ? 19.675 2.914 9.030 1.00 95.00 344 ALA A N 1
ATOM 2651 C CA . ALA A 1 344 ? 20.413 2.864 10.287 1.00 95.00 344 ALA A CA 1
ATOM 2652 C C . ALA A 1 344 ? 21.321 1.627 10.404 1.00 95.00 344 ALA A C 1
ATOM 2654 O O . ALA A 1 344 ? 22.292 1.659 11.164 1.00 95.00 344 ALA A O 1
ATOM 2655 N N . GLU A 1 345 ? 21.001 0.545 9.693 1.00 96.44 345 GLU A N 1
ATOM 2656 C CA . GLU A 1 345 ? 21.613 -0.780 9.863 1.00 96.44 345 GLU A CA 1
ATOM 2657 C C . GLU A 1 345 ? 22.542 -1.184 8.704 1.00 96.44 345 GLU A C 1
ATOM 2659 O O . GLU A 1 345 ? 23.474 -1.961 8.918 1.00 96.44 345 GLU A O 1
ATOM 2664 N N . GLU A 1 346 ? 22.342 -0.628 7.507 1.00 95.44 346 GLU A N 1
ATOM 2665 C CA . GLU A 1 346 ? 23.040 -0.978 6.267 1.00 95.44 346 GLU A CA 1
ATOM 2666 C C . GLU A 1 346 ? 23.901 0.204 5.775 1.00 95.44 346 GLU A C 1
ATOM 2668 O O . GLU A 1 346 ? 23.402 1.104 5.100 1.00 95.44 346 GLU A O 1
ATOM 2673 N N . PRO A 1 347 ? 25.208 0.246 6.101 1.00 90.31 347 PRO A N 1
ATOM 2674 C CA . PRO A 1 347 ? 26.071 1.379 5.753 1.00 90.31 347 PRO A CA 1
ATOM 2675 C C . PRO A 1 347 ? 26.374 1.499 4.252 1.00 90.31 347 PRO A C 1
ATOM 2677 O O . PRO A 1 347 ? 26.733 2.586 3.805 1.00 90.31 347 PRO A O 1
ATOM 2680 N N . ASP A 1 348 ? 26.237 0.404 3.502 1.00 92.31 348 ASP A N 1
ATOM 2681 C CA . ASP A 1 348 ? 26.489 0.341 2.056 1.00 92.31 348 ASP A CA 1
ATOM 2682 C C . ASP A 1 348 ? 25.197 0.527 1.228 1.00 92.31 348 ASP A C 1
ATOM 2684 O O . ASP A 1 348 ? 25.213 0.384 0.007 1.00 92.31 348 ASP A O 1
ATOM 2688 N N . LEU A 1 349 ? 24.072 0.844 1.886 1.00 96.94 349 LEU A N 1
ATOM 2689 C CA . LEU A 1 349 ? 22.790 1.120 1.243 1.00 96.94 349 LEU A CA 1
ATOM 2690 C C . LEU A 1 349 ? 22.866 2.366 0.360 1.00 96.94 349 LEU A C 1
ATOM 2692 O O . LEU A 1 349 ? 23.184 3.461 0.831 1.00 96.94 349 LEU A O 1
ATOM 2696 N N . VAL A 1 350 ? 22.467 2.215 -0.901 1.00 98.00 350 VAL A N 1
ATOM 2697 C CA . VAL A 1 350 ? 22.275 3.340 -1.819 1.00 98.00 350 VAL A CA 1
ATOM 2698 C C . VAL A 1 350 ? 20.784 3.615 -1.971 1.00 98.00 350 VAL A C 1
ATOM 2700 O O . VAL A 1 350 ? 20.004 2.747 -2.357 1.00 98.00 350 VAL A O 1
ATOM 2703 N N . ILE A 1 351 ? 20.376 4.851 -1.686 1.00 98.25 351 ILE A N 1
ATOM 2704 C CA . ILE A 1 351 ? 19.005 5.312 -1.916 1.00 98.25 351 ILE A CA 1
ATOM 2705 C C . ILE A 1 351 ? 19.020 6.235 -3.127 1.00 98.25 351 ILE A C 1
ATOM 2707 O O . ILE A 1 351 ? 19.757 7.218 -3.146 1.00 98.25 351 ILE A O 1
ATOM 2711 N N . VAL A 1 352 ? 18.203 5.928 -4.125 1.00 98.31 352 VAL A N 1
ATOM 2712 C CA . VAL A 1 352 ? 18.097 6.668 -5.379 1.00 98.31 352 VAL A CA 1
ATOM 2713 C C . VAL A 1 352 ? 16.741 7.359 -5.447 1.00 98.31 352 VAL A C 1
ATOM 2715 O O . VAL A 1 352 ? 15.710 6.687 -5.469 1.00 98.31 352 VAL A O 1
ATOM 2718 N N . GLU A 1 353 ? 16.748 8.690 -5.532 1.00 98.06 353 GLU A N 1
ATOM 2719 C CA . GLU A 1 353 ? 15.620 9.453 -6.075 1.00 98.06 353 GLU A CA 1
ATOM 2720 C C . GLU A 1 353 ? 15.865 9.688 -7.565 1.00 98.06 353 GLU A C 1
ATOM 2722 O O . GLU A 1 353 ? 16.963 10.091 -7.959 1.00 98.06 353 GLU A O 1
ATOM 2727 N N . THR A 1 354 ? 14.864 9.438 -8.404 1.00 97.25 354 THR A N 1
ATOM 2728 C CA . THR A 1 354 ? 15.026 9.534 -9.857 1.00 97.25 354 THR A CA 1
ATOM 2729 C C . THR A 1 354 ? 13.893 10.280 -10.554 1.00 97.25 354 THR A C 1
ATOM 2731 O O . THR A 1 354 ? 12.764 10.363 -10.063 1.00 97.25 354 THR A O 1
ATOM 2734 N N . GLY A 1 355 ? 14.225 10.820 -11.724 1.00 95.56 355 GLY A N 1
ATOM 2735 C CA . GLY A 1 355 ? 13.333 11.480 -12.665 1.00 95.56 355 GLY A CA 1
ATOM 2736 C C . GLY A 1 355 ? 14.087 11.859 -13.941 1.00 95.56 355 GLY A C 1
ATOM 2737 O O . GLY A 1 355 ? 15.311 11.712 -14.024 1.00 95.56 355 GLY A O 1
ATOM 2738 N N . TRP A 1 356 ? 13.359 12.353 -14.942 1.00 93.81 356 TRP A N 1
ATOM 2739 C CA . TRP A 1 356 ? 13.975 12.822 -16.182 1.00 93.81 356 TRP A CA 1
ATOM 2740 C C . TRP A 1 356 ? 14.650 14.183 -15.988 1.00 93.81 356 TRP A C 1
ATOM 2742 O O . TRP A 1 356 ? 14.017 15.148 -15.550 1.00 93.81 356 TRP A O 1
ATOM 2752 N N . GLY A 1 357 ? 15.919 14.277 -16.380 1.00 92.19 357 GLY A N 1
ATOM 2753 C CA . GLY A 1 357 ? 16.667 15.526 -16.420 1.00 92.19 357 GLY A CA 1
ATOM 2754 C C . GLY A 1 357 ? 17.560 15.796 -15.200 1.00 92.19 357 GLY A C 1
ATOM 2755 O O . GLY A 1 357 ? 17.689 14.977 -14.282 1.00 92.19 357 GLY A O 1
ATOM 2756 N N . PRO A 1 358 ? 18.238 16.960 -15.193 1.00 90.62 358 PRO A N 1
ATOM 2757 C CA . PRO A 1 358 ? 19.089 17.360 -14.080 1.00 90.62 358 PRO A CA 1
ATOM 2758 C C . PRO A 1 358 ? 18.270 17.553 -12.800 1.00 90.62 358 PRO A C 1
ATOM 2760 O O . PRO A 1 358 ? 17.059 17.763 -12.849 1.00 90.62 358 PRO A O 1
ATOM 2763 N N . VAL A 1 359 ? 18.960 17.547 -11.655 1.00 90.94 359 VAL A N 1
ATOM 2764 C CA . VAL A 1 359 ? 18.337 17.719 -10.336 1.00 90.94 359 VAL A CA 1
ATOM 2765 C C . VAL A 1 359 ? 17.386 18.921 -10.306 1.00 90.94 359 VAL A C 1
ATOM 2767 O O . VAL A 1 359 ? 17.770 20.057 -10.602 1.00 90.94 359 VAL A O 1
ATOM 2770 N N . GLY A 1 360 ? 16.127 18.647 -9.966 1.00 89.25 360 GLY A N 1
ATOM 2771 C CA . GLY A 1 360 ? 15.037 19.617 -9.991 1.00 89.25 360 GLY A CA 1
ATOM 2772 C C . GLY A 1 360 ? 14.613 20.116 -8.610 1.00 89.25 360 GLY A C 1
ATOM 2773 O O . GLY A 1 360 ? 15.114 19.682 -7.570 1.00 89.25 360 GLY A O 1
ATOM 2774 N N . ASP A 1 361 ? 13.635 21.022 -8.601 1.00 90.81 361 ASP A N 1
ATOM 2775 C CA . ASP A 1 361 ? 13.070 21.597 -7.374 1.00 90.81 361 ASP A CA 1
ATOM 2776 C C . ASP A 1 361 ? 12.448 20.534 -6.458 1.00 90.81 361 ASP A C 1
ATOM 2778 O O . ASP A 1 361 ? 12.510 20.673 -5.237 1.00 90.81 361 ASP A O 1
ATOM 2782 N N . ASN A 1 362 ? 11.903 19.450 -7.018 1.00 89.88 362 ASN A N 1
ATOM 2783 C CA . ASN A 1 362 ? 11.284 18.393 -6.224 1.00 89.88 362 ASN A CA 1
ATOM 2784 C C . ASN A 1 362 ? 12.289 17.719 -5.268 1.00 89.88 362 ASN A C 1
ATOM 2786 O O . ASN A 1 362 ? 12.026 17.637 -4.070 1.00 89.88 362 ASN A O 1
ATOM 2790 N N . TYR A 1 363 ? 13.475 17.347 -5.758 1.00 95.00 363 TYR A N 1
ATOM 2791 C CA . TYR A 1 363 ? 14.565 16.832 -4.920 1.00 95.00 363 TYR A CA 1
ATOM 2792 C C . TYR A 1 363 ? 15.116 17.916 -3.980 1.00 95.00 363 TYR A C 1
ATOM 2794 O O . TYR A 1 363 ? 15.279 17.696 -2.779 1.00 95.00 363 TYR A O 1
ATOM 2802 N N . ASN A 1 364 ? 15.374 19.121 -4.503 1.00 94.69 364 ASN A N 1
ATOM 2803 C CA . ASN A 1 364 ? 16.003 20.206 -3.737 1.00 94.69 364 ASN A CA 1
ATOM 2804 C C . ASN A 1 364 ? 15.121 20.742 -2.594 1.00 94.69 364 ASN A C 1
ATOM 2806 O O . ASN A 1 364 ? 15.638 21.249 -1.599 1.00 94.69 364 ASN A O 1
ATOM 2810 N N . SER A 1 365 ? 13.796 20.652 -2.730 1.00 94.12 365 SER A N 1
ATOM 2811 C CA . SER A 1 365 ? 12.838 21.062 -1.695 1.00 94.12 365 SER A CA 1
ATOM 2812 C C . SER A 1 365 ? 12.683 20.035 -0.570 1.00 94.12 365 SER A C 1
ATOM 2814 O O . SER A 1 365 ? 12.227 20.391 0.518 1.00 94.12 365 SER A O 1
ATOM 2816 N N . GLY A 1 366 ? 13.103 18.790 -0.803 1.00 96.69 366 GLY A N 1
ATOM 2817 C CA . GLY A 1 366 ? 13.079 17.721 0.182 1.00 96.69 366 GLY A CA 1
ATOM 2818 C C . GLY A 1 366 ? 13.175 16.338 -0.463 1.00 96.69 366 GLY A C 1
ATOM 2819 O O . GLY A 1 366 ? 12.362 15.992 -1.320 1.00 96.69 366 GLY A O 1
ATOM 2820 N N . HIS A 1 367 ? 14.121 15.532 0.007 1.00 97.69 367 HIS A N 1
ATOM 2821 C CA . HIS A 1 367 ? 14.357 14.142 -0.397 1.00 97.69 367 HIS A CA 1
ATOM 2822 C C . HIS A 1 367 ? 14.594 13.259 0.837 1.00 97.69 367 HIS A C 1
ATOM 2824 O O . HIS A 1 367 ? 14.794 13.768 1.944 1.00 97.69 367 HIS A O 1
ATOM 2830 N N . LEU A 1 368 ? 14.557 11.934 0.691 1.00 97.62 368 LEU A N 1
ATOM 2831 C CA . LEU A 1 368 ? 14.923 11.027 1.782 1.00 97.62 368 LEU A CA 1
ATOM 2832 C C . LEU A 1 368 ? 16.371 11.307 2.227 1.00 97.62 368 LEU A C 1
ATOM 2834 O O . LEU A 1 368 ? 17.238 11.505 1.375 1.00 97.62 368 LEU A O 1
ATOM 2838 N N . PRO A 1 369 ? 16.679 11.340 3.537 1.00 96.75 369 PRO A N 1
ATOM 2839 C CA . PRO A 1 369 ? 18.041 11.605 3.992 1.00 96.75 369 PRO A CA 1
ATOM 2840 C C . PRO A 1 369 ? 19.066 10.655 3.355 1.00 96.75 369 PRO A C 1
ATOM 2842 O O . PRO A 1 369 ? 18.912 9.442 3.412 1.00 96.75 369 PRO A O 1
ATOM 2845 N N . GLY A 1 370 ? 20.115 11.212 2.745 1.00 94.44 370 GLY A N 1
ATOM 2846 C CA . GLY A 1 370 ? 21.161 10.432 2.074 1.00 94.44 370 GLY A CA 1
ATOM 2847 C C . GLY A 1 370 ? 20.819 9.941 0.661 1.00 94.44 370 GLY A C 1
ATOM 2848 O O . GLY A 1 370 ? 21.695 9.371 0.018 1.00 94.44 370 GLY A O 1
ATOM 2849 N N . ALA A 1 371 ? 19.606 10.187 0.150 1.00 97.44 371 ALA A N 1
ATOM 2850 C CA . ALA A 1 371 ? 19.234 9.798 -1.208 1.00 97.44 371 ALA A CA 1
ATOM 2851 C C . ALA A 1 371 ? 19.994 10.602 -2.267 1.00 97.44 371 ALA A C 1
ATOM 2853 O O . ALA A 1 371 ? 19.994 11.833 -2.231 1.00 97.44 371 ALA A O 1
ATOM 2854 N N . VAL A 1 372 ? 20.610 9.917 -3.229 1.00 96.56 372 VAL A N 1
ATOM 2855 C CA . VAL A 1 372 ? 21.274 10.528 -4.388 1.00 96.56 372 VAL A CA 1
ATOM 2856 C C . VAL A 1 372 ? 20.278 10.739 -5.527 1.00 96.56 372 VAL A C 1
ATOM 2858 O O . VAL A 1 372 ? 19.365 9.938 -5.715 1.00 96.56 372 VAL A O 1
ATOM 2861 N N . TRP A 1 373 ? 20.461 11.811 -6.299 1.00 96.38 373 TRP A N 1
ATOM 2862 C CA . TRP A 1 373 ? 19.697 12.037 -7.526 1.00 96.38 373 TRP A CA 1
ATOM 2863 C C . TRP A 1 373 ? 20.312 11.261 -8.695 1.00 96.38 373 TRP A C 1
ATOM 2865 O O . TRP A 1 373 ? 21.503 11.427 -8.980 1.00 96.38 373 TRP A O 1
ATOM 2875 N N . VAL A 1 374 ? 19.492 10.476 -9.395 1.00 96.62 374 VAL A N 1
ATOM 2876 C CA . VAL A 1 374 ? 19.858 9.817 -10.656 1.00 96.62 374 VAL A CA 1
ATOM 2877 C C . VAL A 1 374 ? 18.939 10.302 -11.769 1.00 96.62 374 VAL A C 1
ATOM 2879 O O . VAL A 1 374 ? 17.727 10.078 -11.737 1.00 96.62 374 VAL A O 1
ATOM 2882 N N . ASN A 1 375 ? 19.533 10.946 -12.770 1.00 96.19 375 ASN A N 1
ATOM 2883 C CA . ASN A 1 375 ? 18.844 11.319 -14.000 1.00 96.19 375 ASN A CA 1
ATOM 2884 C C . ASN A 1 375 ? 18.672 10.068 -14.870 1.00 96.19 375 ASN A C 1
ATOM 2886 O O . ASN A 1 375 ? 19.640 9.344 -15.100 1.00 96.19 375 ASN A O 1
ATOM 2890 N N . THR A 1 376 ? 17.474 9.813 -15.392 1.00 96.69 376 THR A N 1
ATOM 2891 C CA . THR A 1 376 ? 17.241 8.652 -16.266 1.00 96.69 376 THR A CA 1
ATOM 2892 C C . THR A 1 376 ? 18.134 8.658 -17.511 1.00 96.69 376 THR A C 1
ATOM 2894 O O . THR A 1 376 ? 18.582 7.593 -17.924 1.00 96.69 376 THR A O 1
ATOM 2897 N N . ASP A 1 377 ? 18.540 9.821 -18.036 1.00 96.50 377 ASP A N 1
ATOM 2898 C CA . ASP A 1 377 ? 19.491 9.903 -19.162 1.00 96.50 377 ASP A CA 1
ATOM 2899 C C . ASP A 1 377 ? 20.891 9.336 -18.826 1.00 96.50 377 ASP A C 1
ATOM 2901 O O . ASP A 1 377 ? 21.746 9.173 -19.702 1.00 96.50 377 ASP A O 1
ATOM 2905 N N . GLU A 1 378 ? 21.176 9.038 -17.554 1.00 96.56 378 GLU A N 1
ATOM 2906 C CA . GLU A 1 378 ? 22.384 8.314 -17.162 1.00 96.56 378 GLU A CA 1
ATOM 2907 C C . GLU A 1 378 ? 22.337 6.832 -17.553 1.00 96.56 378 GLU A C 1
ATOM 2909 O O . GLU A 1 378 ? 23.405 6.236 -17.717 1.00 96.56 378 GLU A O 1
ATOM 2914 N N . ILE A 1 379 ? 21.140 6.259 -17.725 1.00 96.56 379 ILE A N 1
ATOM 2915 C CA . ILE A 1 379 ? 20.925 4.859 -18.110 1.00 96.56 379 ILE A CA 1
ATOM 2916 C C . ILE A 1 379 ? 20.339 4.677 -19.509 1.00 96.56 379 ILE A C 1
ATOM 2918 O O . ILE A 1 379 ? 20.493 3.590 -20.058 1.00 96.56 379 ILE A O 1
ATOM 2922 N N . GLU A 1 380 ? 19.749 5.705 -20.119 1.00 95.75 380 GLU A N 1
ATOM 2923 C CA . GLU A 1 380 ? 19.129 5.635 -21.450 1.00 95.75 380 GLU A CA 1
ATOM 2924 C C . GLU A 1 380 ? 19.405 6.884 -22.300 1.00 95.75 380 GLU A C 1
ATOM 2926 O O . GLU A 1 380 ? 19.843 7.914 -21.790 1.00 95.75 380 GLU A O 1
ATOM 2931 N N . TYR A 1 381 ? 19.177 6.796 -23.613 1.00 94.00 381 TYR A N 1
ATOM 2932 C CA . TYR A 1 381 ? 19.284 7.947 -24.518 1.00 94.00 381 TYR A CA 1
ATOM 2933 C C . TYR A 1 381 ? 18.543 7.719 -25.842 1.00 94.00 381 TYR A C 1
ATOM 2935 O O . TYR A 1 381 ? 18.406 6.584 -26.297 1.00 94.00 381 TYR A O 1
ATOM 2943 N N . ASP A 1 382 ? 18.124 8.798 -26.513 1.00 89.44 382 ASP A N 1
ATOM 2944 C CA . ASP A 1 382 ? 17.729 8.761 -27.932 1.00 89.44 382 ASP A CA 1
ATOM 2945 C C . ASP A 1 382 ? 18.878 9.202 -28.838 1.00 89.44 382 ASP A C 1
ATOM 2947 O O . ASP A 1 382 ? 19.399 8.403 -29.617 1.00 89.44 382 ASP A O 1
ATOM 2951 N N . CYS A 1 383 ? 19.318 10.454 -28.705 1.00 87.75 383 CYS A N 1
ATOM 2952 C CA . CYS A 1 383 ? 20.476 10.989 -29.415 1.00 87.75 383 CYS A CA 1
ATOM 2953 C C . CYS A 1 383 ? 21.652 11.222 -28.463 1.00 87.75 383 CYS A C 1
ATOM 2955 O O . CYS A 1 383 ? 21.478 11.640 -27.322 1.00 87.75 383 CYS A O 1
ATOM 2957 N N . PHE A 1 384 ? 22.864 10.989 -28.966 1.00 89.88 384 PHE A N 1
ATOM 2958 C CA . PHE A 1 384 ? 24.108 11.305 -28.269 1.00 89.88 384 PHE A CA 1
ATOM 2959 C C . PHE A 1 384 ? 25.031 12.026 -29.248 1.00 89.88 384 PHE A C 1
ATOM 2961 O O . PHE A 1 384 ? 25.779 11.384 -29.992 1.00 89.88 384 PHE A O 1
ATOM 2968 N N . ASN A 1 385 ? 24.965 13.358 -29.293 1.00 88.69 385 ASN A N 1
ATOM 2969 C CA . ASN A 1 385 ? 25.832 14.135 -30.176 1.00 88.69 385 ASN A CA 1
ATOM 2970 C C . ASN A 1 385 ? 27.083 14.657 -29.445 1.00 88.69 385 ASN A C 1
ATOM 2972 O O . ASN A 1 385 ? 27.093 14.769 -28.211 1.00 88.69 385 ASN A O 1
ATOM 2976 N N . PRO A 1 386 ? 28.135 15.047 -30.188 1.00 88.94 386 PRO A N 1
ATOM 2977 C CA . PRO A 1 386 ? 29.304 15.691 -29.605 1.00 88.94 386 PRO A CA 1
ATOM 2978 C C . PRO A 1 386 ? 28.932 17.000 -28.895 1.00 88.94 386 PRO A C 1
ATOM 2980 O O . PRO A 1 386 ? 28.252 17.867 -29.453 1.00 88.94 386 PRO A O 1
ATOM 2983 N N . ARG A 1 387 ? 29.408 17.173 -27.657 1.00 86.06 387 ARG A N 1
ATOM 2984 C CA . ARG A 1 387 ? 29.162 18.380 -26.844 1.00 86.06 387 ARG A CA 1
ATOM 2985 C C . ARG A 1 387 ? 29.879 19.609 -27.388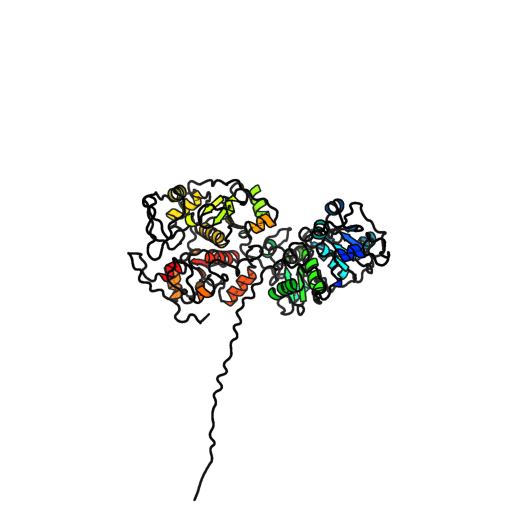 1.00 86.06 387 ARG A C 1
ATOM 2987 O O . ARG A 1 387 ? 29.458 20.735 -27.135 1.00 86.06 387 ARG A O 1
ATOM 2994 N N . ASP A 1 388 ? 30.976 19.407 -28.108 1.00 79.44 388 ASP A N 1
ATOM 2995 C CA . ASP A 1 388 ? 31.792 20.475 -28.686 1.00 79.44 388 ASP A CA 1
ATOM 2996 C C . ASP A 1 388 ? 31.116 21.208 -29.862 1.00 79.44 388 ASP A C 1
ATOM 2998 O O . ASP A 1 388 ? 31.626 22.241 -30.302 1.00 79.44 388 ASP A O 1
ATOM 3002 N N . ASN A 1 389 ? 29.946 20.738 -30.315 1.00 73.81 389 ASN A N 1
ATOM 3003 C CA . ASN A 1 389 ? 29.198 21.300 -31.441 1.00 73.81 389 ASN A CA 1
ATOM 3004 C C . ASN A 1 389 ? 27.736 21.680 -31.099 1.00 73.81 389 ASN A C 1
ATOM 3006 O O . ASN A 1 389 ? 26.860 21.633 -31.961 1.00 73.81 389 ASN A O 1
ATOM 3010 N N . TRP A 1 390 ? 27.463 22.051 -29.841 1.00 68.81 390 TRP A N 1
ATOM 3011 C CA . TRP A 1 390 ? 26.124 22.423 -29.355 1.00 68.81 390 TRP A CA 1
ATOM 3012 C C . TRP A 1 390 ? 25.717 23.873 -29.711 1.00 68.81 390 TRP A C 1
ATOM 3014 O O . TRP A 1 390 ? 26.547 24.781 -29.579 1.00 68.81 390 TRP A O 1
ATOM 3024 N N . PRO A 1 391 ? 24.441 24.157 -30.058 1.00 64.94 391 PRO A N 1
ATOM 3025 C CA . PRO A 1 391 ? 23.310 23.232 -30.185 1.00 64.94 391 PRO A CA 1
ATOM 3026 C C . PRO A 1 391 ? 23.320 22.462 -31.509 1.00 64.94 391 PRO A C 1
ATOM 3028 O O . PRO A 1 391 ? 23.609 23.027 -32.565 1.00 64.94 391 PRO A O 1
ATOM 3031 N N . VAL A 1 392 ? 22.965 21.181 -31.438 1.00 68.88 392 VAL A N 1
ATOM 3032 C CA . VAL A 1 392 ? 22.875 20.283 -32.596 1.00 68.88 392 VAL A CA 1
ATOM 3033 C C . VAL A 1 392 ? 21.468 20.371 -33.195 1.00 68.88 392 VAL A C 1
ATOM 3035 O O . VAL A 1 392 ? 20.500 20.584 -32.466 1.00 68.88 392 VAL A O 1
ATOM 3038 N N . ASP A 1 393 ? 21.353 20.278 -34.522 1.00 66.12 393 ASP A N 1
ATOM 3039 C CA . ASP A 1 393 ? 20.051 20.213 -35.197 1.00 66.12 393 ASP A CA 1
ATOM 3040 C C . ASP A 1 393 ? 19.299 18.962 -34.718 1.00 66.12 393 ASP A C 1
ATOM 3042 O O . ASP A 1 393 ? 19.861 17.867 -34.740 1.00 66.12 393 ASP A O 1
ATOM 3046 N N . ALA A 1 394 ? 18.051 19.128 -34.273 1.00 63.66 394 ALA A N 1
ATOM 3047 C CA . ALA A 1 394 ? 17.256 18.046 -33.695 1.00 63.66 394 ALA A CA 1
ATOM 3048 C C . ALA A 1 394 ? 16.911 16.951 -34.723 1.00 63.66 394 ALA A C 1
ATOM 3050 O O . ALA A 1 394 ? 16.511 15.862 -34.330 1.00 63.66 394 ALA A O 1
ATOM 3051 N N . GLY A 1 395 ? 17.071 17.205 -36.027 1.00 63.38 395 GLY A N 1
ATOM 3052 C CA . GLY A 1 395 ? 16.697 16.255 -37.078 1.00 63.38 395 GLY A CA 1
ATOM 3053 C C . GLY A 1 395 ? 15.177 16.101 -37.245 1.00 63.38 395 GLY A C 1
ATOM 3054 O O . GLY A 1 395 ? 14.393 16.798 -36.601 1.00 63.38 395 GLY A O 1
ATOM 3055 N N . ASP A 1 396 ? 14.766 15.205 -38.148 1.00 60.53 396 ASP A N 1
ATOM 3056 C CA . ASP A 1 396 ? 13.361 14.862 -38.422 1.00 60.53 396 ASP A CA 1
ATOM 3057 C C . ASP A 1 396 ? 13.206 13.326 -38.543 1.00 60.53 396 ASP A C 1
ATOM 3059 O O . ASP A 1 396 ? 13.787 12.746 -39.466 1.00 60.53 396 ASP A O 1
ATOM 3063 N N . PRO A 1 397 ? 12.493 12.643 -37.621 1.00 64.56 397 PRO A N 1
ATOM 3064 C CA . PRO A 1 397 ? 11.797 13.210 -36.464 1.00 64.56 397 PRO A CA 1
ATOM 3065 C C . PRO A 1 397 ? 12.783 13.783 -35.433 1.00 64.56 397 PRO A C 1
ATOM 3067 O O . PRO A 1 397 ? 13.907 13.271 -35.340 1.00 64.56 397 PRO A O 1
ATOM 3070 N N . PRO A 1 398 ? 12.367 14.802 -34.647 1.00 71.19 398 PRO A N 1
ATOM 3071 C CA . PRO A 1 398 ? 13.210 15.400 -33.622 1.00 71.19 398 PRO A CA 1
ATOM 3072 C C . PRO A 1 398 ? 13.798 14.318 -32.722 1.00 71.19 398 PRO A C 1
ATOM 3074 O O . PRO A 1 398 ? 13.079 13.436 -32.253 1.00 71.19 398 PRO A O 1
ATOM 3077 N N . CYS A 1 399 ? 15.099 14.383 -32.486 1.00 74.44 399 CYS A N 1
ATOM 3078 C CA . CYS A 1 399 ? 15.764 13.603 -31.468 1.00 74.44 399 CYS A CA 1
ATOM 3079 C C . CYS A 1 399 ? 16.214 14.527 -30.345 1.00 74.44 399 CYS A C 1
ATOM 3081 O O . CYS A 1 399 ? 16.764 15.609 -30.581 1.00 74.44 399 CYS A O 1
ATOM 3083 N N . TRP A 1 400 ? 15.937 14.123 -29.111 1.00 79.06 400 TRP A N 1
ATOM 3084 C CA . TRP A 1 400 ? 16.426 14.850 -27.950 1.00 79.06 400 TRP A CA 1
ATOM 3085 C C . TRP A 1 400 ? 17.773 14.267 -27.547 1.00 79.06 400 TRP A C 1
ATOM 3087 O O . TRP A 1 400 ? 17.943 13.052 -27.443 1.00 79.06 400 TRP A O 1
ATOM 3097 N N . ASP A 1 401 ? 18.753 15.152 -27.400 1.00 83.31 401 ASP A N 1
ATOM 3098 C CA . ASP A 1 401 ? 20.058 14.769 -26.880 1.00 83.31 401 ASP A CA 1
ATOM 3099 C C . ASP A 1 401 ? 19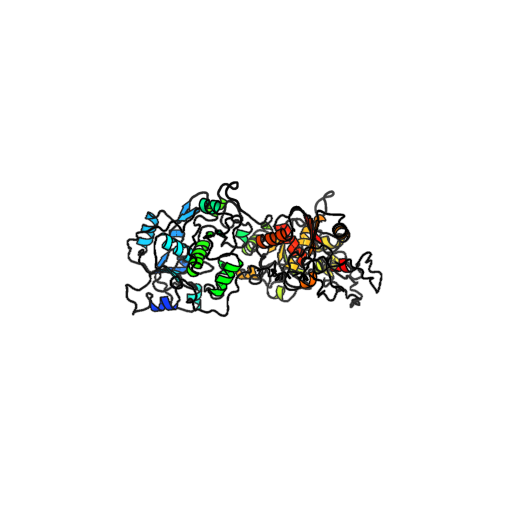.979 14.558 -25.369 1.00 83.31 401 ASP A C 1
ATOM 3101 O O . ASP A 1 401 ? 19.077 15.072 -24.700 1.00 83.31 401 ASP A O 1
ATOM 3105 N N . ARG A 1 402 ? 20.973 13.855 -24.838 1.00 88.75 402 ARG A N 1
ATOM 3106 C CA . ARG A 1 402 ? 21.108 13.603 -23.406 1.00 88.75 402 ARG A CA 1
ATOM 3107 C C . ARG A 1 402 ? 21.228 14.891 -22.592 1.00 88.75 402 ARG A C 1
ATOM 3109 O O . ARG A 1 402 ? 21.891 15.860 -22.976 1.00 88.75 402 ARG A O 1
ATOM 3116 N N . SER A 1 403 ? 20.684 14.838 -21.390 1.00 90.75 403 SER A N 1
ATOM 3117 C CA . SER A 1 403 ? 20.812 15.855 -20.349 1.00 90.75 403 SER A CA 1
ATOM 3118 C C . SER A 1 403 ? 21.870 15.516 -19.292 1.00 90.75 403 SER A C 1
ATOM 3120 O O . SER A 1 403 ? 22.023 16.258 -18.321 1.00 90.75 403 SER A O 1
ATOM 3122 N N . THR A 1 404 ? 22.637 14.437 -19.491 1.00 93.12 404 THR A N 1
ATOM 3123 C CA . THR A 1 404 ? 23.779 14.087 -18.635 1.00 93.12 404 THR A CA 1
ATOM 3124 C C . THR A 1 404 ? 24.804 15.221 -18.573 1.00 93.12 404 THR A C 1
ATOM 3126 O O . THR A 1 404 ? 24.915 16.074 -19.467 1.00 93.12 404 THR A O 1
ATOM 3129 N N . THR A 1 405 ? 25.610 15.226 -17.522 1.00 93.31 405 THR A N 1
ATOM 3130 C CA . THR A 1 405 ? 26.775 16.094 -17.373 1.00 93.31 405 THR A CA 1
ATOM 3131 C C . THR A 1 405 ? 27.990 15.532 -18.119 1.00 93.31 405 THR A C 1
ATOM 3133 O O . THR A 1 405 ? 28.040 14.371 -18.521 1.00 93.31 405 THR A O 1
ATOM 3136 N N . MET A 1 406 ? 29.022 16.363 -18.299 1.00 93.62 406 MET A N 1
ATOM 3137 C CA . MET A 1 406 ? 30.296 15.899 -18.863 1.00 93.62 406 MET A CA 1
ATOM 3138 C C . MET A 1 406 ? 30.962 14.832 -17.982 1.00 93.62 406 MET A C 1
ATOM 3140 O O . MET A 1 406 ? 31.640 13.956 -18.503 1.00 93.62 406 MET A O 1
ATOM 3144 N N . GLU A 1 407 ? 30.789 14.909 -16.663 1.00 93.75 407 GLU A N 1
ATOM 3145 C CA . GLU A 1 407 ? 31.360 13.939 -15.727 1.00 93.75 407 GLU A CA 1
ATOM 3146 C C . GLU A 1 407 ? 30.683 12.569 -15.864 1.00 93.75 407 GLU A C 1
ATOM 3148 O O . GLU A 1 407 ? 31.366 11.555 -15.983 1.00 93.75 407 GLU A O 1
ATOM 3153 N N . GLU A 1 408 ? 29.353 12.557 -15.973 1.00 95.12 408 GLU A N 1
ATOM 3154 C CA . GLU A 1 408 ? 28.548 11.348 -16.190 1.00 95.12 408 GLU A CA 1
ATOM 3155 C C . GLU A 1 408 ? 28.830 10.673 -17.540 1.00 95.12 408 GLU A C 1
ATOM 3157 O O . GLU A 1 408 ? 28.742 9.449 -17.645 1.00 95.12 408 GLU A O 1
ATOM 3162 N N . ASP A 1 409 ? 29.173 11.442 -18.578 1.00 95.25 409 ASP A N 1
ATOM 3163 C CA . ASP A 1 409 ? 29.635 10.893 -19.860 1.00 95.25 409 ASP A CA 1
ATOM 3164 C C . ASP A 1 409 ? 31.039 10.294 -19.742 1.00 95.25 409 ASP A C 1
ATOM 3166 O O . ASP A 1 409 ? 31.285 9.181 -20.208 1.00 95.25 409 ASP A O 1
ATOM 3170 N N . LEU A 1 410 ? 31.966 11.011 -19.095 1.00 95.62 410 LEU A N 1
ATOM 3171 C CA . LEU A 1 410 ? 33.339 10.539 -18.908 1.00 95.62 410 LEU A CA 1
ATOM 3172 C C . LEU A 1 410 ? 33.379 9.241 -18.103 1.00 95.62 410 LEU A C 1
ATOM 3174 O O . LEU A 1 410 ? 34.196 8.371 -18.402 1.00 95.62 410 LEU A O 1
ATOM 3178 N N . ALA A 1 411 ? 32.474 9.085 -17.138 1.00 94.00 411 ALA A N 1
ATOM 3179 C CA . ALA A 1 411 ? 32.324 7.856 -16.375 1.00 94.00 411 ALA A CA 1
ATOM 3180 C C . ALA A 1 411 ? 31.899 6.658 -17.242 1.00 94.00 411 ALA A C 1
ATOM 3182 O O . ALA A 1 411 ? 32.341 5.540 -17.002 1.00 94.00 411 ALA A O 1
ATOM 3183 N N . LYS A 1 412 ? 31.136 6.896 -18.318 1.00 94.06 412 LYS A N 1
ATOM 3184 C CA . LYS A 1 412 ? 30.808 5.896 -19.351 1.00 94.06 412 LYS A CA 1
ATOM 3185 C C . LYS A 1 412 ? 31.975 5.620 -20.307 1.00 94.06 412 LYS A C 1
ATOM 3187 O O . LYS A 1 412 ? 31.842 4.819 -21.224 1.00 94.06 412 LYS A O 1
ATOM 3192 N N . GLY A 1 413 ? 33.109 6.305 -20.154 1.00 93.88 413 GLY A N 1
ATOM 3193 C CA . GLY A 1 413 ? 34.213 6.273 -21.114 1.00 93.88 413 GLY A CA 1
ATOM 3194 C C . GLY A 1 413 ? 33.961 7.106 -22.376 1.00 93.88 413 GLY A C 1
ATOM 3195 O O . GLY A 1 413 ? 34.660 6.913 -23.370 1.00 93.88 413 GLY A O 1
ATOM 3196 N N . LEU A 1 414 ? 32.986 8.023 -22.347 1.00 94.81 414 LEU A N 1
ATOM 3197 C CA . LEU A 1 414 ? 32.620 8.894 -23.464 1.00 94.81 414 LEU A CA 1
ATOM 3198 C C . LEU A 1 414 ? 33.221 10.290 -23.270 1.00 94.81 414 LEU A C 1
ATOM 3200 O O . LEU A 1 414 ? 33.087 10.927 -22.228 1.00 94.81 414 LEU A O 1
ATOM 3204 N N . THR A 1 415 ? 33.904 10.785 -24.293 1.00 94.19 415 THR A N 1
ATOM 3205 C CA . THR A 1 415 ? 34.538 12.104 -24.316 1.00 94.19 415 THR A CA 1
ATOM 3206 C C . THR A 1 415 ? 33.620 13.151 -24.958 1.00 94.19 415 THR A C 1
ATOM 3208 O O . THR A 1 415 ? 32.698 12.805 -25.697 1.00 94.19 415 THR A O 1
ATOM 3211 N N . PRO A 1 416 ? 33.870 14.461 -24.756 1.00 92.06 416 PRO A N 1
ATOM 3212 C CA . PRO A 1 416 ? 33.036 15.511 -25.346 1.00 92.06 416 PRO A CA 1
ATOM 3213 C C . PRO A 1 416 ? 32.909 15.482 -26.878 1.00 92.06 416 PRO A C 1
ATOM 3215 O O . PRO A 1 416 ? 31.968 16.074 -27.395 1.00 92.06 416 PRO A O 1
ATOM 3218 N N . GLY A 1 417 ? 33.845 14.841 -27.589 1.00 91.44 417 GLY A N 1
ATOM 3219 C CA . GLY A 1 417 ? 33.826 14.722 -29.051 1.00 91.44 417 GLY A CA 1
ATOM 3220 C C . GLY A 1 417 ? 33.142 13.455 -29.576 1.00 91.44 417 GLY A C 1
ATOM 3221 O O . GLY A 1 417 ? 33.032 13.295 -30.791 1.00 91.44 417 GLY A O 1
ATOM 3222 N N . ASP A 1 418 ? 32.719 12.547 -28.693 1.00 92.44 418 ASP A N 1
ATOM 3223 C CA . ASP A 1 418 ? 32.093 11.290 -29.095 1.00 92.44 418 ASP A CA 1
ATOM 3224 C C . ASP A 1 418 ? 30.622 11.484 -29.482 1.00 92.44 418 ASP A C 1
ATOM 3226 O O . ASP A 1 418 ? 29.914 12.342 -28.951 1.00 92.44 418 ASP A O 1
ATOM 3230 N N . ALA A 1 419 ? 30.170 10.647 -30.416 1.00 90.56 419 ALA A N 1
ATOM 3231 C CA . ALA A 1 419 ? 28.781 10.520 -30.832 1.00 90.56 419 ALA A CA 1
ATOM 3232 C C . ALA A 1 419 ? 28.393 9.039 -30.829 1.00 90.56 419 ALA A C 1
ATOM 3234 O O . ALA A 1 419 ? 29.206 8.200 -31.233 1.00 90.56 419 ALA A O 1
ATOM 3235 N N . LEU A 1 420 ? 27.162 8.718 -30.433 1.00 90.62 420 LEU A N 1
ATOM 3236 C CA . LEU A 1 420 ? 26.620 7.361 -30.540 1.00 90.62 420 LEU A CA 1
ATOM 3237 C C . LEU A 1 420 ? 25.528 7.303 -31.616 1.00 90.62 420 LEU A C 1
ATOM 3239 O O . LEU A 1 420 ? 24.906 8.327 -31.917 1.00 90.62 420 LEU A O 1
ATOM 3243 N N . PRO A 1 421 ? 25.288 6.126 -32.225 1.00 88.62 421 PRO A N 1
ATOM 3244 C CA . PRO A 1 421 ? 24.107 5.917 -33.052 1.00 88.62 421 PRO A CA 1
ATOM 3245 C C . PRO A 1 421 ? 22.834 6.258 -32.275 1.00 88.62 421 PRO A C 1
ATOM 3247 O O . PRO A 1 421 ? 22.801 6.116 -31.056 1.00 88.62 421 PRO A O 1
ATOM 3250 N N . ARG A 1 422 ? 21.779 6.666 -32.987 1.00 85.38 422 ARG A N 1
ATOM 3251 C CA . ARG A 1 422 ? 20.456 6.833 -32.377 1.00 85.38 422 ARG A CA 1
ATOM 3252 C C . ARG A 1 422 ? 20.045 5.540 -31.669 1.00 85.38 422 ARG A C 1
ATOM 3254 O O . ARG A 1 422 ? 20.255 4.464 -32.226 1.00 85.38 422 ARG A O 1
ATOM 3261 N N . ASN A 1 423 ? 19.464 5.666 -30.481 1.00 86.88 423 ASN A N 1
ATOM 3262 C CA . ASN A 1 423 ? 19.159 4.535 -29.608 1.00 86.88 423 ASN A CA 1
ATOM 3263 C C . ASN A 1 423 ? 17.689 4.458 -29.179 1.00 86.88 423 ASN A C 1
ATOM 3265 O O . ASN A 1 423 ? 17.342 3.589 -28.393 1.00 86.88 423 ASN A O 1
ATOM 3269 N N . TRP A 1 424 ? 16.811 5.310 -29.720 1.00 87.56 424 TRP A N 1
ATOM 3270 C CA . TRP A 1 424 ? 15.352 5.206 -29.552 1.00 87.56 424 TRP A CA 1
ATOM 3271 C C . TRP A 1 424 ? 14.884 5.132 -28.091 1.00 87.56 424 TRP A C 1
ATOM 3273 O O . TRP A 1 424 ? 13.882 4.481 -27.809 1.00 87.56 424 TRP A O 1
ATOM 3283 N N . TRP A 1 425 ? 15.601 5.795 -27.178 1.00 91.62 425 TRP A N 1
ATOM 3284 C CA . TRP A 1 425 ? 15.365 5.742 -25.729 1.00 91.62 425 TRP A CA 1
ATOM 3285 C C . TRP A 1 425 ? 15.610 4.381 -25.067 1.00 91.62 425 TRP A C 1
ATOM 3287 O O . TRP A 1 425 ? 15.227 4.187 -23.918 1.00 91.62 425 TRP A O 1
ATOM 3297 N N . ASN A 1 426 ? 16.308 3.461 -25.734 1.00 93.38 426 ASN A N 1
ATOM 3298 C CA . ASN A 1 426 ? 16.803 2.257 -25.078 1.00 93.38 426 ASN A CA 1
ATOM 3299 C C . ASN A 1 426 ? 17.808 2.599 -23.975 1.00 93.38 426 ASN A C 1
ATOM 3301 O O . ASN A 1 426 ? 18.484 3.640 -24.010 1.00 93.38 426 ASN A O 1
ATOM 3305 N N . ILE A 1 427 ? 17.991 1.653 -23.055 1.00 95.62 427 ILE A N 1
ATOM 3306 C CA . ILE A 1 427 ? 19.122 1.689 -22.134 1.00 95.62 427 ILE A CA 1
ATOM 3307 C C . ILE A 1 427 ? 20.445 1.681 -22.916 1.00 95.62 427 ILE A C 1
ATOM 3309 O O . ILE A 1 427 ? 20.524 1.205 -24.057 1.00 95.62 427 ILE A O 1
ATOM 3313 N N . TYR A 1 428 ? 21.503 2.230 -22.321 1.00 95.50 428 TYR A N 1
ATOM 3314 C CA . TYR A 1 428 ? 22.823 2.219 -22.945 1.00 95.50 428 TYR A CA 1
ATOM 3315 C C . TYR A 1 428 ? 23.286 0.784 -23.241 1.00 95.50 428 TYR A C 1
ATOM 3317 O O . TYR A 1 428 ? 23.052 -0.117 -22.434 1.00 95.50 428 TYR A O 1
ATOM 3325 N N . PRO A 1 429 ? 24.028 0.565 -24.345 1.00 92.56 429 PRO A N 1
ATOM 3326 C CA . PRO A 1 429 ? 24.776 -0.669 -24.531 1.00 92.56 429 PRO A CA 1
ATOM 3327 C C . PRO A 1 429 ? 25.643 -0.988 -23.310 1.00 92.56 429 PRO A C 1
ATOM 3329 O O . PRO A 1 429 ? 26.266 -0.091 -22.739 1.00 92.56 429 PRO A O 1
ATOM 3332 N N . ASP A 1 430 ? 25.744 -2.272 -22.976 1.00 91.44 430 ASP A N 1
ATOM 3333 C CA . ASP A 1 430 ? 26.383 -2.801 -21.765 1.00 91.44 430 ASP A CA 1
ATOM 3334 C C . ASP A 1 430 ? 27.746 -2.165 -21.429 1.00 91.44 430 ASP A C 1
ATOM 3336 O O . ASP A 1 430 ? 28.026 -1.836 -20.277 1.00 91.44 430 ASP A O 1
ATOM 3340 N N . GLN A 1 431 ? 28.580 -1.926 -22.450 1.00 90.75 431 GLN A N 1
ATOM 3341 C CA . GLN A 1 431 ? 29.914 -1.325 -22.305 1.00 90.75 431 GLN A CA 1
ATOM 3342 C C . GLN A 1 431 ? 29.907 0.097 -21.716 1.00 90.75 431 GLN A C 1
ATOM 3344 O O . GLN A 1 431 ? 30.920 0.534 -21.177 1.00 90.75 431 GLN A O 1
ATOM 3349 N N . TYR A 1 432 ? 28.791 0.817 -21.844 1.00 94.88 432 TYR A N 1
ATOM 3350 C CA . TYR A 1 432 ? 28.580 2.154 -21.288 1.00 94.88 432 TYR A CA 1
ATOM 3351 C C . TYR A 1 432 ? 27.686 2.110 -20.047 1.00 94.88 432 TYR A C 1
ATOM 3353 O O . TYR A 1 432 ? 27.862 2.922 -19.141 1.00 94.88 432 TYR A O 1
ATOM 3361 N N . LEU A 1 433 ? 26.750 1.158 -19.993 1.00 94.94 433 LEU A N 1
ATOM 3362 C CA . LEU A 1 433 ? 25.803 1.025 -18.892 1.00 94.94 433 LEU A CA 1
ATOM 3363 C C . LEU A 1 433 ? 26.488 0.621 -17.581 1.00 94.94 433 LEU A C 1
ATOM 3365 O O . LEU A 1 433 ? 26.274 1.273 -16.563 1.00 94.94 433 LEU A O 1
ATOM 3369 N N . LEU A 1 434 ? 27.342 -0.408 -17.592 1.00 93.75 434 LEU A N 1
ATOM 3370 C CA . LEU A 1 434 ? 27.969 -0.888 -16.353 1.00 93.75 434 LEU A CA 1
ATOM 3371 C C . LEU A 1 434 ? 28.858 0.182 -15.684 1.00 93.75 434 LEU A C 1
ATOM 3373 O O . LEU A 1 434 ? 28.718 0.388 -14.478 1.00 93.75 434 LEU A O 1
ATOM 3377 N N . PRO A 1 435 ? 29.711 0.935 -16.415 1.00 93.81 435 PRO A N 1
ATOM 3378 C CA . PRO A 1 435 ? 30.435 2.058 -15.819 1.00 93.81 435 PRO A CA 1
ATOM 3379 C C . PRO A 1 435 ? 29.522 3.192 -15.326 1.00 93.81 435 PRO A C 1
ATOM 3381 O O . PRO A 1 435 ? 29.843 3.836 -14.329 1.00 93.81 435 PRO A O 1
ATOM 3384 N N . ALA A 1 436 ? 28.375 3.433 -15.978 1.00 95.69 436 ALA A N 1
ATOM 3385 C CA . ALA A 1 436 ? 27.396 4.408 -15.492 1.00 95.69 436 ALA A CA 1
ATOM 3386 C C . ALA A 1 436 ? 26.829 4.006 -14.124 1.00 95.69 436 ALA A C 1
ATOM 3388 O O . ALA A 1 436 ? 26.742 4.841 -13.228 1.00 95.69 436 ALA A O 1
ATOM 3389 N N . ILE A 1 437 ? 26.494 2.726 -13.946 1.00 96.56 437 ILE A N 1
ATOM 3390 C CA . ILE A 1 437 ? 25.970 2.197 -12.681 1.00 96.56 437 ILE A CA 1
ATOM 3391 C C . ILE A 1 437 ? 27.047 2.256 -11.586 1.00 96.56 437 ILE A C 1
ATOM 3393 O O . ILE A 1 437 ? 26.780 2.749 -10.489 1.00 96.56 437 ILE A O 1
ATOM 3397 N N . ALA A 1 438 ? 28.294 1.888 -11.902 1.00 95.12 438 ALA A N 1
ATOM 3398 C CA . ALA A 1 438 ? 29.421 2.054 -10.979 1.00 95.12 438 ALA A CA 1
ATOM 3399 C C . ALA A 1 438 ? 29.604 3.524 -10.550 1.00 95.12 438 ALA A C 1
ATOM 3401 O O . ALA A 1 438 ? 29.840 3.819 -9.376 1.00 95.12 438 ALA A O 1
ATOM 3402 N N . TYR A 1 439 ? 29.421 4.473 -11.472 1.00 95.56 439 TYR A N 1
ATOM 3403 C CA . TYR A 1 439 ? 29.493 5.905 -11.174 1.00 95.56 439 TYR A CA 1
ATOM 3404 C C . TYR A 1 439 ? 28.396 6.392 -10.218 1.00 95.56 439 TYR A C 1
ATOM 3406 O O . TYR A 1 439 ? 28.648 7.304 -9.424 1.00 95.56 439 TYR A O 1
ATOM 3414 N N . MET A 1 440 ? 27.216 5.761 -10.235 1.00 95.94 440 MET A N 1
ATOM 3415 C CA . MET A 1 440 ? 26.136 6.006 -9.267 1.00 95.94 440 MET A CA 1
ATOM 3416 C C . MET A 1 440 ? 26.483 5.517 -7.851 1.00 95.94 440 MET A C 1
ATOM 3418 O O . MET A 1 440 ? 25.772 5.849 -6.907 1.00 95.94 440 MET A O 1
ATOM 3422 N N . GLY A 1 441 ? 27.580 4.772 -7.690 1.00 95.75 441 GLY A N 1
ATOM 3423 C CA . GLY A 1 441 ? 27.961 4.142 -6.428 1.00 95.75 441 GLY A CA 1
ATOM 3424 C C . GLY A 1 441 ? 27.361 2.752 -6.238 1.00 95.75 441 GLY A C 1
ATOM 3425 O O . GLY A 1 441 ? 27.292 2.271 -5.113 1.00 95.75 441 GLY A O 1
ATOM 3426 N N . ILE A 1 442 ? 26.899 2.127 -7.323 1.00 96.19 442 ILE A N 1
ATOM 3427 C CA . ILE A 1 442 ? 26.187 0.852 -7.297 1.00 96.19 442 ILE A CA 1
ATOM 3428 C C . ILE A 1 442 ? 27.050 -0.213 -7.975 1.00 96.19 442 ILE A C 1
ATOM 3430 O O . ILE A 1 442 ? 27.508 -0.042 -9.105 1.00 96.19 442 ILE A O 1
ATOM 3434 N N . GLN A 1 443 ? 27.250 -1.325 -7.283 1.00 93.12 443 GLN A N 1
ATOM 3435 C CA . GLN A 1 443 ? 27.831 -2.557 -7.804 1.00 93.12 443 GLN A CA 1
ATOM 3436 C C . GLN A 1 443 ? 26.848 -3.713 -7.605 1.00 93.12 443 GLN A C 1
ATOM 3438 O O . GLN A 1 443 ? 25.754 -3.549 -7.063 1.00 93.12 443 GLN A O 1
ATOM 3443 N N . LYS A 1 444 ? 27.230 -4.896 -8.075 1.00 91.75 444 LYS A N 1
ATOM 3444 C CA . LYS A 1 444 ? 26.384 -6.091 -8.080 1.00 91.75 444 LYS A CA 1
ATOM 3445 C C . LYS A 1 444 ? 25.715 -6.427 -6.735 1.00 91.75 444 LYS A C 1
ATOM 3447 O O . LYS A 1 444 ? 24.554 -6.829 -6.720 1.00 91.75 444 LYS A O 1
ATOM 3452 N N . ASP A 1 445 ? 26.441 -6.299 -5.631 1.00 92.06 445 ASP A N 1
ATOM 3453 C CA . ASP A 1 445 ? 25.997 -6.644 -4.274 1.00 92.06 445 ASP A CA 1
ATOM 3454 C C . ASP A 1 445 ? 25.539 -5.427 -3.452 1.00 92.06 445 ASP A C 1
ATOM 3456 O O . ASP A 1 445 ? 25.222 -5.569 -2.271 1.00 92.06 445 ASP A O 1
ATOM 3460 N N . THR A 1 446 ? 25.474 -4.238 -4.061 1.00 95.38 446 THR A N 1
ATOM 3461 C CA . THR A 1 446 ? 24.942 -3.041 -3.407 1.00 95.38 446 THR A CA 1
ATOM 3462 C C . THR A 1 446 ? 23.433 -3.191 -3.199 1.00 95.38 446 THR A C 1
ATOM 3464 O O . THR A 1 446 ? 22.714 -3.371 -4.186 1.00 95.38 446 THR A O 1
ATOM 3467 N N . PRO A 1 447 ? 22.916 -3.069 -1.963 1.00 97.75 447 PRO A N 1
ATOM 3468 C CA . PRO A 1 447 ? 21.487 -2.914 -1.751 1.00 97.75 447 PRO A CA 1
ATOM 3469 C C . PRO A 1 447 ? 21.053 -1.520 -2.211 1.00 97.75 447 PRO A C 1
ATOM 3471 O O . PRO A 1 447 ? 21.628 -0.503 -1.813 1.00 97.75 447 PRO A O 1
ATOM 3474 N N . VAL A 1 448 ? 20.035 -1.475 -3.068 1.00 98.75 448 VAL A N 1
ATOM 3475 C CA . VAL A 1 448 ? 19.527 -0.246 -3.680 1.00 98.75 448 VAL A CA 1
ATOM 3476 C C . VAL A 1 448 ? 18.040 -0.091 -3.399 1.00 98.75 448 VAL A C 1
ATOM 3478 O O . VAL A 1 448 ? 17.237 -0.963 -3.732 1.00 98.75 448 VAL A O 1
ATOM 3481 N N . ILE A 1 449 ? 17.655 1.058 -2.847 1.00 98.75 449 ILE A N 1
ATOM 3482 C CA . ILE A 1 449 ? 16.255 1.482 -2.745 1.00 98.75 449 ILE A CA 1
ATOM 3483 C C . ILE A 1 449 ? 16.021 2.590 -3.758 1.00 98.75 449 ILE A C 1
ATOM 3485 O O . ILE A 1 449 ? 16.694 3.616 -3.722 1.00 98.75 449 ILE A O 1
ATOM 3489 N N . VAL A 1 450 ? 15.047 2.405 -4.639 1.00 98.81 450 VAL A N 1
ATOM 3490 C CA . VAL A 1 450 ? 14.688 3.369 -5.678 1.00 98.81 450 VAL A CA 1
ATOM 3491 C C . VAL A 1 450 ? 13.313 3.956 -5.380 1.00 98.81 450 VAL A C 1
ATOM 3493 O O . VAL A 1 450 ? 12.385 3.245 -4.987 1.00 98.81 450 VAL A O 1
ATOM 3496 N N . TYR A 1 451 ? 13.174 5.261 -5.583 1.00 98.38 451 TYR A N 1
ATOM 3497 C CA . TYR A 1 451 ? 11.896 5.964 -5.630 1.00 98.38 451 TYR A CA 1
ATOM 3498 C C . TYR A 1 451 ? 11.990 7.163 -6.575 1.00 98.38 451 TYR A C 1
ATOM 3500 O O . TYR A 1 451 ? 13.072 7.583 -6.976 1.00 98.38 451 TYR A O 1
ATOM 3508 N N . GLY A 1 452 ? 10.850 7.724 -6.947 1.00 94.50 452 GLY A N 1
ATOM 3509 C CA . GLY A 1 452 ? 10.780 8.914 -7.786 1.00 94.50 452 GLY A CA 1
ATOM 3510 C C . GLY A 1 452 ? 9.429 9.587 -7.623 1.00 94.50 452 GLY A C 1
ATOM 3511 O O . GLY A 1 452 ? 8.515 9.011 -7.033 1.00 94.50 452 GLY A O 1
ATOM 3512 N N . GLU A 1 453 ? 9.314 10.812 -8.127 1.00 89.06 453 GLU A N 1
ATOM 3513 C CA . GLU A 1 453 ? 8.014 11.484 -8.259 1.00 89.06 453 GLU A CA 1
ATOM 3514 C C . GLU A 1 453 ? 7.087 10.698 -9.184 1.00 89.06 453 GLU A C 1
ATOM 3516 O O . GLU A 1 453 ? 5.923 10.469 -8.875 1.00 89.06 453 GLU A O 1
ATOM 3521 N N . ASP A 1 454 ? 7.655 10.253 -10.302 1.00 91.25 454 ASP A N 1
ATOM 3522 C CA . ASP A 1 454 ? 7.042 9.332 -11.237 1.00 91.25 454 ASP A CA 1
ATOM 3523 C C . ASP A 1 454 ? 7.565 7.924 -10.943 1.00 91.25 454 ASP A C 1
ATOM 3525 O O . ASP A 1 454 ? 8.755 7.624 -11.097 1.00 91.25 454 ASP A O 1
ATOM 3529 N N . VAL A 1 455 ? 6.667 7.035 -10.521 1.00 94.62 455 VAL A N 1
ATOM 3530 C CA . VAL A 1 455 ? 7.017 5.644 -10.225 1.00 94.62 455 VAL A CA 1
ATOM 3531 C C . VAL A 1 455 ? 7.514 4.892 -11.464 1.00 94.62 455 VAL A C 1
ATOM 3533 O O . VAL A 1 455 ? 8.258 3.924 -11.329 1.00 94.62 455 VAL A O 1
ATOM 3536 N N . THR A 1 456 ? 7.167 5.327 -12.680 1.00 96.25 456 THR A N 1
ATOM 3537 C CA . THR A 1 456 ? 7.658 4.696 -13.911 1.00 96.25 456 THR A CA 1
ATOM 3538 C C . THR A 1 456 ? 9.128 5.021 -14.171 1.00 96.25 456 THR A C 1
ATOM 3540 O O . THR A 1 456 ? 9.845 4.155 -14.668 1.00 96.25 456 THR A O 1
ATOM 3543 N N . ALA A 1 457 ? 9.620 6.185 -13.725 1.00 96.75 457 ALA A N 1
ATOM 3544 C CA . ALA A 1 457 ? 11.053 6.493 -13.698 1.00 96.75 457 ALA A CA 1
ATOM 3545 C C . ALA A 1 457 ? 11.793 5.575 -12.712 1.00 96.75 457 ALA A C 1
ATOM 3547 O O . ALA A 1 457 ? 12.828 4.992 -13.037 1.00 96.75 457 ALA A O 1
ATOM 3548 N N . ALA A 1 458 ? 11.224 5.385 -11.515 1.00 98.00 458 ALA A N 1
ATOM 3549 C CA . ALA A 1 458 ? 11.772 4.465 -10.520 1.00 98.00 458 ALA A CA 1
ATOM 3550 C C . ALA A 1 458 ? 11.806 3.026 -11.054 1.00 98.00 458 ALA A C 1
ATOM 3552 O O . ALA A 1 458 ? 12.850 2.378 -11.019 1.00 98.00 458 ALA A O 1
ATOM 3553 N N . ALA A 1 459 ? 10.702 2.545 -11.629 1.00 98.25 459 ALA A N 1
ATOM 3554 C CA . ALA A 1 459 ? 10.624 1.222 -12.235 1.00 98.25 459 ALA A CA 1
ATOM 3555 C C . ALA A 1 459 ? 11.615 1.051 -13.395 1.00 98.25 459 ALA A C 1
ATOM 3557 O O . ALA A 1 459 ? 12.199 -0.021 -13.549 1.00 98.25 459 ALA A O 1
ATOM 3558 N N . ARG A 1 460 ? 11.851 2.106 -14.183 1.00 98.06 460 ARG A N 1
ATOM 3559 C CA . ARG A 1 460 ? 12.835 2.117 -15.268 1.00 98.06 460 ARG A CA 1
ATOM 3560 C C . ARG A 1 460 ? 14.264 1.916 -14.760 1.00 98.06 460 ARG A C 1
ATOM 3562 O O . ARG A 1 460 ? 14.989 1.070 -15.295 1.00 98.06 460 ARG A O 1
ATOM 3569 N N . ILE A 1 461 ? 14.648 2.621 -13.694 1.00 98.50 461 ILE A N 1
ATOM 3570 C CA . ILE A 1 461 ? 15.926 2.395 -13.004 1.00 98.50 461 ILE A CA 1
ATOM 3571 C C . ILE A 1 461 ? 15.979 0.966 -12.455 1.00 98.50 461 ILE A C 1
ATOM 3573 O O . ILE A 1 461 ? 16.947 0.259 -12.721 1.00 98.50 461 ILE A O 1
ATOM 3577 N N . ILE A 1 462 ? 14.924 0.499 -11.778 1.00 98.69 462 ILE A N 1
ATOM 3578 C CA . ILE A 1 462 ? 14.868 -0.853 -11.203 1.00 98.69 462 ILE A CA 1
ATOM 3579 C C . ILE A 1 462 ? 15.087 -1.926 -12.271 1.00 98.69 462 ILE A C 1
ATOM 3581 O O . ILE A 1 462 ? 15.984 -2.754 -12.123 1.00 98.69 462 ILE A O 1
ATOM 3585 N N . SER A 1 463 ? 14.332 -1.886 -13.374 1.00 98.12 463 SER A N 1
ATOM 3586 C CA . SER A 1 463 ? 14.478 -2.864 -14.458 1.00 98.12 463 SER A CA 1
ATOM 3587 C C . SER A 1 463 ? 15.883 -2.855 -15.054 1.00 98.12 463 SER A C 1
ATOM 3589 O O . SER A 1 463 ? 16.403 -3.902 -15.425 1.00 98.12 463 SER A O 1
ATOM 3591 N N . THR A 1 464 ? 16.522 -1.684 -15.100 1.00 98.31 464 THR A N 1
ATOM 3592 C CA . THR A 1 464 ? 17.869 -1.534 -15.654 1.00 98.31 464 THR A CA 1
ATOM 3593 C C . THR A 1 464 ? 18.940 -2.066 -14.710 1.00 98.31 464 THR A C 1
ATOM 3595 O O . THR A 1 464 ? 19.848 -2.765 -15.153 1.00 98.31 464 THR A O 1
ATOM 3598 N N . LEU A 1 465 ? 18.830 -1.783 -13.409 1.00 98.44 465 LEU A N 1
ATOM 3599 C CA . LEU A 1 465 ? 19.739 -2.319 -12.396 1.00 98.44 465 LEU A CA 1
ATOM 3600 C C . LEU A 1 465 ? 19.611 -3.841 -12.293 1.00 98.44 465 LEU A C 1
ATOM 3602 O O . LEU A 1 465 ? 20.620 -4.534 -12.197 1.00 98.44 465 LEU A O 1
ATOM 3606 N N . MET A 1 466 ? 18.389 -4.370 -12.377 1.00 98.00 466 MET A N 1
ATOM 3607 C CA . MET A 1 466 ? 18.142 -5.812 -12.387 1.00 98.00 466 MET A CA 1
ATOM 3608 C C . MET A 1 466 ? 18.636 -6.479 -13.673 1.00 98.00 466 MET A C 1
ATOM 3610 O O . MET A 1 466 ? 19.227 -7.552 -13.590 1.00 98.00 466 MET A O 1
ATOM 3614 N N . TYR A 1 467 ? 18.459 -5.845 -14.841 1.00 97.25 467 TYR A N 1
ATOM 3615 C CA . TYR A 1 467 ? 19.102 -6.264 -16.092 1.00 97.25 467 TYR A CA 1
ATOM 3616 C C . TYR A 1 467 ? 20.619 -6.313 -15.900 1.00 97.25 467 TYR A C 1
ATOM 3618 O O . TYR A 1 467 ? 21.192 -7.387 -15.970 1.00 97.25 467 TYR A O 1
ATOM 3626 N N . ALA A 1 468 ? 21.261 -5.218 -15.486 1.00 96.12 468 ALA A N 1
ATOM 3627 C CA . ALA A 1 468 ? 22.694 -5.173 -15.166 1.00 96.12 468 ALA A CA 1
ATOM 3628 C C . ALA A 1 468 ? 23.117 -6.083 -13.994 1.00 96.12 468 ALA A C 1
ATOM 3630 O O . ALA A 1 468 ? 24.294 -6.200 -13.674 1.00 96.12 468 ALA A O 1
ATOM 3631 N N . GLY A 1 469 ? 22.169 -6.736 -13.330 1.00 95.19 469 GLY A N 1
ATOM 3632 C CA . GLY A 1 469 ? 22.420 -7.798 -12.380 1.00 95.19 469 GLY A CA 1
ATOM 3633 C C . GLY A 1 469 ? 22.774 -7.388 -10.966 1.00 95.19 469 GLY A C 1
ATOM 3634 O O . GLY A 1 469 ? 23.370 -8.196 -10.255 1.00 95.19 469 GLY A O 1
ATOM 3635 N N . VAL A 1 470 ? 22.359 -6.192 -10.549 1.00 96.31 470 VAL A N 1
ATOM 3636 C CA . VAL A 1 470 ? 22.285 -5.829 -9.131 1.00 96.31 470 VAL A CA 1
ATOM 3637 C C . VAL A 1 470 ? 21.324 -6.791 -8.426 1.00 96.31 470 VAL A C 1
ATOM 3639 O O . VAL A 1 470 ? 20.177 -6.962 -8.841 1.00 96.31 470 VAL A O 1
ATOM 3642 N N . GLU A 1 471 ? 21.804 -7.461 -7.380 1.00 94.50 471 GLU A N 1
ATOM 3643 C CA . GLU A 1 471 ? 21.090 -8.569 -6.730 1.00 94.50 471 GLU A CA 1
ATOM 3644 C C . GLU A 1 471 ? 19.988 -8.091 -5.770 1.00 94.50 471 GLU A C 1
ATOM 3646 O O . GLU A 1 471 ? 19.001 -8.807 -5.533 1.00 94.50 471 GLU A O 1
ATOM 3651 N N . ASP A 1 472 ? 20.143 -6.882 -5.219 1.00 97.81 472 ASP A N 1
ATOM 3652 C CA . ASP A 1 472 ? 19.194 -6.288 -4.286 1.00 97.81 472 ASP A CA 1
ATOM 3653 C C . ASP A 1 472 ? 18.712 -4.899 -4.686 1.00 97.81 472 ASP A C 1
ATOM 3655 O O . ASP A 1 472 ? 19.229 -3.882 -4.242 1.00 97.81 472 ASP A O 1
ATOM 3659 N N . VAL A 1 473 ? 17.676 -4.881 -5.525 1.00 98.69 473 VAL A N 1
ATOM 3660 C CA . VAL A 1 473 ? 16.993 -3.663 -5.961 1.00 98.69 473 VAL A CA 1
ATOM 3661 C C . VAL A 1 473 ? 15.563 -3.673 -5.434 1.00 98.69 473 VAL A C 1
ATOM 3663 O O . VAL A 1 473 ? 14.822 -4.637 -5.645 1.00 98.69 473 VAL A O 1
ATOM 3666 N N . ARG A 1 474 ? 15.171 -2.602 -4.744 1.00 98.75 474 ARG A N 1
ATOM 3667 C CA . ARG A 1 474 ? 13.870 -2.473 -4.081 1.00 98.75 474 ARG A CA 1
ATOM 3668 C C . ARG A 1 474 ? 13.182 -1.163 -4.462 1.00 98.75 474 ARG A C 1
ATOM 3670 O O . ARG A 1 474 ? 13.843 -0.143 -4.633 1.00 98.75 474 ARG A O 1
ATOM 3677 N N . LEU A 1 475 ? 11.855 -1.177 -4.544 1.00 98.81 475 LEU A N 1
ATOM 3678 C CA . LEU A 1 475 ? 11.012 0.010 -4.713 1.00 98.81 475 LEU A CA 1
ATOM 3679 C C . LEU A 1 475 ? 10.463 0.455 -3.355 1.00 98.81 475 LEU A C 1
ATOM 3681 O O . LEU A 1 475 ? 9.861 -0.358 -2.651 1.00 98.81 475 LEU A O 1
ATOM 3685 N N . LEU A 1 476 ? 10.595 1.738 -3.007 1.00 98.62 476 LEU A N 1
ATOM 3686 C CA . LEU A 1 476 ? 9.827 2.320 -1.900 1.00 98.62 476 LEU A CA 1
ATOM 3687 C C . LEU A 1 476 ? 8.377 2.547 -2.344 1.00 98.62 476 LEU A C 1
ATOM 3689 O O . LEU A 1 476 ? 8.088 3.465 -3.114 1.00 98.62 476 LEU A O 1
ATOM 3693 N N . ASN A 1 477 ? 7.466 1.714 -1.844 1.00 97.56 477 ASN A N 1
ATOM 3694 C CA . ASN A 1 477 ? 6.048 1.780 -2.175 1.00 97.56 477 ASN A CA 1
ATOM 3695 C C . ASN A 1 477 ? 5.433 3.105 -1.689 1.00 97.56 477 ASN A C 1
ATOM 3697 O O . ASN A 1 477 ? 5.548 3.440 -0.509 1.00 97.56 477 ASN A O 1
ATOM 3701 N N . GLY A 1 478 ? 4.811 3.866 -2.595 1.00 94.69 478 GLY A N 1
ATOM 3702 C CA . GLY A 1 478 ? 4.281 5.211 -2.314 1.00 94.69 478 GLY A CA 1
ATOM 3703 C C . GLY A 1 478 ? 5.338 6.319 -2.199 1.00 94.69 478 GLY A C 1
ATOM 3704 O O . GLY A 1 478 ? 5.021 7.456 -1.844 1.00 94.69 478 GLY A O 1
ATOM 3705 N N . GLY A 1 479 ? 6.610 6.002 -2.472 1.00 95.69 479 GLY A N 1
ATOM 3706 C CA . GLY A 1 479 ? 7.701 6.965 -2.593 1.00 95.69 479 GLY A CA 1
ATOM 3707 C C . GLY A 1 479 ? 7.794 7.981 -1.448 1.00 95.69 479 GLY A C 1
ATOM 3708 O O . GLY A 1 479 ? 7.676 7.663 -0.261 1.00 95.69 479 GLY A O 1
ATOM 3709 N N . LYS A 1 480 ? 8.030 9.243 -1.821 1.00 94.81 480 LYS A N 1
ATOM 3710 C CA . LYS A 1 480 ? 8.206 10.354 -0.875 1.00 94.81 480 LYS A CA 1
ATOM 3711 C C . LYS A 1 480 ? 6.929 10.682 -0.097 1.00 94.81 480 LYS A C 1
ATOM 3713 O O . LYS A 1 480 ? 7.016 11.041 1.077 1.00 94.81 480 LYS A O 1
ATOM 3718 N N . THR A 1 481 ? 5.763 10.531 -0.725 1.00 93.31 481 THR A N 1
ATOM 3719 C CA . THR A 1 481 ? 4.462 10.756 -0.085 1.00 93.31 481 THR A CA 1
ATOM 3720 C C . THR A 1 481 ? 4.305 9.819 1.105 1.00 93.31 481 THR A C 1
ATOM 3722 O O . THR A 1 481 ? 4.185 10.293 2.236 1.00 93.31 481 THR A O 1
ATOM 3725 N N . ALA A 1 482 ? 4.451 8.507 0.890 1.00 94.06 482 ALA A N 1
ATOM 3726 C CA . ALA A 1 482 ? 4.376 7.510 1.956 1.00 94.06 482 ALA A CA 1
ATOM 3727 C C . ALA A 1 482 ? 5.415 7.751 3.064 1.00 94.06 482 ALA A C 1
ATOM 3729 O O . ALA A 1 482 ? 5.096 7.613 4.246 1.00 94.06 482 ALA A O 1
ATOM 3730 N N . TRP A 1 483 ? 6.639 8.164 2.711 1.00 96.75 483 TRP A N 1
ATOM 3731 C CA . TRP A 1 483 ? 7.677 8.514 3.689 1.00 96.75 483 TRP A CA 1
ATOM 3732 C C . TRP A 1 483 ? 7.231 9.618 4.653 1.00 96.75 483 TRP A C 1
ATOM 3734 O O . TRP A 1 483 ? 7.329 9.463 5.872 1.00 96.75 483 TRP A O 1
ATOM 3744 N N . THR A 1 484 ? 6.702 10.716 4.112 1.00 94.88 484 THR A N 1
ATOM 3745 C CA . THR A 1 484 ? 6.229 11.842 4.929 1.00 94.88 484 THR A CA 1
ATOM 3746 C C . THR A 1 484 ? 4.950 11.520 5.698 1.00 94.88 484 THR A C 1
ATOM 3748 O O . THR A 1 484 ? 4.839 11.911 6.859 1.00 94.88 484 THR A O 1
ATOM 3751 N N . THR A 1 485 ? 4.028 10.750 5.110 1.00 90.06 485 THR A N 1
ATOM 3752 C CA . THR A 1 485 ? 2.806 10.272 5.779 1.00 90.06 485 THR A CA 1
ATOM 3753 C C . THR A 1 485 ? 3.135 9.382 6.977 1.00 90.06 485 THR A C 1
ATOM 3755 O O . THR A 1 485 ? 2.493 9.488 8.017 1.00 90.06 485 THR A O 1
ATOM 3758 N N . ALA A 1 486 ? 4.194 8.573 6.886 1.00 92.06 486 ALA A N 1
ATOM 3759 C CA . ALA A 1 486 ? 4.706 7.783 8.006 1.00 92.06 486 ALA A CA 1
ATOM 3760 C C . ALA A 1 486 ? 5.406 8.626 9.098 1.00 92.06 486 ALA A C 1
ATOM 3762 O O . ALA A 1 486 ? 5.886 8.077 10.090 1.00 92.06 486 ALA A O 1
ATOM 3763 N N . GLY A 1 487 ? 5.476 9.952 8.939 1.00 94.31 487 GLY A N 1
ATOM 3764 C CA . GLY A 1 487 ? 6.039 10.880 9.920 1.00 94.31 487 GLY A CA 1
ATOM 3765 C C . GLY A 1 487 ? 7.562 11.015 9.872 1.00 94.31 487 GLY A C 1
ATOM 3766 O O . GLY A 1 487 ? 8.144 11.625 10.773 1.00 94.31 487 GLY A O 1
ATOM 3767 N N . PHE A 1 488 ? 8.226 10.472 8.847 1.00 97.25 488 PHE A N 1
ATOM 3768 C CA . PHE A 1 488 ? 9.670 10.616 8.688 1.00 97.25 488 PHE A CA 1
ATOM 3769 C C . PHE A 1 488 ? 10.038 11.943 8.013 1.00 97.25 488 PHE A C 1
ATOM 3771 O O . PHE A 1 488 ? 9.382 12.418 7.085 1.00 97.25 488 PHE A O 1
ATOM 3778 N N . SER A 1 489 ? 11.126 12.554 8.482 1.00 97.06 489 SER A N 1
ATOM 3779 C CA . SER A 1 489 ? 11.605 13.841 7.974 1.00 97.06 489 SER A CA 1
ATOM 3780 C C . SER A 1 489 ? 12.307 13.706 6.624 1.00 97.06 489 SER A C 1
ATOM 3782 O O . SER A 1 489 ? 12.998 12.721 6.363 1.00 97.06 489 SER A O 1
ATOM 3784 N N . LEU A 1 490 ? 12.197 14.748 5.802 1.00 97.56 490 LEU A N 1
ATOM 3785 C CA . LEU A 1 490 ? 13.010 14.923 4.599 1.00 97.56 490 LEU A CA 1
ATOM 3786 C C . LEU A 1 490 ? 14.317 15.668 4.915 1.00 97.56 490 LEU A C 1
ATOM 3788 O O . LEU A 1 490 ? 14.415 16.411 5.894 1.00 97.56 490 LEU A O 1
ATOM 3792 N N . SER A 1 491 ? 15.306 15.485 4.048 1.00 97.19 491 SER A N 1
ATOM 3793 C CA . SER A 1 491 ? 16.554 16.240 3.972 1.00 97.19 491 SER A CA 1
ATOM 3794 C C . SER A 1 491 ? 16.505 17.235 2.814 1.00 97.19 491 SER A C 1
ATOM 3796 O O . SER A 1 491 ? 15.877 16.982 1.793 1.00 97.19 491 SER A O 1
ATOM 3798 N N . THR A 1 492 ? 17.204 18.358 2.964 1.00 96.62 492 THR A N 1
ATOM 3799 C CA . THR A 1 492 ? 17.540 19.279 1.858 1.00 96.62 492 THR A CA 1
ATOM 3800 C C . THR A 1 492 ? 19.050 19.348 1.617 1.00 96.62 492 THR A C 1
ATOM 3802 O O . THR A 1 492 ? 19.507 20.048 0.717 1.00 96.62 492 THR A O 1
ATOM 3805 N N . GLU A 1 493 ? 19.835 18.617 2.413 1.00 94.25 493 GLU A N 1
ATOM 3806 C CA . GLU A 1 493 ? 21.283 18.528 2.259 1.00 94.25 493 GLU A CA 1
ATOM 3807 C C . GLU A 1 493 ? 21.603 17.633 1.058 1.00 94.25 493 GLU A C 1
ATOM 3809 O O . GLU A 1 493 ? 21.233 16.460 1.092 1.00 94.25 493 GLU A O 1
ATOM 3814 N N . PRO A 1 494 ? 22.283 18.140 0.015 1.00 84.38 494 PRO A N 1
ATOM 3815 C CA . PRO A 1 494 ? 22.534 17.364 -1.191 1.00 84.38 494 PRO A CA 1
ATOM 3816 C C . PRO A 1 494 ? 23.412 16.152 -0.873 1.00 84.38 494 PRO A C 1
ATOM 3818 O O . PRO A 1 494 ? 24.559 16.304 -0.436 1.00 84.38 494 PRO A O 1
ATOM 3821 N N . ALA A 1 495 ? 22.897 14.950 -1.131 1.00 89.19 495 ALA A N 1
ATOM 3822 C CA . ALA A 1 495 ? 23.701 13.742 -1.028 1.00 89.19 495 ALA A CA 1
ATOM 3823 C C . ALA A 1 495 ? 24.728 13.704 -2.167 1.00 89.19 495 ALA A C 1
ATOM 3825 O O . ALA A 1 495 ? 24.431 14.020 -3.320 1.00 89.19 495 ALA A O 1
ATOM 3826 N N . GLN A 1 496 ? 25.962 13.328 -1.842 1.00 84.62 496 GLN A N 1
ATOM 3827 C CA . GLN A 1 496 ? 27.011 13.122 -2.836 1.00 84.62 496 GLN A CA 1
ATOM 3828 C C . GLN A 1 496 ? 27.085 11.633 -3.159 1.00 84.62 496 GLN A C 1
ATOM 3830 O O . GLN A 1 496 ? 27.260 10.818 -2.253 1.00 84.62 496 GLN A O 1
ATOM 3835 N N . ARG A 1 497 ? 26.990 11.289 -4.446 1.00 87.62 497 ARG A N 1
ATOM 3836 C CA . ARG A 1 497 ? 27.268 9.932 -4.926 1.00 87.62 497 ARG A CA 1
ATOM 3837 C C . ARG A 1 497 ? 28.726 9.559 -4.627 1.00 87.62 497 ARG A C 1
ATOM 3839 O O . ARG A 1 497 ? 29.626 10.381 -4.812 1.00 87.62 497 ARG A O 1
ATOM 3846 N N . VAL A 1 498 ? 28.962 8.333 -4.162 1.00 91.25 498 VAL A N 1
ATOM 3847 C CA . VAL A 1 498 ? 30.311 7.784 -3.953 1.00 91.25 498 VAL A CA 1
ATOM 3848 C C . VAL A 1 498 ? 30.590 6.799 -5.080 1.00 91.25 498 VAL A C 1
ATOM 3850 O O . VAL A 1 498 ? 30.241 5.630 -4.983 1.00 91.25 498 VAL A O 1
ATOM 3853 N N . SER A 1 499 ? 31.175 7.288 -6.171 1.00 91.94 499 SER A N 1
ATOM 3854 C CA . SER A 1 499 ? 31.437 6.477 -7.363 1.00 91.94 499 SER A CA 1
ATOM 3855 C C . SER A 1 499 ? 32.417 5.332 -7.096 1.00 91.94 499 SER A C 1
ATOM 3857 O O . SER A 1 499 ? 33.392 5.488 -6.356 1.00 91.94 499 SER A O 1
ATOM 3859 N N . LEU A 1 500 ? 32.182 4.206 -7.765 1.00 92.06 500 LEU A N 1
ATOM 3860 C CA . LEU A 1 500 ? 33.020 3.011 -7.740 1.00 92.06 500 LEU A CA 1
ATOM 3861 C C . LEU A 1 500 ? 33.913 2.951 -8.987 1.00 92.06 500 LEU A C 1
ATOM 3863 O O . LEU A 1 500 ? 33.598 3.540 -10.021 1.00 92.06 500 LEU A O 1
ATOM 3867 N N . GLU A 1 501 ? 35.045 2.251 -8.884 1.00 88.12 501 GLU A N 1
ATOM 3868 C CA . GLU A 1 501 ? 35.983 2.079 -10.007 1.00 88.12 501 GLU A CA 1
ATOM 3869 C C . GLU A 1 501 ? 35.407 1.163 -11.096 1.00 88.12 501 GLU A C 1
ATOM 3871 O O . GLU A 1 501 ? 35.580 1.426 -12.286 1.00 88.12 501 GLU A O 1
ATOM 3876 N N . GLU A 1 502 ? 34.693 0.112 -10.692 1.00 87.69 502 GLU A N 1
ATOM 3877 C CA . GLU A 1 502 ? 34.057 -0.855 -11.580 1.00 87.69 502 GLU A CA 1
ATOM 3878 C C . GLU A 1 502 ? 32.805 -1.462 -10.930 1.00 87.69 502 GLU A C 1
ATOM 3880 O O . GLU A 1 502 ? 32.656 -1.440 -9.711 1.00 87.69 502 GLU A O 1
ATOM 3885 N N . PHE A 1 503 ? 31.894 -1.986 -11.755 1.00 88.38 503 PHE A N 1
ATOM 3886 C CA . PHE A 1 503 ? 30.602 -2.530 -11.314 1.00 88.38 503 PHE A CA 1
ATOM 3887 C C . PHE A 1 503 ? 30.700 -3.911 -10.638 1.00 88.38 503 PHE A C 1
ATOM 3889 O O . PHE A 1 503 ? 29.846 -4.262 -9.829 1.00 88.38 503 PHE A O 1
ATOM 3896 N N . ASP A 1 504 ? 31.704 -4.721 -10.984 1.00 83.88 504 ASP A N 1
ATOM 3897 C CA . ASP A 1 504 ? 31.897 -6.069 -10.426 1.00 83.88 504 ASP A CA 1
ATOM 3898 C C . ASP A 1 504 ? 33.405 -6.385 -10.315 1.00 83.88 504 ASP A C 1
ATOM 3900 O O . ASP A 1 504 ? 33.989 -6.925 -11.261 1.00 83.88 504 ASP A O 1
ATOM 3904 N N . PRO A 1 505 ? 34.066 -5.993 -9.205 1.00 69.25 505 PRO A N 1
ATOM 3905 C CA . PRO A 1 505 ? 35.525 -6.054 -9.076 1.00 69.25 505 PRO A CA 1
ATOM 3906 C C . PRO A 1 505 ? 36.149 -7.452 -8.860 1.00 69.25 505 PRO A C 1
ATOM 3908 O O . PRO A 1 505 ? 37.376 -7.568 -8.765 1.00 69.25 505 PRO A O 1
ATOM 3911 N N . ASP A 1 506 ? 35.372 -8.549 -8.815 1.00 58.72 506 ASP A N 1
ATOM 3912 C CA . ASP A 1 506 ? 35.874 -9.865 -8.377 1.00 58.72 506 ASP A CA 1
ATOM 3913 C C . ASP A 1 506 ? 35.986 -10.981 -9.461 1.00 58.72 506 ASP A C 1
ATOM 3915 O O . ASP A 1 506 ? 35.046 -11.692 -9.807 1.00 58.72 506 ASP A O 1
ATOM 3919 N N . THR A 1 507 ? 37.252 -11.299 -9.796 1.00 50.16 507 THR A N 1
ATOM 3920 C CA . THR A 1 507 ? 37.846 -12.585 -10.275 1.00 50.16 507 THR A CA 1
ATOM 3921 C C . THR A 1 507 ? 37.721 -13.024 -11.764 1.00 50.16 507 THR A C 1
ATOM 3923 O O . THR A 1 507 ? 36.625 -13.189 -12.299 1.00 50.16 507 THR A O 1
ATOM 3926 N N . PRO A 1 508 ? 38.842 -13.417 -12.431 1.00 46.09 508 PRO A N 1
ATOM 3927 C CA . PRO A 1 508 ? 38.834 -13.991 -13.784 1.00 46.09 508 PRO A CA 1
ATOM 3928 C C . PRO A 1 508 ? 38.015 -15.290 -13.891 1.00 46.09 508 PRO A C 1
ATOM 3930 O O . PRO A 1 508 ? 38.374 -16.308 -13.294 1.00 46.09 508 PRO A O 1
ATOM 3933 N N . GLY A 1 509 ? 36.966 -15.281 -14.721 1.00 47.22 509 GLY A N 1
ATOM 3934 C CA . GLY A 1 509 ? 36.184 -16.474 -15.080 1.00 47.22 509 GLY A CA 1
ATOM 3935 C C . GLY A 1 509 ? 34.737 -16.524 -14.569 1.00 47.22 509 GLY A C 1
ATOM 3936 O O . GLY A 1 509 ? 34.091 -17.555 -14.757 1.00 47.22 509 GLY A O 1
ATOM 3937 N N . ARG A 1 510 ? 34.209 -15.448 -13.968 1.00 49.16 510 ARG A N 1
ATOM 3938 C CA . ARG A 1 510 ? 32.765 -15.240 -13.736 1.00 49.16 510 ARG A CA 1
ATOM 3939 C C . ARG A 1 510 ? 32.243 -14.024 -14.514 1.00 49.16 510 ARG A C 1
ATOM 3941 O O . ARG A 1 510 ? 33.020 -13.206 -14.988 1.00 49.16 510 ARG A O 1
ATOM 3948 N N . THR A 1 511 ? 30.933 -14.028 -14.743 1.00 50.44 511 THR A N 1
ATOM 3949 C CA . THR A 1 511 ? 30.165 -13.178 -15.666 1.00 50.44 511 THR A CA 1
ATOM 3950 C C . THR A 1 511 ? 29.875 -11.795 -15.075 1.00 50.44 511 THR A C 1
ATOM 3952 O O . THR A 1 511 ? 29.291 -11.739 -13.996 1.00 50.44 511 THR A O 1
ATOM 3955 N N . THR A 1 512 ? 30.183 -10.720 -15.809 1.00 61.72 512 THR A N 1
ATOM 3956 C CA . THR A 1 512 ? 29.653 -9.360 -15.582 1.00 61.72 512 THR A CA 1
ATOM 3957 C C . THR A 1 512 ? 28.137 -9.414 -15.785 1.00 61.72 512 THR A C 1
ATOM 3959 O O . THR A 1 512 ? 27.702 -9.534 -16.929 1.00 61.72 512 THR A O 1
ATOM 3962 N N . ALA A 1 513 ? 27.340 -9.518 -14.720 1.00 60.66 513 ALA A N 1
ATOM 3963 C CA . ALA A 1 513 ? 25.933 -9.924 -14.845 1.00 60.66 513 ALA A CA 1
ATOM 3964 C C . ALA A 1 513 ? 25.100 -8.916 -15.664 1.00 60.66 513 ALA A C 1
ATOM 3966 O O . ALA A 1 513 ? 25.350 -7.725 -15.574 1.00 60.66 513 ALA A O 1
ATOM 3967 N N . ILE A 1 514 ? 24.190 -9.422 -16.514 1.00 81.94 514 ILE A N 1
ATOM 3968 C CA . ILE A 1 514 ? 23.391 -8.654 -17.503 1.00 81.94 514 ILE A CA 1
ATOM 3969 C C . ILE A 1 514 ? 22.002 -9.278 -17.791 1.00 81.94 514 ILE A C 1
ATOM 3971 O O . ILE A 1 514 ? 21.220 -8.697 -18.522 1.00 81.94 514 ILE A O 1
ATOM 3975 N N . TYR A 1 515 ? 21.656 -10.440 -17.232 1.00 92.50 515 TYR A N 1
ATOM 3976 C CA . TYR A 1 515 ? 20.306 -11.041 -17.320 1.00 92.50 515 TYR A CA 1
ATOM 3977 C C . TYR A 1 515 ? 19.496 -10.698 -18.595 1.00 92.50 515 TYR A C 1
ATOM 3979 O O . TYR A 1 515 ? 18.444 -10.051 -18.513 1.00 92.50 515 TYR A O 1
ATOM 3987 N N . PRO A 1 516 ? 19.999 -11.073 -19.792 1.00 91.25 516 PRO A N 1
ATOM 3988 C CA . PRO A 1 516 ? 19.395 -10.681 -21.063 1.00 91.25 516 PRO A CA 1
ATOM 3989 C C . PRO A 1 516 ? 17.943 -11.147 -21.200 1.00 91.25 516 PRO A C 1
ATOM 3991 O O . PRO A 1 516 ? 17.190 -10.555 -21.958 1.00 91.25 516 PRO A O 1
ATOM 3994 N N . GLU A 1 517 ? 17.522 -12.161 -20.446 1.00 94.00 517 GLU A N 1
ATOM 3995 C CA . GLU A 1 517 ? 16.131 -12.597 -20.332 1.00 94.00 517 GLU A CA 1
ATOM 3996 C C . GLU A 1 517 ? 15.160 -11.506 -19.843 1.00 94.00 517 GLU A C 1
ATOM 3998 O O . GLU A 1 517 ? 13.982 -11.564 -20.183 1.00 94.00 517 GLU A O 1
ATOM 4003 N N . TYR A 1 518 ? 15.624 -10.494 -19.102 1.00 96.38 518 TYR A N 1
ATOM 4004 C CA . TYR A 1 518 ? 14.787 -9.378 -18.644 1.00 96.38 518 TYR A CA 1
ATOM 4005 C C . TYR A 1 518 ? 14.537 -8.322 -19.721 1.00 96.38 518 TYR A C 1
ATOM 4007 O O . TYR A 1 518 ? 13.680 -7.455 -19.540 1.00 96.38 518 TYR A O 1
ATOM 4015 N N . LYS A 1 519 ? 15.233 -8.402 -20.858 1.00 95.00 519 LYS A N 1
ATOM 4016 C CA . LYS A 1 519 ? 15.088 -7.474 -21.977 1.00 95.00 519 LYS A CA 1
ATOM 4017 C C . LYS A 1 519 ? 14.695 -8.231 -23.242 1.00 95.00 519 LYS A C 1
ATOM 4019 O O . LYS A 1 519 ? 15.271 -9.253 -23.593 1.00 95.00 519 LYS A O 1
ATOM 4024 N N . SER A 1 520 ? 13.717 -7.712 -23.971 1.00 93.75 520 SER A N 1
ATOM 4025 C CA . SER A 1 520 ? 13.418 -8.176 -25.327 1.00 93.75 520 SER A CA 1
ATOM 4026 C C . SER A 1 520 ? 13.795 -7.118 -26.350 1.00 93.75 520 SER A C 1
ATOM 4028 O O . SER A 1 520 ? 13.849 -5.932 -26.042 1.00 93.75 520 SER A O 1
ATOM 4030 N N . GLU A 1 521 ? 14.068 -7.560 -27.575 1.00 89.69 521 GLU A N 1
ATOM 4031 C CA . GLU A 1 521 ? 14.459 -6.700 -28.692 1.00 89.69 521 GLU A CA 1
ATOM 4032 C C . GLU A 1 521 ? 13.622 -7.021 -29.934 1.00 89.69 521 GLU A C 1
ATOM 4034 O O . GLU A 1 521 ? 12.973 -8.070 -30.015 1.00 89.69 521 GLU A O 1
ATOM 4039 N N . ILE A 1 522 ? 13.677 -6.134 -30.931 1.00 88.25 522 ILE A N 1
ATOM 4040 C CA . ILE A 1 522 ? 12.914 -6.232 -32.183 1.00 88.25 522 ILE A CA 1
ATOM 4041 C C . ILE A 1 522 ? 12.925 -7.635 -32.818 1.00 88.25 522 ILE A C 1
ATOM 4043 O O . ILE A 1 522 ? 11.850 -8.076 -33.229 1.00 88.25 522 ILE A O 1
ATOM 4047 N N . PRO A 1 523 ? 14.062 -8.364 -32.925 1.00 88.94 523 PRO A N 1
ATOM 4048 C CA . PRO A 1 523 ? 14.058 -9.694 -33.532 1.00 88.94 523 PRO A CA 1
ATOM 4049 C C . PRO A 1 523 ? 13.103 -10.667 -32.835 1.00 88.94 523 PRO A C 1
ATOM 4051 O O . PRO A 1 523 ? 12.291 -11.295 -33.507 1.00 88.94 523 PRO A O 1
ATOM 4054 N N . HIS A 1 524 ? 13.136 -10.721 -31.501 1.00 90.56 524 HIS A N 1
ATOM 4055 C CA . HIS A 1 524 ? 12.251 -11.587 -30.725 1.00 90.56 524 HIS A CA 1
ATOM 4056 C C . HIS A 1 524 ? 10.786 -11.173 -30.891 1.00 90.56 524 HIS A C 1
ATOM 4058 O O . HIS A 1 524 ? 9.937 -12.005 -31.191 1.00 90.56 524 HIS A O 1
ATOM 4064 N N . VAL A 1 525 ? 10.486 -9.873 -30.793 1.00 90.94 525 VAL A N 1
ATOM 4065 C CA . VAL A 1 525 ? 9.116 -9.361 -30.974 1.00 90.94 525 VAL A CA 1
ATOM 4066 C C . VAL A 1 525 ? 8.563 -9.730 -32.356 1.00 90.94 525 VAL A C 1
ATOM 4068 O O . VAL A 1 525 ? 7.406 -10.124 -32.472 1.00 90.94 525 VAL A O 1
ATOM 4071 N N . ARG A 1 526 ? 9.388 -9.677 -33.410 1.00 88.25 526 ARG A N 1
ATOM 4072 C CA . ARG A 1 526 ? 8.985 -10.112 -34.758 1.00 88.25 526 ARG A CA 1
ATOM 4073 C C . ARG A 1 526 ? 8.723 -11.608 -34.846 1.00 88.25 526 ARG A C 1
ATOM 4075 O O . ARG A 1 526 ? 7.770 -11.990 -35.515 1.00 88.25 526 ARG A O 1
ATOM 4082 N N . GLU A 1 527 ? 9.526 -12.442 -34.192 1.00 87.00 527 GLU A N 1
ATOM 4083 C CA . GLU A 1 527 ? 9.281 -13.889 -34.134 1.00 87.00 527 GLU A CA 1
ATOM 4084 C C . GLU A 1 527 ? 7.929 -14.198 -33.470 1.00 87.00 527 GLU A C 1
ATOM 4086 O O . GLU A 1 527 ? 7.184 -15.043 -33.966 1.00 87.00 527 GLU A O 1
ATOM 4091 N N . VAL A 1 528 ? 7.562 -13.468 -32.410 1.00 87.44 528 VAL A N 1
ATOM 4092 C CA . VAL A 1 528 ? 6.238 -13.592 -31.773 1.00 87.44 528 VAL A CA 1
ATOM 4093 C C . VAL A 1 528 ? 5.123 -13.157 -32.728 1.00 87.44 528 VAL A C 1
ATOM 4095 O O . VAL A 1 528 ? 4.178 -13.909 -32.961 1.00 87.44 528 VAL A O 1
ATOM 4098 N N . VAL A 1 529 ? 5.249 -11.978 -33.347 1.00 85.81 529 VAL A N 1
ATOM 4099 C CA . VAL A 1 529 ? 4.244 -11.435 -34.285 1.00 85.81 529 VAL A CA 1
ATOM 4100 C C . VAL A 1 529 ? 4.061 -12.327 -35.520 1.00 85.81 529 VAL A C 1
ATOM 4102 O O . VAL A 1 529 ? 2.940 -12.512 -35.992 1.00 85.81 529 VAL A O 1
ATOM 4105 N N . ASN A 1 530 ? 5.140 -12.919 -36.033 1.00 84.12 530 ASN A N 1
ATOM 4106 C CA . ASN A 1 530 ? 5.096 -13.838 -37.173 1.00 84.12 530 ASN A CA 1
ATOM 4107 C C . ASN A 1 530 ? 4.540 -15.226 -36.809 1.00 84.12 530 ASN A C 1
ATOM 4109 O O . ASN A 1 530 ? 4.293 -16.038 -37.704 1.00 84.12 530 ASN A O 1
ATOM 4113 N N . GLY A 1 531 ? 4.333 -15.506 -35.518 1.00 81.56 531 GLY A N 1
ATOM 4114 C CA . GLY A 1 531 ? 3.908 -16.812 -35.019 1.00 81.56 531 GLY A CA 1
ATOM 4115 C C . GLY A 1 531 ? 5.015 -17.871 -35.032 1.00 81.56 531 GLY A C 1
ATOM 4116 O O . GLY A 1 531 ? 4.708 -19.060 -34.941 1.00 81.56 531 GLY A O 1
ATOM 4117 N N . ASP A 1 532 ? 6.282 -17.459 -35.146 1.00 82.62 532 ASP A N 1
ATOM 4118 C CA . ASP A 1 532 ? 7.450 -18.337 -35.018 1.00 82.62 532 ASP A CA 1
ATOM 4119 C C . ASP A 1 532 ? 7.689 -18.728 -33.546 1.00 82.62 532 ASP A C 1
ATOM 4121 O O . ASP A 1 532 ? 8.132 -19.844 -33.262 1.00 82.62 532 ASP A O 1
ATOM 4125 N N . VAL A 1 533 ? 7.328 -17.838 -32.612 1.00 89.06 533 VAL A N 1
ATOM 4126 C CA . VAL A 1 533 ? 7.269 -18.081 -31.161 1.00 89.06 533 VAL A CA 1
ATOM 4127 C C . VAL A 1 533 ? 5.810 -17.994 -30.712 1.00 89.06 533 VAL A C 1
ATOM 4129 O O . VAL A 1 533 ? 5.177 -16.949 -30.830 1.00 89.06 533 VAL A O 1
ATOM 4132 N N . THR A 1 534 ? 5.255 -19.102 -30.216 1.00 90.81 534 THR A N 1
ATOM 4133 C CA . THR A 1 534 ? 3.810 -19.225 -29.922 1.00 90.81 534 THR A CA 1
ATOM 4134 C C . THR A 1 534 ? 3.463 -19.220 -28.435 1.00 90.81 534 THR A C 1
ATOM 4136 O O . THR A 1 534 ? 2.290 -19.179 -28.076 1.00 90.81 534 THR A O 1
ATOM 4139 N N . ASP A 1 535 ? 4.465 -19.335 -27.570 1.00 94.00 535 ASP A N 1
ATOM 4140 C CA . ASP A 1 535 ? 4.363 -19.355 -26.109 1.00 94.00 535 ASP A CA 1
ATOM 4141 C C . ASP A 1 535 ? 4.733 -18.007 -25.466 1.00 94.00 535 ASP A C 1
ATOM 4143 O O . ASP A 1 535 ? 4.832 -17.913 -24.244 1.00 94.00 535 ASP A O 1
ATOM 4147 N N . ALA A 1 536 ? 4.869 -16.952 -26.274 1.00 95.50 536 ALA A N 1
ATOM 4148 C CA . ALA A 1 536 ? 5.085 -15.584 -25.822 1.00 95.50 536 ALA A CA 1
ATOM 4149 C C . ALA A 1 536 ? 3.906 -14.668 -26.186 1.00 95.50 536 ALA A C 1
ATOM 4151 O O . ALA A 1 536 ? 3.179 -14.913 -27.150 1.00 95.50 536 ALA A O 1
ATOM 4152 N N . VAL A 1 537 ? 3.724 -13.601 -25.409 1.00 96.31 537 VAL A N 1
ATOM 4153 C CA . VAL A 1 537 ? 2.714 -12.561 -25.633 1.00 96.31 537 VAL A CA 1
ATOM 4154 C C . VAL A 1 537 ? 3.374 -11.196 -25.526 1.00 96.31 537 VAL A C 1
ATOM 4156 O O . VAL A 1 537 ? 4.088 -10.915 -24.563 1.00 96.31 537 VAL A O 1
ATOM 4159 N N . ILE A 1 538 ? 3.101 -10.336 -26.506 1.00 97.31 538 ILE A N 1
ATOM 4160 C CA . ILE A 1 538 ? 3.486 -8.926 -26.458 1.00 97.31 538 ILE A CA 1
ATOM 4161 C C . ILE A 1 538 ? 2.407 -8.164 -25.689 1.00 97.31 538 ILE A C 1
ATOM 4163 O O . ILE A 1 538 ? 1.233 -8.217 -26.057 1.00 97.31 538 ILE A O 1
ATOM 4167 N N . VAL A 1 539 ? 2.792 -7.478 -24.615 1.00 98.38 539 VAL A N 1
ATOM 4168 C CA . VAL A 1 539 ? 1.860 -6.799 -23.703 1.00 98.38 539 VAL A CA 1
ATOM 4169 C C . VAL A 1 539 ? 1.992 -5.288 -23.854 1.00 98.38 539 VAL A C 1
ATOM 4171 O O . VAL A 1 539 ? 3.042 -4.725 -23.555 1.00 98.38 539 VAL A O 1
ATOM 4174 N N . ASP A 1 540 ? 0.930 -4.632 -24.320 1.00 97.62 540 ASP A N 1
ATOM 4175 C CA . ASP A 1 540 ? 0.884 -3.187 -24.554 1.00 97.62 540 ASP A CA 1
ATOM 4176 C C . ASP A 1 540 ? 0.466 -2.441 -23.281 1.00 97.62 540 ASP A C 1
ATOM 4178 O O . ASP A 1 540 ? -0.689 -2.508 -22.858 1.00 97.62 540 ASP A O 1
ATOM 4182 N N . VAL A 1 541 ? 1.416 -1.725 -22.682 1.00 97.88 541 VAL A N 1
ATOM 4183 C CA . VAL A 1 541 ? 1.261 -0.930 -21.454 1.00 97.88 541 VAL A CA 1
ATOM 4184 C C . VAL A 1 541 ? 1.159 0.553 -21.817 1.00 97.88 541 VAL A C 1
ATOM 4186 O O . VAL A 1 541 ? 1.925 1.406 -21.354 1.00 97.88 541 VAL A O 1
ATOM 4189 N N . ARG A 1 542 ? 0.245 0.865 -22.738 1.00 96.38 542 ARG A N 1
ATOM 4190 C CA . ARG A 1 542 ? -0.092 2.233 -23.144 1.00 96.38 542 ARG A CA 1
ATOM 4191 C C . ARG A 1 542 ? -1.553 2.546 -22.854 1.00 96.38 542 ARG A C 1
ATOM 4193 O O . ARG A 1 542 ? -2.346 1.646 -22.589 1.00 96.38 542 ARG A O 1
ATOM 4200 N N . SER A 1 543 ? -1.924 3.825 -22.896 1.00 94.88 543 SER A N 1
ATOM 4201 C CA . SER A 1 543 ? -3.326 4.217 -22.722 1.00 94.88 543 SER A CA 1
ATOM 4202 C C . SER A 1 543 ? -4.211 3.567 -23.792 1.00 94.88 543 SER A C 1
ATOM 4204 O O . SER A 1 543 ? -3.754 3.242 -24.891 1.00 94.88 543 SER A O 1
ATOM 4206 N N . MET A 1 544 ? -5.503 3.413 -23.500 1.00 92.38 544 MET A N 1
ATOM 4207 C CA . MET A 1 544 ? -6.448 2.806 -24.445 1.00 92.38 544 MET A CA 1
ATOM 4208 C C . MET A 1 544 ? -6.489 3.550 -25.794 1.00 92.38 544 MET A C 1
ATOM 4210 O O . MET A 1 544 ? -6.650 2.934 -26.846 1.00 92.38 544 MET A O 1
ATOM 4214 N N . ASP A 1 545 ? -6.305 4.873 -25.804 1.00 91.69 545 ASP A N 1
ATOM 4215 C CA . ASP A 1 545 ? -6.272 5.643 -27.051 1.00 91.69 545 ASP A CA 1
ATOM 4216 C C . ASP A 1 545 ? -4.992 5.400 -27.872 1.00 91.69 545 ASP A C 1
ATOM 4218 O O . ASP A 1 545 ? -5.065 5.386 -29.103 1.00 91.69 545 ASP A O 1
ATOM 4222 N N . GLU A 1 546 ? -3.844 5.156 -27.236 1.00 92.94 546 GLU A N 1
ATOM 4223 C CA . GLU A 1 546 ? -2.623 4.705 -27.924 1.00 92.94 546 GLU A CA 1
ATOM 4224 C C . GLU A 1 546 ? -2.789 3.274 -28.466 1.00 92.94 546 GLU A C 1
ATOM 4226 O O . GLU A 1 546 ? -2.480 3.015 -29.630 1.00 92.94 546 GLU A O 1
ATOM 4231 N N . TYR A 1 547 ? -3.342 2.357 -27.660 1.00 91.62 547 TYR A N 1
ATOM 4232 C CA . TYR A 1 547 ? -3.591 0.958 -28.040 1.00 91.62 547 TYR A CA 1
ATOM 4233 C C . TYR A 1 547 ? -4.529 0.827 -29.252 1.00 91.62 547 TYR A C 1
ATOM 4235 O O . TYR A 1 547 ? -4.319 0.007 -30.151 1.00 91.62 547 TYR A O 1
ATOM 4243 N N . LEU A 1 548 ? -5.558 1.675 -29.315 1.00 89.19 548 LEU A N 1
ATOM 4244 C CA . LEU A 1 548 ? -6.507 1.739 -30.429 1.00 89.19 548 LEU A CA 1
ATOM 4245 C C . LEU A 1 548 ? -5.997 2.568 -31.620 1.00 89.19 548 LEU A C 1
ATOM 4247 O O . LEU A 1 548 ? -6.754 2.788 -32.565 1.00 89.19 548 LEU A O 1
ATOM 4251 N N . GLY A 1 549 ? -4.753 3.063 -31.581 1.00 86.62 549 GLY A N 1
ATOM 4252 C CA . GLY A 1 549 ? -4.154 3.850 -32.662 1.00 86.62 549 GLY A CA 1
ATOM 4253 C C . GLY A 1 549 ? -4.836 5.199 -32.908 1.00 86.62 549 GLY A C 1
ATOM 4254 O O . GLY A 1 549 ? -4.818 5.701 -34.028 1.00 86.62 549 GLY A O 1
ATOM 4255 N N . LYS A 1 550 ? -5.476 5.785 -31.888 1.00 86.62 550 LYS A N 1
ATOM 4256 C CA . LYS A 1 550 ? -6.111 7.112 -31.978 1.00 86.62 550 LYS A CA 1
ATOM 4257 C C . LYS A 1 550 ? -5.143 8.256 -31.679 1.00 86.62 550 LYS A C 1
ATOM 4259 O O . LYS A 1 550 ? -5.467 9.401 -31.991 1.00 86.62 550 LYS A O 1
ATOM 4264 N N . SER A 1 551 ? -4.010 7.970 -31.034 1.00 81.44 551 SER A N 1
ATOM 4265 C CA . SER A 1 551 ? -2.960 8.958 -30.780 1.00 81.44 551 SER A CA 1
ATOM 4266 C C . SER A 1 551 ? -1.562 8.343 -30.647 1.00 81.44 551 SER A C 1
ATOM 4268 O O . SER A 1 551 ? -1.396 7.267 -30.075 1.00 81.44 551 SER A O 1
ATOM 4270 N N . ALA A 1 552 ? -0.562 9.088 -31.114 1.00 78.00 552 ALA A N 1
ATOM 4271 C CA . ALA A 1 552 ? 0.850 9.018 -30.763 1.00 78.00 552 ALA A CA 1
ATOM 4272 C C . ALA A 1 552 ? 1.227 10.375 -30.149 1.00 78.00 552 ALA A C 1
ATOM 4274 O O . ALA A 1 552 ? 1.630 11.313 -30.837 1.00 78.00 552 ALA A O 1
ATOM 4275 N N . PRO A 1 553 ? 1.032 10.530 -28.837 1.00 80.19 553 PRO A N 1
ATOM 4276 C CA . PRO A 1 553 ? 1.104 11.828 -28.165 1.00 80.19 553 PRO A CA 1
ATOM 4277 C C . PRO A 1 553 ? 2.540 12.334 -27.961 1.00 80.19 553 PRO A C 1
ATOM 4279 O O . PRO A 1 553 ? 2.753 13.439 -27.462 1.00 80.19 553 PRO A O 1
ATOM 4282 N N . TYR A 1 554 ? 3.528 11.536 -28.357 1.00 82.94 554 TYR A N 1
ATOM 4283 C CA . TYR A 1 554 ? 4.945 11.840 -28.262 1.00 82.94 554 TYR A CA 1
ATOM 4284 C C . TYR A 1 554 ? 5.410 12.579 -29.514 1.00 82.94 554 TYR A C 1
ATOM 4286 O O . TYR A 1 554 ? 5.406 12.017 -30.603 1.00 82.94 554 TYR A O 1
ATOM 4294 N N . GLY A 1 555 ? 5.889 13.817 -29.366 1.00 80.81 555 GLY A N 1
ATOM 4295 C CA . GLY A 1 555 ? 6.347 14.630 -30.504 1.00 80.81 555 GLY A CA 1
ATOM 4296 C C . GLY A 1 555 ? 7.526 14.044 -31.301 1.00 80.81 555 GLY A C 1
ATOM 4297 O O . GLY A 1 555 ? 7.821 14.534 -32.386 1.00 80.81 555 GLY A O 1
ATOM 4298 N N . TYR A 1 556 ? 8.191 13.015 -30.770 1.00 80.31 556 TYR A N 1
ATOM 4299 C CA . TYR A 1 556 ? 9.295 12.289 -31.403 1.00 80.31 556 TYR A CA 1
ATOM 4300 C C . TYR A 1 556 ? 8.885 10.923 -31.982 1.00 80.31 556 TYR A C 1
ATOM 4302 O O . TYR A 1 556 ? 9.681 10.323 -32.700 1.00 80.31 556 TYR A O 1
ATOM 4310 N N . ILE A 1 557 ? 7.664 10.435 -31.714 1.00 84.12 557 ILE A N 1
ATOM 4311 C CA . ILE A 1 557 ? 7.144 9.190 -32.298 1.00 84.12 557 ILE A CA 1
ATOM 4312 C C . ILE A 1 557 ? 6.220 9.554 -33.467 1.00 84.12 557 ILE A C 1
ATOM 4314 O O . ILE A 1 557 ? 5.154 10.125 -33.249 1.00 84.12 557 ILE A O 1
ATOM 4318 N N . PRO A 1 558 ? 6.595 9.237 -34.717 1.00 75.31 558 PRO A N 1
ATOM 4319 C CA . PRO A 1 558 ? 5.938 9.810 -35.890 1.00 75.31 558 PRO A CA 1
ATOM 4320 C C . PRO A 1 558 ? 4.629 9.120 -36.303 1.00 75.31 558 PRO A C 1
ATOM 4322 O O . PRO A 1 558 ? 3.983 9.590 -37.239 1.00 75.31 558 PRO A O 1
ATOM 4325 N N . THR A 1 559 ? 4.248 7.996 -35.684 1.00 81.69 559 THR A N 1
ATOM 4326 C CA . THR A 1 559 ? 3.088 7.209 -36.136 1.00 81.69 559 THR A CA 1
ATOM 4327 C C . THR A 1 559 ? 2.216 6.703 -34.996 1.00 81.69 559 THR A C 1
ATOM 4329 O O . THR A 1 559 ? 2.714 6.304 -33.941 1.00 81.69 559 THR A O 1
ATOM 4332 N N . ASP A 1 560 ? 0.910 6.677 -35.260 1.00 85.06 560 ASP A N 1
ATOM 4333 C CA . ASP A 1 560 ? -0.112 6.068 -34.413 1.00 85.06 560 ASP A CA 1
ATOM 4334 C C . ASP A 1 560 ? -0.239 4.569 -34.729 1.00 85.06 560 ASP A C 1
ATOM 4336 O O . ASP A 1 560 ? -0.081 4.150 -35.880 1.00 85.06 560 ASP A O 1
ATOM 4340 N N . GLY A 1 561 ? -0.566 3.755 -33.724 1.00 86.50 561 GLY A N 1
ATOM 4341 C CA . GLY A 1 561 ? -0.816 2.324 -33.901 1.00 86.50 561 GLY A CA 1
ATOM 4342 C C . GLY A 1 561 ? -0.371 1.483 -32.709 1.00 86.50 561 GLY A C 1
ATOM 4343 O O . GLY A 1 561 ? -0.022 2.008 -31.650 1.00 86.50 561 GLY A O 1
ATOM 4344 N N . ARG A 1 562 ? -0.386 0.163 -32.898 1.00 89.25 562 ARG A N 1
ATOM 4345 C CA . ARG A 1 562 ? 0.096 -0.848 -31.947 1.00 89.25 562 ARG A CA 1
ATOM 4346 C C . ARG A 1 562 ? 0.834 -1.968 -32.674 1.00 89.25 562 ARG A C 1
ATOM 4348 O O . ARG A 1 562 ? 0.656 -2.147 -33.882 1.00 89.25 562 ARG A O 1
ATOM 4355 N N . ILE A 1 563 ? 1.626 -2.732 -31.928 1.00 90.12 563 ILE A N 1
ATOM 4356 C CA . ILE A 1 563 ? 2.242 -3.964 -32.426 1.00 90.12 563 ILE A CA 1
ATOM 4357 C C . ILE A 1 563 ? 1.119 -4.989 -32.701 1.00 90.12 563 ILE A C 1
ATOM 4359 O O . ILE A 1 563 ? 0.253 -5.174 -31.841 1.00 90.12 563 ILE A O 1
ATOM 4363 N N . PRO A 1 564 ? 1.076 -5.641 -33.879 1.00 86.25 564 PRO A N 1
ATOM 4364 C CA . PRO A 1 564 ? 0.023 -6.596 -34.217 1.00 86.25 564 PRO A CA 1
ATOM 4365 C C . PRO A 1 564 ? -0.045 -7.754 -33.220 1.00 86.25 564 PRO A C 1
ATOM 4367 O O . PRO A 1 564 ? 0.983 -8.315 -32.845 1.00 86.25 564 PRO A O 1
ATOM 4370 N N . GLY A 1 565 ? -1.258 -8.124 -32.805 1.00 85.94 565 GLY A N 1
ATOM 4371 C CA . GLY A 1 565 ? -1.475 -9.212 -31.846 1.00 85.94 565 GLY A CA 1
ATOM 4372 C C . GLY A 1 565 ? -1.050 -8.904 -30.405 1.00 85.94 565 GLY A C 1
ATOM 4373 O O . GLY A 1 565 ? -1.134 -9.795 -29.560 1.00 85.94 565 GLY A O 1
ATOM 4374 N N . ALA A 1 566 ? -0.609 -7.676 -30.105 1.00 92.69 566 ALA A N 1
ATOM 4375 C CA . ALA A 1 566 ? -0.342 -7.271 -28.734 1.00 92.69 566 ALA A CA 1
ATOM 4376 C C . ALA A 1 566 ? -1.637 -7.198 -27.911 1.00 92.69 566 ALA A C 1
ATOM 4378 O O . ALA A 1 566 ? -2.654 -6.671 -28.368 1.00 92.69 566 ALA A O 1
ATOM 4379 N N . VAL A 1 567 ? -1.571 -7.683 -26.675 1.00 95.62 567 VAL A N 1
ATOM 4380 C CA . VAL A 1 567 ? -2.685 -7.677 -25.720 1.00 95.62 567 VAL A CA 1
ATOM 4381 C C . VAL A 1 567 ? -2.557 -6.460 -24.816 1.00 95.62 567 VAL A C 1
ATOM 4383 O O . VAL A 1 567 ? -1.468 -6.177 -24.314 1.00 95.62 567 VAL A O 1
ATOM 4386 N N . TRP A 1 568 ? -3.655 -5.738 -24.594 1.00 96.75 568 TRP A N 1
ATOM 4387 C CA . TRP A 1 568 ? -3.637 -4.584 -23.700 1.00 96.75 568 TRP A CA 1
ATOM 4388 C C . TRP A 1 568 ? -3.446 -5.016 -22.243 1.00 96.75 568 TRP A C 1
ATOM 4390 O O . TRP A 1 568 ? -4.210 -5.816 -21.700 1.00 96.75 568 TRP A O 1
ATOM 4400 N N . GLY A 1 569 ? -2.401 -4.485 -21.615 1.00 96.50 569 GLY A N 1
ATOM 4401 C CA . GLY A 1 569 ? -1.941 -4.899 -20.298 1.00 96.50 569 GLY A CA 1
ATOM 4402 C C . GLY A 1 569 ? -2.365 -3.992 -19.155 1.00 96.50 569 GLY A C 1
ATOM 4403 O O . GLY A 1 569 ? -1.787 -4.157 -18.093 1.00 96.50 569 GLY A O 1
ATOM 4404 N N . LEU A 1 570 ? -3.321 -3.072 -19.337 1.00 96.25 570 LEU A N 1
ATOM 4405 C CA . LEU A 1 570 ? -3.555 -1.892 -18.479 1.00 96.25 570 LEU A CA 1
ATOM 4406 C C . LEU A 1 570 ? -2.482 -0.808 -18.642 1.00 96.25 570 LEU A C 1
ATOM 4408 O O . LEU A 1 570 ? -1.383 -1.080 -19.127 1.00 96.25 570 LEU A O 1
ATOM 4412 N N . ALA A 1 571 ? -2.792 0.418 -18.213 1.00 94.06 571 ALA A N 1
ATOM 4413 C CA . ALA A 1 571 ? -1.818 1.492 -18.028 1.00 94.06 571 ALA A CA 1
ATOM 4414 C C . ALA A 1 571 ? -2.433 2.608 -17.169 1.00 94.06 571 ALA A C 1
ATOM 4416 O O . ALA A 1 571 ? -2.391 2.568 -15.942 1.00 94.06 571 ALA A O 1
ATOM 4417 N N . GLY A 1 572 ? -3.006 3.597 -17.843 1.00 91.56 572 GLY A N 1
ATOM 4418 C CA . GLY A 1 572 ? -3.636 4.761 -17.264 1.00 91.56 572 GLY A CA 1
ATOM 4419 C C . GLY A 1 572 ? -4.465 5.498 -18.306 1.00 91.56 572 GLY A C 1
ATOM 4420 O O . GLY A 1 572 ? -4.514 5.128 -19.489 1.00 91.56 572 GLY A O 1
ATOM 4421 N N . SER A 1 573 ? -5.118 6.569 -17.866 1.00 89.75 573 SER A N 1
ATOM 4422 C CA . SER A 1 573 ? -5.995 7.386 -18.711 1.00 89.75 573 SER A CA 1
ATOM 4423 C C . SER A 1 573 ? -5.241 8.146 -19.810 1.00 89.75 573 SER A C 1
ATOM 4425 O O . SER A 1 573 ? -5.838 8.568 -20.805 1.00 89.75 573 SER A O 1
ATOM 4427 N N . SER A 1 574 ? -3.925 8.311 -19.651 1.00 89.38 574 SER A N 1
ATOM 4428 C CA . SER A 1 574 ? -3.073 9.090 -20.538 1.00 89.38 574 SER A CA 1
ATOM 4429 C C . SER A 1 574 ? -1.675 8.465 -20.705 1.00 89.38 574 SER A C 1
ATOM 4431 O O . SER A 1 574 ? -1.326 7.499 -20.028 1.00 89.38 574 SER A O 1
ATOM 4433 N N . PRO A 1 575 ? -0.824 9.027 -21.578 1.00 86.06 575 PRO A N 1
ATOM 4434 C CA . PRO A 1 575 ? 0.549 8.559 -21.795 1.00 86.06 575 PRO A CA 1
ATOM 4435 C C . PRO A 1 575 ? 1.499 8.791 -20.618 1.00 86.06 575 PRO A C 1
ATOM 4437 O O . PRO A 1 575 ? 2.633 8.312 -20.646 1.00 86.06 575 PRO A O 1
ATOM 4440 N N . TRP A 1 576 ? 1.043 9.566 -19.634 1.00 88.69 576 TRP A N 1
ATOM 4441 C CA . TRP A 1 576 ? 1.826 10.106 -18.524 1.00 88.69 576 TRP A CA 1
ATOM 4442 C C . TRP A 1 576 ? 1.323 9.612 -17.167 1.00 88.69 576 TRP A C 1
ATOM 4444 O O . TRP A 1 576 ? 1.790 10.081 -16.137 1.00 88.69 576 TRP A O 1
ATOM 4454 N N . THR A 1 577 ? 0.321 8.734 -17.160 1.00 90.75 577 THR A N 1
ATOM 4455 C CA . THR A 1 577 ? -0.360 8.290 -15.946 1.00 90.75 577 THR A CA 1
ATOM 4456 C C . THR A 1 577 ? -0.467 6.769 -15.916 1.00 90.75 577 THR A C 1
ATOM 4458 O O . THR A 1 577 ? -0.402 6.112 -16.957 1.00 90.75 577 THR A O 1
ATOM 4461 N N . MET A 1 578 ? -0.576 6.217 -14.706 1.00 94.31 578 MET A N 1
ATOM 4462 C CA . MET A 1 578 ? -0.576 4.776 -14.437 1.00 94.31 578 MET A CA 1
ATOM 4463 C C . MET A 1 578 ? -1.669 4.385 -13.427 1.00 94.31 578 MET A C 1
ATOM 4465 O O . MET A 1 578 ? -1.443 3.525 -12.586 1.00 94.31 578 MET A O 1
ATOM 4469 N N . GLU A 1 579 ? -2.850 5.012 -13.478 1.00 92.69 579 GLU A N 1
ATOM 4470 C CA . GLU A 1 579 ? -3.935 4.835 -12.488 1.00 92.69 579 GLU A CA 1
ATOM 4471 C C . GLU A 1 579 ? -4.455 3.383 -12.385 1.00 92.69 579 GLU A C 1
ATOM 4473 O O . GLU A 1 579 ? -5.042 2.983 -11.376 1.00 92.69 579 GLU A O 1
ATOM 4478 N N . ASP A 1 580 ? -4.217 2.551 -13.404 1.00 93.56 580 ASP A N 1
ATOM 4479 C CA . ASP A 1 580 ? -4.534 1.124 -13.312 1.00 93.56 580 ASP A CA 1
ATOM 4480 C C . ASP A 1 580 ? -3.530 0.356 -12.429 1.00 93.56 580 ASP A C 1
ATOM 4482 O O . ASP A 1 580 ? -3.858 -0.721 -11.943 1.00 93.56 580 ASP A O 1
ATOM 4486 N N . TYR A 1 581 ? -2.331 0.903 -12.199 1.00 95.12 581 TYR A N 1
ATOM 4487 C CA . TYR A 1 581 ? -1.219 0.294 -11.455 1.00 95.12 581 TYR A CA 1
ATOM 4488 C C . TYR A 1 581 ? -0.818 1.047 -10.184 1.00 95.12 581 TYR A C 1
ATOM 4490 O O . TYR A 1 581 ? -0.120 0.486 -9.338 1.00 95.12 581 TYR A O 1
ATOM 4498 N N . THR A 1 582 ? -1.204 2.307 -10.043 1.00 92.44 582 THR A N 1
ATOM 4499 C CA . THR A 1 582 ? -0.882 3.149 -8.889 1.00 92.44 582 THR A CA 1
ATOM 4500 C C . THR A 1 582 ? -2.148 3.721 -8.305 1.00 92.44 582 THR A C 1
ATOM 4502 O O . THR A 1 582 ? -3.021 4.160 -9.052 1.00 92.44 582 THR A O 1
ATOM 4505 N N . ASP A 1 583 ? -2.214 3.762 -6.986 1.00 88.31 583 ASP A N 1
ATOM 4506 C CA . ASP A 1 583 ? -3.272 4.470 -6.302 1.00 88.31 583 ASP A CA 1
ATOM 4507 C C . ASP A 1 583 ? -3.065 5.984 -6.405 1.00 88.31 583 ASP A C 1
ATOM 4509 O O . ASP A 1 583 ? -1.960 6.494 -6.204 1.00 88.31 583 ASP A O 1
ATOM 4513 N N . ASP A 1 584 ? -4.121 6.710 -6.751 1.00 79.88 584 ASP A N 1
ATOM 4514 C CA . ASP A 1 584 ? -4.061 8.152 -6.967 1.00 79.88 584 ASP A CA 1
ATOM 4515 C C . ASP A 1 584 ? -4.070 8.962 -5.659 1.00 79.88 584 ASP A C 1
ATOM 4517 O O . ASP A 1 584 ? -3.664 10.126 -5.674 1.00 79.88 584 ASP A O 1
ATOM 4521 N N . GLN A 1 585 ? -4.474 8.362 -4.531 1.00 77.88 585 GLN A N 1
ATOM 4522 C CA . GLN A 1 585 ? -4.536 9.036 -3.233 1.00 77.88 585 GLN A CA 1
ATOM 4523 C C . GLN A 1 585 ? -3.195 9.035 -2.515 1.00 77.88 585 GLN A C 1
ATOM 4525 O O . GLN A 1 585 ? -2.769 10.067 -1.991 1.00 77.88 585 GLN A O 1
ATOM 4530 N N . ASP A 1 586 ? -2.530 7.882 -2.458 1.00 84.31 586 ASP A N 1
ATOM 4531 C CA . ASP A 1 586 ? -1.304 7.728 -1.669 1.00 84.31 586 ASP A CA 1
ATOM 4532 C C . ASP A 1 586 ? -0.091 7.247 -2.463 1.00 84.31 586 ASP A C 1
ATOM 4534 O O . ASP A 1 586 ? 0.986 7.053 -1.890 1.00 84.31 586 ASP A O 1
ATOM 4538 N N . THR A 1 587 ? -0.227 7.151 -3.789 1.00 88.62 587 THR A N 1
ATOM 4539 C CA . THR A 1 587 ? 0.835 6.813 -4.747 1.00 88.62 587 THR A CA 1
ATOM 4540 C C . THR A 1 587 ? 1.415 5.407 -4.582 1.00 88.62 587 THR A C 1
ATOM 4542 O O . THR A 1 587 ? 2.422 5.084 -5.222 1.00 88.62 587 THR A O 1
ATOM 4545 N N . THR A 1 588 ? 0.826 4.551 -3.734 1.00 93.06 588 THR A N 1
ATOM 4546 C CA . THR A 1 588 ? 1.280 3.163 -3.624 1.00 93.06 588 THR A CA 1
ATOM 4547 C C . THR A 1 588 ? 0.885 2.356 -4.855 1.00 93.06 588 THR A C 1
ATOM 4549 O O . THR A 1 588 ? 0.029 2.732 -5.655 1.00 93.06 588 THR A O 1
ATOM 4552 N N . LEU A 1 589 ? 1.560 1.229 -5.042 1.00 95.12 589 LEU A N 1
ATOM 4553 C CA . LEU A 1 589 ? 1.164 0.216 -6.003 1.00 95.12 589 LEU A CA 1
ATOM 4554 C C . LEU A 1 589 ? -0.199 -0.369 -5.610 1.00 95.12 589 LEU A C 1
ATOM 4556 O O . LEU A 1 589 ? -0.415 -0.713 -4.446 1.00 95.12 589 LEU A O 1
ATOM 4560 N N . ARG A 1 590 ? -1.101 -0.503 -6.588 1.00 92.50 590 ARG A N 1
ATOM 4561 C CA . ARG A 1 590 ? -2.390 -1.183 -6.413 1.00 92.50 590 ARG A CA 1
ATOM 4562 C C . ARG A 1 590 ? -2.213 -2.663 -6.078 1.00 92.50 590 ARG A C 1
ATOM 4564 O O . ARG A 1 590 ? -1.156 -3.259 -6.297 1.00 92.50 590 ARG A O 1
ATOM 4571 N N . SER A 1 591 ? -3.275 -3.262 -5.541 1.00 91.88 591 SER A N 1
ATOM 4572 C CA . SER A 1 591 ? -3.262 -4.666 -5.135 1.00 91.88 591 SER A CA 1
ATOM 4573 C C . SER A 1 591 ? -2.882 -5.573 -6.304 1.00 91.88 591 SER A C 1
ATOM 4575 O O . SER A 1 591 ? -3.507 -5.566 -7.366 1.00 91.88 591 SER A O 1
ATOM 4577 N N . TYR A 1 592 ? -1.861 -6.403 -6.096 1.00 94.75 592 TYR A N 1
ATOM 4578 C CA . TYR A 1 592 ? -1.375 -7.300 -7.138 1.00 94.75 592 TYR A CA 1
ATOM 4579 C C . TYR A 1 592 ? -2.423 -8.353 -7.537 1.00 94.75 592 TYR A C 1
ATOM 4581 O O . TYR A 1 592 ? -2.398 -8.821 -8.673 1.00 94.75 592 TYR A O 1
ATOM 4589 N N . GLU A 1 593 ? -3.359 -8.712 -6.648 1.00 92.75 593 GLU A N 1
ATOM 4590 C CA . GLU A 1 593 ? -4.443 -9.651 -6.969 1.00 92.75 593 GLU A CA 1
ATOM 4591 C C . GLU A 1 593 ? -5.428 -9.052 -7.986 1.00 92.75 593 GLU A C 1
ATOM 4593 O O . GLU A 1 593 ? -5.956 -9.776 -8.832 1.00 92.75 593 GLU A O 1
ATOM 4598 N N . GLU A 1 594 ? -5.626 -7.730 -7.987 1.00 90.31 594 GLU A N 1
ATOM 4599 C CA . GLU A 1 594 ? -6.454 -7.040 -8.986 1.00 90.31 594 GLU A CA 1
ATOM 4600 C C . GLU A 1 594 ? -5.792 -7.079 -10.363 1.00 90.31 594 GLU A C 1
ATOM 4602 O O . GLU A 1 594 ? -6.416 -7.479 -11.351 1.00 90.31 594 GLU A O 1
ATOM 4607 N N . ILE A 1 595 ? -4.499 -6.741 -10.409 1.00 94.62 595 ILE A N 1
ATOM 4608 C CA . ILE A 1 595 ? -3.690 -6.773 -11.633 1.00 94.62 595 ILE A CA 1
ATOM 4609 C C . ILE A 1 595 ? -3.641 -8.196 -12.192 1.00 94.62 595 ILE A C 1
ATOM 4611 O O . ILE A 1 595 ? -3.944 -8.417 -13.364 1.00 94.62 595 ILE A O 1
ATOM 4615 N N . LYS A 1 596 ? -3.340 -9.183 -11.342 1.00 95.25 596 LYS A N 1
ATOM 4616 C CA . LYS A 1 596 ? -3.322 -10.612 -11.681 1.00 95.25 596 LYS A CA 1
ATOM 4617 C C . LYS A 1 596 ? -4.670 -11.083 -12.212 1.00 95.25 596 LYS A C 1
ATOM 4619 O O . LYS A 1 596 ? -4.711 -11.756 -13.239 1.00 95.25 596 LYS A O 1
ATOM 4624 N N . THR A 1 597 ? -5.771 -10.716 -11.556 1.00 92.94 597 THR A N 1
ATOM 4625 C CA . THR A 1 597 ? -7.128 -11.081 -11.991 1.00 92.94 597 THR A CA 1
ATOM 4626 C C . THR A 1 597 ? -7.422 -10.531 -13.383 1.00 92.94 597 THR A C 1
ATOM 4628 O O . THR A 1 597 ? -7.877 -11.276 -14.259 1.00 92.94 597 THR A O 1
ATOM 4631 N N . PHE A 1 598 ? -7.110 -9.255 -13.627 1.00 94.94 598 PHE A N 1
ATOM 4632 C CA . PHE A 1 598 ? -7.283 -8.653 -14.945 1.00 94.94 598 PHE A CA 1
ATOM 4633 C C . PHE A 1 598 ? -6.386 -9.326 -15.993 1.00 94.94 598 PHE A C 1
ATOM 4635 O O . PHE A 1 598 ? -6.886 -9.781 -17.022 1.00 94.94 598 PHE A O 1
ATOM 4642 N N . TRP A 1 599 ? -5.089 -9.468 -15.731 1.00 97.44 599 TRP A N 1
ATOM 4643 C CA . TRP A 1 599 ? -4.135 -10.108 -16.639 1.00 97.44 599 TRP A CA 1
ATOM 4644 C C . TRP A 1 599 ? -4.544 -11.533 -17.014 1.00 97.44 599 TRP A C 1
ATOM 4646 O O . TRP A 1 599 ? -4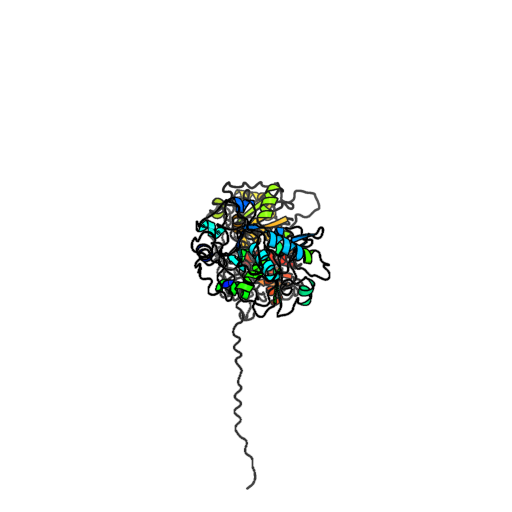.601 -11.863 -18.199 1.00 97.44 599 TRP A O 1
ATOM 4656 N N . VAL A 1 600 ? -4.923 -12.364 -16.041 1.00 96.50 600 VAL A N 1
ATOM 4657 C CA . VAL A 1 600 ? -5.418 -13.724 -16.299 1.00 96.50 600 VAL A CA 1
ATOM 4658 C C . VAL A 1 600 ? -6.671 -13.695 -17.181 1.00 96.50 600 VAL A C 1
ATOM 4660 O O . VAL A 1 600 ? -6.786 -14.522 -18.087 1.00 96.50 600 VAL A O 1
ATOM 4663 N N . SER A 1 601 ? -7.573 -12.721 -16.993 1.00 95.75 601 SER A N 1
ATOM 4664 C CA . SER A 1 601 ? -8.759 -12.553 -17.852 1.00 95.75 601 SER A CA 1
ATOM 4665 C C . SER A 1 601 ? -8.413 -12.222 -19.312 1.00 95.75 601 SER A C 1
ATOM 4667 O O . SER A 1 601 ? -9.153 -12.611 -20.214 1.00 95.75 601 SER A O 1
ATOM 4669 N N . GLN A 1 602 ? -7.268 -11.570 -19.545 1.00 95.06 602 GLN A N 1
ATOM 4670 C CA . GLN A 1 602 ? -6.715 -11.281 -20.874 1.00 95.06 602 GLN A CA 1
ATOM 4671 C C . GLN A 1 602 ? -5.821 -12.417 -21.412 1.00 95.06 602 GLN A C 1
ATOM 4673 O O . GLN A 1 602 ? -5.269 -12.329 -22.506 1.00 95.06 602 GLN A O 1
ATOM 4678 N N . GLY A 1 603 ? -5.652 -13.506 -20.655 1.00 95.44 603 GLY A N 1
ATOM 4679 C CA . GLY A 1 603 ? -4.753 -14.604 -21.009 1.00 95.44 603 GLY A CA 1
ATOM 4680 C C . GLY A 1 603 ? -3.265 -14.289 -20.807 1.00 95.44 603 GLY A C 1
ATOM 4681 O O . GLY A 1 603 ? -2.426 -14.980 -21.386 1.00 95.44 603 GLY A O 1
ATOM 4682 N N . LEU A 1 604 ? -2.931 -13.275 -20.007 1.00 97.19 604 LEU A N 1
ATOM 4683 C CA . LEU A 1 604 ? -1.573 -12.936 -19.575 1.00 97.19 604 LEU A CA 1
ATOM 4684 C C . LEU A 1 604 ? -1.220 -13.761 -18.327 1.00 97.19 604 LEU A C 1
ATOM 4686 O O . LEU A 1 604 ? -1.370 -13.330 -17.183 1.00 97.19 604 LEU A O 1
ATOM 4690 N N . THR A 1 605 ? -0.823 -15.007 -18.560 1.00 96.88 605 THR A N 1
ATOM 4691 C CA . THR A 1 605 ? -0.655 -16.040 -17.531 1.00 96.88 605 THR A CA 1
ATOM 4692 C C . THR A 1 605 ? 0.816 -16.449 -17.368 1.00 96.88 605 THR A C 1
ATOM 4694 O O . THR A 1 605 ? 1.592 -16.331 -18.318 1.00 96.88 605 THR A O 1
ATOM 4697 N N . PRO A 1 606 ? 1.229 -16.946 -16.184 1.00 96.25 606 PRO A N 1
ATOM 4698 C CA . PRO A 1 606 ? 2.637 -17.236 -15.879 1.00 96.25 606 PRO A CA 1
ATOM 4699 C C . PRO A 1 606 ? 3.234 -18.427 -16.653 1.00 96.25 606 PRO A C 1
ATOM 4701 O O . PRO A 1 606 ? 4.433 -18.674 -16.563 1.00 96.25 606 PRO A O 1
ATOM 4704 N N . ASP A 1 607 ? 2.432 -19.190 -17.399 1.00 96.69 607 ASP A N 1
ATOM 4705 C CA . ASP A 1 607 ? 2.912 -20.243 -18.304 1.00 96.69 607 ASP A CA 1
ATOM 4706 C C . ASP A 1 607 ? 3.455 -19.704 -19.639 1.00 96.69 607 ASP A C 1
ATOM 4708 O O . ASP A 1 607 ? 4.064 -20.465 -20.391 1.00 96.69 607 ASP A O 1
ATOM 4712 N N . LYS A 1 608 ? 3.264 -18.411 -19.924 1.00 96.81 608 LYS A N 1
ATOM 4713 C CA . LYS A 1 608 ? 3.740 -17.740 -21.138 1.00 96.81 608 LYS A CA 1
ATOM 4714 C C . LYS A 1 608 ? 4.935 -16.842 -20.841 1.00 96.81 608 LYS A C 1
ATOM 4716 O O . LYS A 1 608 ? 5.108 -16.377 -19.716 1.00 96.81 608 LYS A O 1
ATOM 4721 N N . HIS A 1 609 ? 5.723 -16.541 -21.869 1.00 98.00 609 HIS A N 1
ATOM 4722 C CA . HIS A 1 609 ? 6.675 -15.435 -21.823 1.00 98.00 609 HIS A CA 1
ATOM 4723 C C . HIS A 1 609 ? 5.939 -14.114 -22.080 1.00 98.00 609 HIS A C 1
ATOM 4725 O O . HIS A 1 609 ? 5.442 -13.878 -23.179 1.00 98.00 609 HIS A O 1
ATOM 4731 N N . LEU A 1 610 ? 5.838 -13.250 -21.069 1.00 98.38 610 LEU A N 1
ATOM 4732 C CA . LEU A 1 610 ? 5.224 -11.926 -21.209 1.00 98.38 610 LEU A CA 1
ATOM 4733 C C . LEU A 1 610 ? 6.298 -10.870 -21.509 1.00 98.38 610 LEU A C 1
ATOM 4735 O O . LEU A 1 610 ? 7.149 -10.596 -20.663 1.00 98.38 610 LEU A O 1
ATOM 4739 N N . SER A 1 611 ? 6.249 -10.272 -22.700 1.00 98.12 611 SER A N 1
ATOM 4740 C CA . SER A 1 611 ? 7.142 -9.182 -23.110 1.00 98.12 611 SER A CA 1
ATOM 4741 C C . SER A 1 611 ? 6.379 -7.858 -23.099 1.00 98.12 611 SER A C 1
ATOM 4743 O O . SER A 1 611 ? 5.606 -7.570 -24.016 1.00 98.12 611 SER A O 1
ATOM 4745 N N . PHE A 1 612 ? 6.590 -7.049 -22.063 1.00 98.56 612 PHE A N 1
ATOM 4746 C CA . PHE A 1 612 ? 5.900 -5.773 -21.855 1.00 98.56 612 PHE A CA 1
ATOM 4747 C C . PHE A 1 612 ? 6.523 -4.660 -22.690 1.00 98.56 612 PHE A C 1
ATOM 4749 O O . PHE A 1 612 ? 7.741 -4.580 -22.789 1.00 98.56 612 PHE A O 1
ATOM 4756 N N . TYR A 1 613 ? 5.713 -3.771 -23.260 1.00 98.12 613 TYR A N 1
ATOM 4757 C CA . TYR A 1 613 ? 6.205 -2.605 -23.992 1.00 98.12 613 TYR A CA 1
ATOM 4758 C C . TYR A 1 613 ? 5.286 -1.397 -23.823 1.00 98.12 613 TYR A C 1
ATOM 4760 O O . TYR A 1 613 ? 4.101 -1.534 -23.525 1.00 98.12 613 TYR A O 1
ATOM 4768 N N . CYS A 1 614 ? 5.828 -0.198 -24.019 1.00 96.06 614 CYS A N 1
ATOM 4769 C CA . CYS A 1 614 ? 5.031 1.020 -24.137 1.00 96.06 614 CYS A CA 1
ATOM 4770 C C . CYS A 1 614 ? 5.575 1.907 -25.267 1.00 96.06 614 CYS A C 1
ATOM 4772 O O . CYS A 1 614 ? 5.938 1.394 -26.321 1.00 96.06 614 CYS A O 1
ATOM 4774 N N . GLY A 1 615 ? 5.627 3.230 -25.099 1.00 93.94 615 GLY A N 1
ATOM 4775 C CA . GLY A 1 615 ? 6.320 4.105 -26.050 1.00 93.94 615 GLY A CA 1
ATOM 4776 C C . GLY A 1 615 ? 7.819 3.795 -26.129 1.00 93.94 615 GLY A C 1
ATOM 4777 O O . GLY A 1 615 ? 8.312 3.483 -27.209 1.00 93.94 615 GLY A O 1
ATOM 4778 N N . THR A 1 616 ? 8.496 3.863 -24.976 1.00 93.38 616 THR A N 1
ATOM 4779 C CA . THR A 1 616 ? 9.969 3.856 -24.831 1.00 93.38 616 THR A CA 1
ATOM 4780 C C . THR A 1 616 ? 10.458 3.145 -23.554 1.00 93.38 616 THR A C 1
ATOM 4782 O O . THR A 1 616 ? 11.522 3.450 -23.029 1.00 93.38 616 THR A O 1
ATOM 4785 N N . GLY A 1 617 ? 9.645 2.261 -22.970 1.00 94.69 617 GLY A N 1
ATOM 4786 C CA . GLY A 1 617 ? 10.092 1.366 -21.895 1.00 94.69 617 GLY A CA 1
ATOM 4787 C C . GLY A 1 617 ? 9.740 1.761 -20.454 1.00 94.69 617 GLY A C 1
ATOM 4788 O O . GLY A 1 617 ? 9.807 0.900 -19.586 1.00 94.69 617 GLY A O 1
ATOM 4789 N N . TRP A 1 618 ? 9.316 2.999 -20.163 1.00 96.50 618 TRP A N 1
ATOM 4790 C CA . TRP A 1 618 ? 9.045 3.458 -18.782 1.00 96.50 618 TRP A CA 1
ATOM 4791 C C . TRP A 1 618 ? 7.836 2.769 -18.133 1.00 96.50 618 TRP A C 1
ATOM 4793 O O . TRP A 1 618 ? 7.961 2.049 -17.144 1.00 96.50 618 TRP A O 1
ATOM 4803 N N . ARG A 1 619 ? 6.641 2.947 -18.715 1.00 97.44 619 ARG A N 1
ATOM 4804 C CA . ARG A 1 619 ? 5.398 2.323 -18.216 1.00 97.44 619 ARG A CA 1
ATOM 4805 C C . ARG A 1 619 ? 5.489 0.795 -18.197 1.00 97.44 619 ARG A C 1
ATOM 4807 O O . ARG A 1 619 ? 5.037 0.157 -17.250 1.00 97.44 619 ARG A O 1
ATOM 4814 N N . SER A 1 620 ? 6.121 0.210 -19.216 1.00 98.00 620 SER A N 1
ATOM 4815 C CA . SER A 1 620 ? 6.301 -1.235 -19.302 1.00 98.00 620 SER A CA 1
ATOM 4816 C C . SER A 1 620 ? 7.316 -1.778 -18.304 1.00 98.00 620 SER A C 1
ATOM 4818 O O . SER A 1 620 ? 7.119 -2.898 -17.848 1.00 98.00 620 SER A O 1
ATOM 4820 N N . SER A 1 621 ? 8.315 -0.998 -17.869 1.00 98.38 621 SER A N 1
ATOM 4821 C CA . SER A 1 621 ? 9.168 -1.373 -16.732 1.00 98.38 621 SER A CA 1
ATOM 4822 C C . SER A 1 621 ? 8.362 -1.549 -15.441 1.00 98.38 621 SER A C 1
ATOM 4824 O O . SER A 1 621 ? 8.648 -2.470 -14.680 1.00 98.38 621 SER A O 1
ATOM 4826 N N . LEU A 1 622 ? 7.332 -0.726 -15.193 1.00 98.06 622 LEU A N 1
ATOM 4827 C CA . LEU A 1 622 ? 6.470 -0.890 -14.014 1.00 98.06 622 LEU A CA 1
ATOM 4828 C C . LEU A 1 622 ? 5.615 -2.160 -14.103 1.00 98.06 622 LEU A C 1
ATOM 4830 O O . LEU A 1 622 ? 5.588 -2.944 -13.157 1.00 98.06 622 LEU A O 1
ATOM 4834 N N . ALA A 1 623 ? 4.965 -2.402 -15.244 1.00 98.31 623 ALA A N 1
ATOM 4835 C CA . ALA A 1 623 ? 4.202 -3.634 -15.459 1.00 98.31 623 ALA A CA 1
ATOM 4836 C C . ALA A 1 623 ? 5.101 -4.883 -15.394 1.00 98.31 623 ALA A C 1
ATOM 4838 O O . ALA A 1 623 ? 4.765 -5.862 -14.733 1.00 98.31 623 ALA A O 1
ATOM 4839 N N . TRP A 1 624 ? 6.290 -4.833 -15.997 1.00 98.56 624 TRP A N 1
ATOM 4840 C CA . TRP A 1 624 ? 7.297 -5.886 -15.873 1.00 98.56 624 TRP A CA 1
ATOM 4841 C C . TRP A 1 624 ? 7.674 -6.132 -14.407 1.00 98.56 624 TRP A C 1
ATOM 4843 O O . TRP A 1 624 ? 7.728 -7.285 -13.978 1.00 98.56 624 TRP A O 1
ATOM 4853 N N . PHE A 1 625 ? 7.859 -5.070 -13.616 1.00 98.56 625 PHE A N 1
ATOM 4854 C CA . PHE A 1 625 ? 8.177 -5.195 -12.196 1.00 98.56 625 PHE A CA 1
ATOM 4855 C C . PHE A 1 625 ? 7.029 -5.835 -11.408 1.00 98.56 625 PHE A C 1
ATOM 4857 O O . PHE A 1 625 ? 7.292 -6.694 -10.576 1.00 98.56 625 PHE A O 1
ATOM 4864 N N . TYR A 1 626 ? 5.764 -5.532 -11.714 1.00 98.44 626 TYR A N 1
ATOM 4865 C CA . TYR A 1 626 ? 4.614 -6.263 -11.160 1.00 98.44 626 TYR A CA 1
ATOM 4866 C C . TYR A 1 626 ? 4.668 -7.762 -11.468 1.00 98.44 626 TYR A C 1
ATOM 4868 O O . TYR A 1 626 ? 4.469 -8.588 -10.577 1.00 98.44 626 TYR A O 1
ATOM 4876 N N . ALA A 1 627 ? 4.952 -8.126 -12.720 1.00 98.38 627 ALA A N 1
ATOM 4877 C CA . ALA A 1 627 ? 5.055 -9.523 -13.126 1.00 98.38 627 ALA A CA 1
ATOM 4878 C C . ALA A 1 627 ? 6.199 -10.238 -12.393 1.00 98.38 627 ALA A C 1
ATOM 4880 O O . ALA A 1 627 ? 6.017 -11.351 -11.892 1.00 98.38 627 ALA A O 1
ATOM 4881 N N . TYR A 1 628 ? 7.345 -9.562 -12.265 1.00 98.44 628 TYR A N 1
ATOM 4882 C CA . TYR A 1 628 ? 8.460 -10.023 -11.452 1.00 98.44 628 TYR A CA 1
ATOM 4883 C C . TYR A 1 628 ? 8.033 -10.200 -9.992 1.00 98.44 628 TYR A C 1
ATOM 4885 O O . TYR A 1 628 ? 8.158 -11.297 -9.468 1.00 98.44 628 TYR A O 1
ATOM 4893 N N . LEU A 1 629 ? 7.437 -9.189 -9.355 1.00 98.62 629 LEU A N 1
ATOM 4894 C CA . LEU A 1 629 ? 6.953 -9.254 -7.973 1.00 98.62 629 LEU A CA 1
ATOM 4895 C C . LEU A 1 629 ? 5.994 -10.436 -7.738 1.00 98.62 629 LEU A C 1
ATOM 4897 O O . LEU A 1 629 ? 6.076 -11.110 -6.712 1.00 98.62 629 LEU A O 1
ATOM 4901 N N . MET A 1 630 ? 5.123 -10.736 -8.703 1.00 98.31 630 MET A N 1
ATOM 4902 C CA . MET A 1 630 ? 4.211 -11.887 -8.672 1.00 98.31 630 MET A CA 1
ATOM 4903 C C . MET A 1 630 ? 4.894 -13.243 -8.925 1.00 98.31 630 MET A C 1
ATOM 4905 O O . MET A 1 630 ? 4.246 -14.283 -8.811 1.00 98.31 630 MET A O 1
ATOM 4909 N N . GLY A 1 631 ? 6.185 -13.261 -9.259 1.00 97.94 631 GLY A N 1
ATOM 4910 C CA . GLY A 1 631 ? 6.964 -14.473 -9.509 1.00 97.94 631 GLY A CA 1
ATOM 4911 C C . GLY A 1 631 ? 6.693 -15.103 -10.874 1.00 97.94 631 GLY A C 1
ATOM 4912 O O . GLY A 1 631 ? 6.834 -16.319 -11.027 1.00 97.94 631 GLY A O 1
ATOM 4913 N N . TYR A 1 632 ? 6.268 -14.314 -11.867 1.00 98.00 632 TYR A N 1
ATOM 4914 C CA . TYR A 1 632 ? 6.075 -14.822 -13.224 1.00 98.00 632 TYR A CA 1
ATOM 4915 C C . TYR A 1 632 ? 7.445 -15.220 -13.803 1.00 98.00 632 TYR A C 1
ATOM 4917 O O . TYR A 1 632 ? 8.367 -14.404 -13.820 1.00 98.00 632 TYR A O 1
ATOM 4925 N N . PRO A 1 633 ? 7.614 -16.466 -14.278 1.00 96.69 633 PRO A N 1
ATOM 4926 C CA . PRO A 1 633 ? 8.940 -17.039 -14.512 1.00 96.69 633 PRO A CA 1
ATOM 4927 C C . PRO A 1 633 ? 9.624 -16.551 -15.795 1.00 96.69 633 PRO A C 1
ATOM 4929 O O . PRO A 1 633 ? 10.834 -16.708 -15.927 1.00 96.69 633 PRO A O 1
ATOM 4932 N N . GLN A 1 634 ? 8.864 -16.027 -16.760 1.00 96.69 634 GLN A N 1
ATOM 4933 C CA . GLN A 1 634 ? 9.365 -15.599 -18.068 1.00 96.69 634 GLN A CA 1
ATOM 4934 C C . GLN A 1 634 ? 8.791 -14.222 -18.400 1.00 96.69 634 GLN A C 1
ATOM 4936 O O . GLN A 1 634 ? 7.706 -14.108 -18.972 1.00 96.69 634 GLN A O 1
ATOM 4941 N N . VAL A 1 635 ? 9.499 -13.170 -17.993 1.00 97.75 635 VAL A N 1
ATOM 4942 C CA . VAL A 1 635 ? 9.061 -11.782 -18.171 1.00 97.75 635 VAL A CA 1
ATOM 4943 C C . VAL A 1 635 ? 10.203 -10.920 -18.679 1.00 97.75 635 VAL A C 1
ATOM 4945 O O . VAL A 1 635 ? 11.313 -10.970 -18.151 1.00 97.75 635 VAL A O 1
ATOM 4948 N N . SER A 1 636 ? 9.921 -10.095 -19.678 1.00 98.12 636 SER A N 1
ATOM 4949 C CA . SER A 1 636 ? 10.890 -9.163 -20.250 1.00 98.12 636 SER A CA 1
ATOM 4950 C C . SER A 1 636 ? 10.265 -7.799 -20.516 1.00 98.12 636 SER A C 1
ATOM 4952 O O . SER A 1 636 ? 9.054 -7.674 -20.707 1.00 98.12 636 SER A O 1
ATOM 4954 N N . ASN A 1 637 ? 11.098 -6.764 -20.532 1.00 97.62 637 ASN A N 1
ATOM 4955 C CA . ASN A 1 637 ? 10.734 -5.442 -21.016 1.00 97.62 637 ASN A CA 1
ATOM 4956 C C . ASN A 1 637 ? 11.267 -5.279 -22.446 1.00 97.62 637 ASN A C 1
ATOM 4958 O O . ASN A 1 637 ? 12.473 -5.372 -22.687 1.00 97.62 637 ASN A O 1
ATOM 4962 N N . PHE A 1 638 ? 10.377 -5.054 -23.408 1.00 95.69 638 PHE A N 1
ATOM 4963 C CA . PHE A 1 638 ? 10.744 -4.636 -24.753 1.00 95.69 638 PHE A CA 1
ATOM 4964 C C . PHE A 1 638 ? 11.017 -3.131 -24.740 1.00 95.69 638 PHE A C 1
ATOM 4966 O O . PHE A 1 638 ? 10.123 -2.297 -24.885 1.00 95.69 638 PHE A O 1
ATOM 4973 N N . ASP A 1 639 ? 12.293 -2.839 -24.515 1.00 87.56 639 ASP A N 1
ATOM 4974 C CA . ASP A 1 639 ? 12.849 -1.540 -24.155 1.00 87.56 639 ASP A CA 1
ATOM 4975 C C . ASP A 1 639 ? 12.438 -0.401 -25.108 1.00 87.56 639 ASP A C 1
ATOM 4977 O O . ASP A 1 639 ? 11.848 0.595 -24.692 1.00 87.56 639 ASP A O 1
ATOM 4981 N N . SER A 1 640 ? 12.635 -0.600 -26.410 1.00 87.00 640 SER A N 1
ATOM 4982 C CA . SER A 1 640 ? 12.384 0.431 -27.423 1.00 87.00 640 SER A CA 1
ATOM 4983 C C . SER A 1 640 ? 10.917 0.612 -27.793 1.00 87.00 640 SER A C 1
ATOM 4985 O O . SER A 1 640 ? 10.556 1.584 -28.465 1.00 87.00 640 SER A O 1
ATOM 4987 N N . GLY A 1 641 ? 10.077 -0.337 -27.380 1.00 93.12 641 GLY A N 1
ATOM 4988 C CA . GLY A 1 641 ? 8.634 -0.305 -27.510 1.00 93.12 641 GLY A CA 1
ATOM 4989 C C . GLY A 1 641 ? 8.100 0.068 -28.892 1.00 93.12 641 GLY A C 1
ATOM 4990 O O . GLY A 1 641 ? 8.602 -0.342 -29.944 1.00 93.12 641 GLY A O 1
ATOM 4991 N N . TRP A 1 642 ? 7.014 0.841 -28.880 1.00 92.94 642 TRP A N 1
ATOM 4992 C CA . TRP A 1 642 ? 6.354 1.316 -30.089 1.00 92.94 642 TRP A CA 1
ATOM 4993 C C . TRP A 1 642 ? 7.280 2.205 -30.917 1.00 92.94 642 TRP A C 1
ATOM 4995 O O . TRP A 1 642 ? 7.181 2.198 -32.143 1.00 92.94 642 TRP A O 1
ATOM 5005 N N . PHE A 1 643 ? 8.189 2.948 -30.275 1.00 89.56 643 PHE A N 1
ATOM 5006 C CA . PHE A 1 643 ? 9.019 3.906 -30.982 1.00 89.56 643 PHE A CA 1
ATOM 5007 C C . PHE A 1 643 ? 9.883 3.231 -32.050 1.00 89.56 643 PHE A C 1
ATOM 5009 O O . PHE A 1 643 ? 9.716 3.538 -33.230 1.00 89.56 643 PHE A O 1
ATOM 5016 N N . GLU A 1 644 ? 10.741 2.276 -31.685 1.00 87.25 644 GLU A N 1
ATOM 5017 C CA . GLU A 1 644 ? 11.582 1.586 -32.674 1.00 87.25 644 GLU A CA 1
ATOM 5018 C C . GLU A 1 644 ? 10.753 0.700 -33.611 1.00 87.25 644 GLU A C 1
ATOM 5020 O O . GLU A 1 644 ? 11.005 0.695 -34.819 1.00 87.25 644 GLU A O 1
ATOM 5025 N N . TRP A 1 645 ? 9.728 0.003 -33.096 1.00 86.44 645 TRP A N 1
ATOM 5026 C CA . TRP A 1 645 ? 8.848 -0.826 -33.931 1.00 86.44 645 TRP A CA 1
ATOM 5027 C C . TRP A 1 645 ? 8.245 -0.023 -35.084 1.00 86.44 645 TRP A C 1
ATOM 5029 O O . TRP A 1 645 ? 8.251 -0.457 -36.242 1.00 86.44 645 TRP A O 1
ATOM 5039 N N . SER A 1 646 ? 7.770 1.182 -34.772 1.00 84.56 646 SER A N 1
ATOM 5040 C CA . SER A 1 646 ? 7.095 2.050 -35.725 1.00 84.56 646 SER A CA 1
ATOM 5041 C C . SER A 1 646 ? 7.984 2.543 -36.876 1.00 84.56 646 SER A C 1
ATOM 5043 O O . SER A 1 646 ? 7.483 2.998 -37.907 1.00 84.56 646 SER A O 1
ATOM 5045 N N . MET A 1 647 ? 9.305 2.390 -36.746 1.00 78.50 647 MET A N 1
ATOM 5046 C CA . MET A 1 647 ? 10.280 2.773 -37.767 1.00 78.50 647 MET A CA 1
ATOM 5047 C C . MET A 1 647 ? 10.468 1.714 -38.875 1.00 78.50 647 MET A C 1
ATOM 5049 O O . MET A 1 647 ? 11.075 2.033 -39.897 1.00 78.50 647 MET A O 1
ATOM 5053 N N . GLY A 1 648 ? 9.927 0.492 -38.732 1.00 68.25 648 GLY A N 1
ATOM 5054 C CA . GLY A 1 648 ? 9.871 -0.542 -39.786 1.00 68.25 648 GLY A CA 1
ATOM 5055 C C . GLY A 1 648 ? 11.093 -1.478 -39.925 1.00 68.25 648 GLY A C 1
ATOM 5056 O O . GLY A 1 648 ? 12.069 -1.410 -39.176 1.00 68.25 648 GLY A O 1
ATOM 5057 N N . GLU A 1 649 ? 11.046 -2.415 -40.888 1.00 53.19 649 GLU A N 1
ATOM 5058 C CA . GLU A 1 649 ? 12.168 -3.327 -41.184 1.00 53.19 649 GLU A CA 1
ATOM 5059 C C . GLU A 1 649 ? 13.332 -2.609 -41.888 1.00 53.19 649 GLU A C 1
ATOM 5061 O O . GLU A 1 649 ? 13.176 -2.082 -42.987 1.00 53.19 649 GLU A O 1
ATOM 5066 N N . GLY A 1 650 ? 14.533 -2.656 -41.295 1.00 47.12 650 GLY A N 1
ATOM 5067 C CA . GLY A 1 650 ? 15.744 -2.100 -41.909 1.00 47.12 650 GLY A CA 1
ATOM 5068 C C . GLY A 1 650 ? 16.013 -0.629 -41.587 1.00 47.12 650 GLY A C 1
ATOM 5069 O O . GLY A 1 650 ? 16.696 0.035 -42.366 1.00 47.12 650 GLY A O 1
ATOM 5070 N N . SER A 1 651 ? 15.532 -0.134 -40.445 1.00 42.56 651 SER A N 1
ATOM 5071 C CA . SER A 1 651 ? 15.801 1.197 -39.885 1.00 42.56 651 SER A CA 1
ATOM 5072 C C . SER A 1 651 ? 17.274 1.408 -39.473 1.00 42.56 651 SER A C 1
ATOM 5074 O O . SER A 1 651 ? 17.584 1.854 -38.375 1.00 42.56 651 SER A O 1
ATOM 5076 N N . ALA A 1 652 ? 18.229 1.166 -40.375 1.00 40.78 652 ALA A N 1
ATOM 5077 C CA . ALA A 1 652 ? 19.489 1.893 -40.311 1.00 40.78 652 ALA A CA 1
ATOM 5078 C C . ALA A 1 652 ? 19.161 3.350 -40.659 1.00 40.78 652 ALA A C 1
ATOM 5080 O O . ALA A 1 652 ? 18.813 3.646 -41.804 1.00 40.78 652 ALA A O 1
ATOM 5081 N N . TYR A 1 653 ? 19.225 4.252 -39.679 1.00 39.81 653 TYR A N 1
ATOM 5082 C CA . TYR A 1 653 ? 19.031 5.685 -39.893 1.00 39.81 653 TYR A CA 1
ATOM 5083 C C . TYR A 1 653 ? 20.157 6.215 -40.801 1.00 39.81 653 TYR A C 1
ATOM 5085 O O . TYR A 1 653 ? 21.212 6.641 -40.342 1.00 39.81 653 TYR A O 1
ATOM 5093 N N . ALA A 1 654 ? 19.974 6.105 -42.117 1.00 37.88 654 ALA A N 1
ATOM 5094 C CA . ALA A 1 654 ? 20.975 6.431 -43.133 1.00 37.88 654 ALA A CA 1
ATOM 5095 C C . ALA A 1 654 ? 20.640 7.730 -43.889 1.00 37.88 654 ALA A C 1
ATOM 5097 O O . ALA A 1 654 ? 20.965 7.862 -45.069 1.00 37.88 654 ALA A O 1
ATOM 5098 N N . GLY A 1 655 ? 19.992 8.695 -43.227 1.00 47.38 655 GLY A N 1
ATOM 5099 C CA . GLY A 1 655 ? 19.720 10.024 -43.781 1.00 47.38 655 GLY A CA 1
ATOM 5100 C C . GLY A 1 655 ? 18.274 10.497 -43.626 1.00 47.38 655 GLY A C 1
ATOM 5101 O O . GLY A 1 655 ? 17.504 9.934 -42.859 1.00 47.38 655 GLY A O 1
ATOM 5102 N N . ALA A 1 656 ? 17.951 11.567 -44.357 1.00 39.72 656 ALA A N 1
ATOM 5103 C CA . ALA A 1 656 ? 16.879 12.524 -44.061 1.00 39.72 656 ALA A CA 1
ATOM 5104 C C . ALA A 1 656 ? 15.422 12.064 -44.287 1.00 39.72 656 ALA A C 1
ATOM 5106 O O . ALA A 1 656 ? 14.534 12.881 -44.109 1.00 39.72 656 ALA A O 1
ATOM 5107 N N . ASP A 1 657 ? 15.167 10.813 -44.676 1.00 42.06 657 ASP A N 1
ATOM 5108 C CA . ASP A 1 657 ? 13.804 10.299 -44.883 1.00 42.06 657 ASP A CA 1
ATOM 5109 C C . ASP A 1 657 ? 13.747 8.802 -44.509 1.00 42.06 657 ASP A C 1
ATOM 5111 O O . ASP A 1 657 ? 14.109 7.951 -45.335 1.00 42.06 657 ASP A O 1
ATOM 5115 N N . PRO A 1 658 ? 13.333 8.428 -43.282 1.00 44.72 658 PRO A N 1
ATOM 5116 C CA . PRO A 1 658 ? 13.052 7.033 -42.965 1.00 44.72 658 PRO A CA 1
ATOM 5117 C C . PRO A 1 658 ? 11.843 6.554 -43.781 1.00 44.72 658 PRO A C 1
ATOM 5119 O O . PRO A 1 658 ? 10.793 7.195 -43.812 1.00 44.72 658 PRO A O 1
ATOM 5122 N N . VAL A 1 659 ? 11.965 5.402 -44.444 1.00 45.78 659 VAL A N 1
ATOM 5123 C CA . VAL A 1 659 ? 10.805 4.735 -45.051 1.00 45.78 659 VAL A CA 1
ATOM 5124 C C . VAL A 1 659 ? 10.006 4.094 -43.919 1.00 45.78 659 VAL A C 1
ATOM 5126 O O . VAL A 1 659 ? 10.299 2.976 -43.508 1.00 45.78 659 VAL A O 1
ATOM 5129 N N . LEU A 1 660 ? 9.015 4.820 -43.401 1.00 51.44 660 LEU A N 1
ATOM 5130 C CA . LEU A 1 660 ? 8.074 4.308 -42.407 1.00 51.44 660 LEU A CA 1
ATOM 5131 C C . LEU A 1 660 ? 7.235 3.198 -43.050 1.00 51.44 660 LEU A C 1
ATOM 5133 O O . LEU A 1 660 ? 6.450 3.451 -43.964 1.00 51.44 660 LEU A O 1
ATOM 5137 N N . ASN A 1 661 ? 7.423 1.961 -42.599 1.00 53.25 661 ASN A N 1
ATOM 5138 C CA . ASN A 1 661 ? 6.582 0.835 -42.998 1.00 53.25 661 ASN A CA 1
ATOM 5139 C C . ASN A 1 661 ? 6.293 -0.057 -41.781 1.00 53.25 661 ASN A C 1
ATOM 5141 O O . ASN A 1 661 ? 6.767 -1.198 -41.735 1.00 53.25 661 ASN A O 1
ATOM 5145 N N . PRO A 1 662 ? 5.609 0.478 -40.750 1.00 60.69 662 PRO A N 1
ATOM 5146 C CA . PRO A 1 662 ? 5.291 -0.301 -39.567 1.00 60.69 662 PRO A CA 1
ATOM 5147 C C . PRO A 1 662 ? 4.305 -1.407 -39.939 1.00 60.69 662 PRO A C 1
ATOM 5149 O O . PRO A 1 662 ? 3.315 -1.169 -40.633 1.00 60.69 662 PRO A O 1
ATOM 5152 N N . ILE A 1 663 ? 4.564 -2.623 -39.465 1.00 59.38 663 ILE A N 1
ATOM 5153 C CA . ILE A 1 663 ? 3.538 -3.663 -39.464 1.00 59.38 663 ILE A CA 1
ATOM 5154 C C . ILE A 1 663 ? 2.559 -3.257 -38.356 1.00 59.38 663 ILE A C 1
ATOM 5156 O O . ILE A 1 663 ? 2.936 -3.227 -37.184 1.00 59.38 663 ILE A O 1
ATOM 5160 N N . VAL A 1 664 ? 1.341 -2.877 -38.736 1.00 63.22 664 VAL A N 1
ATOM 5161 C CA . VAL A 1 664 ? 0.242 -2.503 -37.833 1.00 63.22 664 VAL A CA 1
ATOM 5162 C C . VAL A 1 664 ? -0.909 -3.479 -37.993 1.00 63.22 664 VAL A C 1
ATOM 5164 O O . VAL A 1 664 ? -1.021 -4.149 -39.017 1.00 63.22 664 VAL A O 1
ATOM 5167 N N . ASP A 1 665 ? -1.745 -3.575 -36.967 1.00 61.31 665 ASP A N 1
ATOM 5168 C CA . ASP A 1 665 ? -2.960 -4.379 -37.023 1.00 61.31 665 ASP A CA 1
ATOM 5169 C C . ASP A 1 665 ? -3.932 -3.816 -38.079 1.00 61.31 665 ASP A C 1
ATOM 5171 O O . ASP A 1 665 ? -4.234 -2.619 -38.075 1.00 61.31 665 ASP A O 1
ATOM 5175 N N . ASP A 1 666 ? -4.418 -4.669 -38.986 1.00 54.88 666 ASP A N 1
ATOM 5176 C CA . ASP A 1 666 ? -5.358 -4.276 -40.049 1.00 54.88 666 ASP A CA 1
ATOM 5177 C C . ASP A 1 666 ? -6.771 -3.997 -39.487 1.00 54.88 666 ASP A C 1
ATOM 5179 O O . ASP A 1 666 ? -7.584 -3.338 -40.146 1.00 54.88 666 ASP A O 1
ATOM 5183 N N . ASP A 1 667 ? -7.071 -4.480 -38.272 1.00 56.34 667 ASP A N 1
ATOM 5184 C CA . ASP A 1 667 ? -8.347 -4.283 -37.577 1.00 56.34 667 ASP A CA 1
ATOM 5185 C C . ASP A 1 667 ? -8.149 -3.850 -36.113 1.00 56.34 667 ASP A C 1
ATOM 5187 O O . ASP A 1 667 ? -8.132 -4.651 -35.179 1.00 56.34 667 ASP A O 1
ATOM 5191 N N . LEU A 1 668 ? -8.077 -2.533 -35.903 1.00 57.34 668 LEU A N 1
ATOM 5192 C CA . LEU A 1 668 ? -7.953 -1.917 -34.577 1.00 57.34 668 LEU A CA 1
ATOM 5193 C C . LEU A 1 668 ? -9.211 -2.067 -33.693 1.00 57.34 668 LEU A C 1
ATOM 5195 O O . LEU A 1 668 ? -9.211 -1.566 -32.569 1.00 57.34 668 LEU A O 1
ATOM 5199 N N . THR A 1 669 ? -10.283 -2.716 -34.177 1.00 47.03 669 THR A N 1
ATOM 5200 C CA . THR A 1 669 ? -11.546 -2.913 -33.436 1.00 47.03 669 THR A CA 1
ATOM 5201 C C . THR A 1 669 ? -11.664 -4.264 -32.734 1.00 47.03 669 THR A C 1
ATOM 5203 O O . THR A 1 669 ? -12.615 -4.466 -31.974 1.00 47.03 669 THR A O 1
ATOM 5206 N N . LEU A 1 670 ? -10.716 -5.175 -32.964 1.00 36.72 670 LEU A N 1
ATOM 5207 C CA . LEU A 1 670 ? -10.640 -6.442 -32.244 1.00 36.72 670 LEU A CA 1
ATOM 5208 C C . LEU A 1 670 ? -9.810 -6.264 -30.957 1.00 36.72 670 LEU A C 1
ATOM 5210 O O . LEU A 1 670 ? -8.771 -5.598 -31.021 1.00 36.72 670 LEU A O 1
ATOM 5214 N N . PRO A 1 671 ? -10.313 -6.773 -29.811 1.00 38.97 671 PRO A N 1
ATOM 5215 C CA . PRO A 1 671 ? -9.647 -6.684 -28.513 1.00 38.97 671 PRO A CA 1
ATOM 5216 C C . PRO A 1 671 ? -8.386 -7.541 -28.427 1.00 38.97 671 PRO A C 1
ATOM 5218 O O . PRO A 1 671 ? -8.317 -8.572 -29.142 1.00 38.97 671 PRO A O 1
#

Foldseek 3Di:
DDDDDDDDDDDPPPPPPPPPPPDPDPPLQQFQFDFDPPDPPDLVPFPPSLQADEPVNCCCQAPVDPPHDPQRHAAEEEQEDPVVVLVKDDPNHAYDHLQQQFDFDPPPTATFGDDVVSVQVVCLQQVDELAGQYEYAYQQPVRLQRSLLVQQVSVQQPRDRHHYYFLGVLLCVVVVHDIDNDHHGHDGHGYHGDGDCLQADELVVVLVCPPPLQEAEEEQDDPLQQQWDDPPPQLGGHFFPRHQYHHLVSQAHPSSGGDHLVSVVSSCVSSVHDLSHQYEYAYCAQRSQSNVQSVCVSNVRDRHHYHRRGRSVLSPDDCVRGPGDHFPPSVQADEQVVVVVCVVVPPLEAEEEEDAADDDPVVLVFAAPQHAYDHLLLFWAFWAAQQVDPPDDLAVLGGDHGRDDQVSCVLLVHHNHDTDAGDLGFTDDPSSNFSSCLQQSAAQARAYEFDYPQVLRRLSVQLQCVQQRNPHHHYHFLHPLSNVVVVHGTDNPHNDGDGHPGRYPDDPPDDSHRPCLQADEPVVLVCCLVVVDVQAAEEEQAAPCQALQVDDPDSSQDGGAARPRHFYQAADNHRRGRVSQARPNRRGGPDLVSSVVVCVVSVVDLSGAYEYAYQAFRRRSSVQVSCVSNVSPRYYYHGSHPRVQQLDPPPPVPDRDRPGDHPHYPDSPDD